Protein AF-A0AA36N7A0-F1 (afdb_monomer)

Secondary structure (DSSP, 8-state):
--B-TTSSBP-TT-EE----GGGEEESS-SS--STT---EESPTTTTHHHHH-HHHHHHHSTTSTT-EEEEEEEEPPPHHHHHTS------TT-HHHHHHHHHHHH--EEEEEEEEEEETTS-TTT-EEEEEEEEEE-TTS-EE--S---TT-SEEEEEEESS------EE--HHHHHHHHHHHHHH-TT--PPPPSPPPPPPPPPP--------------------PPP-TTSTT---------PPPPP----TT--TTT--HHHHHHHHHHHHT-TTSPP-PPP-HHHHHHHHHHS-SHHHHHHHHHHHHHTTPPPSS-HHHHHHHHHHHHHHHHHTT-HHHHHHHHHHHHHH---HHHHHHHHHHHHHHHHHHHHS--SEEEE--SS--EEEEHHHHHHHHHHHHHHHHHHHHHH-TT-HHHHHHHHHHHHHH--TTHHHHHHHHHHHHHHTTS-SSSSB--SB--TTS---SEE-GGG-HHHHHHHHTHHHHHHHHHHHHHHHHT--TT-TT-----PEETT-STT-HHHHTTEEES-EEEEEEEETTEE-HHHHTT-HHHHHHHHHH-HHHHHHHHTTS--EEEEEE-TTEEEPSB--SBTTEEEEEEEEE--S-GGGEEEEETTSPPB---BT-EEEE-TTB-EEEEEPPPPTTSPP---EEEEEEEEE-TT-SSTT-TTHHHHHHHHHTTS-----TTSGGG--

pLDDT: mean 82.97, std 18.43, range [24.8, 98.75]

Organism: NCBI:txid2562239

Solvent-accessible surface area (backbone atoms only — not comparable to full-atom values): 40487 Å² total; per-residue (Å²): 125,42,59,37,82,84,67,43,79,55,52,77,60,46,73,36,71,72,64,43,65,89,40,49,49,52,64,84,61,96,70,74,53,78,92,74,53,68,52,73,34,51,57,66,64,65,71,59,32,73,80,69,21,65,36,51,36,51,31,41,26,87,87,16,86,54,23,37,68,44,76,49,78,37,54,67,74,48,74,67,64,53,69,76,42,68,96,76,91,59,36,67,88,23,30,58,51,34,20,52,49,43,23,73,74,60,70,34,42,72,47,47,22,29,39,40,30,22,28,67,80,46,62,90,56,61,43,39,39,33,35,66,36,30,28,28,26,46,98,89,70,50,73,45,49,80,48,58,66,34,88,85,42,65,41,44,37,38,29,40,36,70,61,81,52,84,77,72,72,42,58,34,41,72,67,34,49,49,53,42,38,52,52,44,52,74,49,39,73,83,62,80,62,79,79,69,78,85,78,78,85,77,79,76,83,76,81,82,77,78,89,74,92,80,86,82,89,78,91,82,89,83,90,82,91,82,85,87,83,82,67,83,84,61,87,78,72,79,87,77,84,71,79,73,82,71,76,76,76,79,81,74,68,74,59,86,55,58,76,88,76,55,48,72,67,50,54,51,50,52,55,55,52,62,73,64,43,86,87,59,62,73,70,82,50,52,52,61,69,61,53,46,50,44,54,75,74,53,71,72,67,47,55,53,54,51,36,51,48,35,33,59,77,69,67,52,82,76,94,58,58,71,67,63,46,56,70,46,47,59,59,51,38,52,51,29,50,74,69,73,33,58,52,61,31,43,51,50,28,49,47,38,32,78,75,50,76,45,30,66,33,28,28,52,40,14,52,53,31,39,50,55,27,49,51,48,69,73,62,78,54,70,58,42,81,43,46,37,94,84,69,61,44,79,39,48,33,68,61,51,32,54,54,29,42,53,28,16,44,48,23,16,54,51,10,39,71,67,31,65,68,50,53,68,35,53,48,51,39,42,50,54,34,67,69,65,59,50,92,65,28,70,62,48,41,44,54,51,27,46,50,32,28,77,50,69,69,34,89,43,58,39,39,65,26,80,43,72,61,83,92,48,89,87,52,50,64,53,68,32,84,79,37,66,46,40,47,51,50,38,76,43,25,72,58,45,39,50,37,52,51,53,50,51,51,50,62,72,68,58,55,98,83,48,86,81,69,75,75,73,75,76,42,55,54,28,73,50,91,90,36,58,81,52,44,70,36,62,74,41,62,47,55,31,32,46,61,37,29,39,90,43,38,72,36,58,83,45,33,73,66,29,58,66,51,46,50,46,39,63,74,58,24,46,52,27,52,36,26,6,54,41,64,72,35,38,32,29,39,42,37,35,36,56,40,18,29,39,49,71,43,52,33,66,34,53,58,32,31,34,33,34,34,18,57,40,53,42,90,65,51,94,43,38,36,40,30,40,53,94,51,80,68,41,58,76,42,63,49,35,48,50,30,31,28,44,12,22,27,30,31,41,39,23,48,57,69,55,98,89,50,74,83,62,62,56,38,31,27,43,36,35,24,24,54,27,89,81,47,88,52,73,71,38,76,58,32,67,62,60,53,46,57,70,57,40,85,54,88,71,90,85,74,87,78,71,68,87,76,76,127

Nearest PDB structures (foldseek):
  5apa-assembly1_A  TM=8.891E-01  e=2.223E-15  Homo sapiens
  8re6-assembly1_A  TM=5.982E-01  e=1.313E-20  Homo sapiens
  7e6j-assembly1_A  TM=5.873E-01  e=2.055E-20  Homo sapiens
  8re7-assembly1_A  TM=6.038E-01  e=4.787E-20  Homo sapiens
  5jqy-assembly1_A  TM=5.881E-01  e=1.503E-19  Homo sapiens

Foldseek 3Di:
DAAAFVRHRDDFFDWHLFFDQVQKDKQPDPGGDLVPQAAWEAAPPPPVLVVPFPRNCLDDNCPHPQDFPDKDKAFADDPVNVVLADDDDAGAPRQVSRAVRRCVRVVWAKFWGWWKIARPVDPHRHMMMTGGGMFTADPVRDTHRPHDWAPRYRIIMTGRGPDGDDGGIDGHHPNSVVSSVSVCCSTCVPPDRPDDDDDDDDDDDDDDDDPDDDDDDDDDDDDDDDDDDDPPVPPDDDPPPPPPPPPDPDLDQCAPPDLVPDDLVSQLSLQVLLCPDPLADDDFRFASVVLNVCSNPHDPVSNVLSNLSSCLVVVPDDPDDPVVVVVCLVVVLVVCVVVVNLRSSLSSLSSCCSVPVALVSLLSNLVSLQVVLVCLVPVPDQWDWRDDSPDIDIDGSLVSSVSSLVSSLVSLVSSCVRPVQPLSSLLSNLVSLLLNVDPPSVVVLLVSLVSCCVNVNDVHSFQNASQEQVVADDDFFDDLVVDQLQVLLLVCLVLQLVLVVVLVVCVVPDDPPPPVPPQDDWAFQCPDPPRVVQNSFKPWFTKTKQFQFAPLDGPCSRCVSRVVVNVSCVPRVVQQNLCSNLRNDTWIKIKTFAGIKTGFDADNYQQKKKKWAWNDFFPDQPQWWKDFASDDTDGHDHSGIIIGRRSGTMMIGHHHDDPPDDGRDMTIIGMTIGGRPPQDQRSPSCSSVVSVVVVPVPPDPDDPPVPPSDD

Mean predicted aligned error: 17.6 Å

Radius of gyration: 35.13 Å; Cα contacts (8 Å, |Δi|>4): 1131; chains: 1; bounding box: 102×86×79 Å

InterPro domains:
  IPR007803 Aspartyl/asparaginy/proline hydroxylase [PF05118] (490-677)
  IP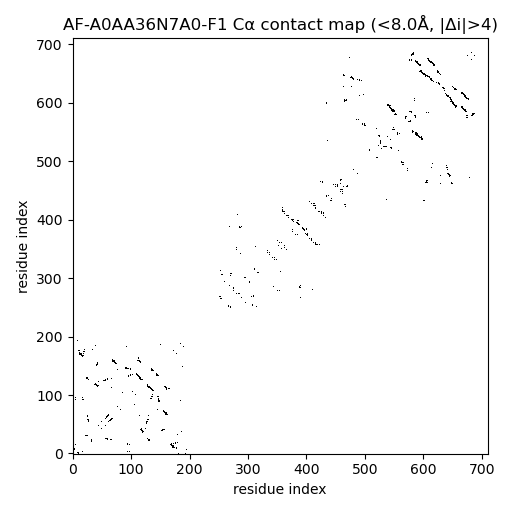R027443 Isopenicillin N synthase-like superfamily [G3DSA:2.60.120.330] (465-684)
  IPR039038 Aspartyl/asparaginyl beta-hydroxylase family [PTHR12366] (436-680)

Structure (mmCIF, N/CA/C/O backbone):
data_AF-A0AA36N7A0-F1
#
_entry.id   AF-A0AA36N7A0-F1
#
loop_
_atom_site.group_PDB
_atom_site.id
_atom_site.type_symbol
_atom_site.label_atom_id
_atom_site.label_alt_id
_atom_site.label_comp_id
_atom_site.label_asym_id
_atom_site.label_entity_id
_atom_site.label_seq_id
_atom_site.pdbx_PDB_ins_code
_atom_site.Cartn_x
_atom_site.Cartn_y
_atom_site.Cartn_z
_atom_site.occupancy
_atom_site.B_iso_or_equiv
_atom_site.auth_seq_id
_atom_site.auth_comp_id
_atom_site.auth_asym_id
_atom_site.auth_atom_id
_atom_site.pdbx_PDB_model_num
ATOM 1 N N . MET A 1 1 ? -16.824 17.286 -8.039 1.00 59.62 1 MET A N 1
ATOM 2 C CA . MET A 1 1 ? -16.924 15.854 -8.390 1.00 59.62 1 MET A CA 1
ATOM 3 C C . MET A 1 1 ? -18.398 15.540 -8.551 1.00 59.62 1 MET A C 1
ATOM 5 O O . MET A 1 1 ? -19.174 16.116 -7.804 1.00 59.62 1 MET A O 1
ATOM 9 N N . ALA A 1 2 ? -18.806 14.710 -9.511 1.00 71.06 2 ALA A N 1
ATOM 10 C CA . ALA A 1 2 ? -20.174 14.191 -9.485 1.00 71.06 2 ALA A CA 1
ATOM 11 C C . ALA A 1 2 ? -20.384 13.373 -8.196 1.00 71.06 2 ALA A C 1
ATOM 13 O O . ALA A 1 2 ? -19.414 12.872 -7.623 1.00 71.06 2 ALA A O 1
ATOM 14 N N . ILE A 1 3 ? -21.623 13.271 -7.728 1.00 80.19 3 ILE A N 1
ATOM 15 C CA . ILE A 1 3 ? -22.005 12.372 -6.634 1.00 80.19 3 ILE A CA 1
ATOM 16 C C . ILE A 1 3 ? -22.734 11.154 -7.202 1.00 80.19 3 ILE A C 1
ATOM 18 O O . ILE A 1 3 ? -23.224 11.222 -8.328 1.00 80.19 3 ILE A O 1
ATOM 22 N N . ASP A 1 4 ? -22.766 10.042 -6.481 1.00 84.38 4 ASP A N 1
ATOM 23 C CA . ASP A 1 4 ? -23.487 8.826 -6.845 1.00 84.38 4 ASP A CA 1
ATOM 24 C C . ASP A 1 4 ? -24.967 8.887 -6.426 1.00 84.38 4 ASP A C 1
ATOM 26 O O . ASP A 1 4 ? -25.409 9.832 -5.770 1.00 84.38 4 ASP A O 1
ATOM 30 N N . GLY A 1 5 ? -25.748 7.862 -6.776 1.00 79.06 5 GLY A N 1
ATOM 31 C CA . GLY A 1 5 ? -27.171 7.773 -6.422 1.00 79.06 5 GLY A CA 1
ATOM 32 C C . GLY A 1 5 ? -27.459 7.685 -4.910 1.00 79.06 5 GLY A C 1
ATOM 33 O O . GLY A 1 5 ? -28.618 7.767 -4.483 1.00 79.06 5 GLY A O 1
ATOM 34 N N . ASN A 1 6 ? -26.424 7.540 -4.080 1.00 81.25 6 ASN A N 1
ATOM 35 C CA . ASN A 1 6 ? -26.491 7.544 -2.620 1.00 81.25 6 ASN A CA 1
ATOM 36 C C . ASN A 1 6 ? -26.052 8.886 -2.012 1.00 81.25 6 ASN A C 1
ATOM 38 O O . ASN A 1 6 ? -26.118 9.052 -0.796 1.00 81.25 6 ASN A O 1
ATOM 42 N N . GLY A 1 7 ? -25.650 9.855 -2.838 1.00 77.19 7 GLY A N 1
ATOM 43 C CA . GLY A 1 7 ? -25.192 11.170 -2.399 1.00 77.19 7 GLY A CA 1
ATOM 44 C C . GLY A 1 7 ? -23.723 11.216 -1.963 1.00 77.19 7 GLY A C 1
ATOM 45 O O . GLY A 1 7 ? -23.309 12.209 -1.367 1.00 77.19 7 GLY A O 1
ATOM 46 N N . GLN A 1 8 ? -22.930 10.179 -2.248 1.00 81.00 8 GLN A N 1
ATOM 47 C CA . GLN A 1 8 ? -21.485 10.132 -1.985 1.00 81.00 8 GLN A CA 1
ATOM 48 C C . GLN A 1 8 ? -20.686 10.591 -3.207 1.00 81.00 8 GLN A C 1
ATOM 50 O O . GLN A 1 8 ? -21.224 10.661 -4.303 1.00 81.00 8 GLN A O 1
ATOM 55 N N . ALA A 1 9 ? -19.398 10.913 -3.062 1.00 78.88 9 ALA A N 1
ATOM 56 C CA . ALA A 1 9 ? -18.571 11.269 -4.217 1.00 78.88 9 ALA A CA 1
ATOM 57 C C . ALA A 1 9 ? -18.486 10.093 -5.211 1.00 78.88 9 ALA A C 1
ATOM 59 O O . ALA A 1 9 ? -18.100 8.992 -4.833 1.00 78.88 9 ALA A O 1
ATOM 60 N N . ALA A 1 10 ? -18.829 10.327 -6.481 1.00 78.00 10 ALA A N 1
ATOM 61 C CA . ALA A 1 10 ? -18.784 9.297 -7.512 1.00 78.00 10 ALA A CA 1
ATOM 62 C C . ALA A 1 10 ? -17.328 8.910 -7.825 1.00 78.00 10 ALA A C 1
ATOM 64 O O . ALA A 1 10 ? -16.477 9.780 -8.054 1.00 78.00 10 ALA A O 1
ATOM 65 N N . VAL A 1 11 ? -17.050 7.606 -7.856 1.00 76.75 11 VAL A N 1
ATOM 66 C CA . VAL A 1 11 ? -15.717 7.030 -8.077 1.00 76.75 11 VAL A CA 1
ATOM 67 C C . VAL A 1 11 ? -15.738 6.208 -9.362 1.00 76.75 11 VAL A C 1
ATOM 69 O O . VAL A 1 11 ? -16.650 5.423 -9.582 1.00 76.75 11 VAL A O 1
ATOM 72 N N . ILE A 1 12 ? -14.743 6.389 -10.234 1.00 80.88 12 ILE A N 1
ATOM 73 C CA . ILE A 1 12 ? -14.635 5.609 -11.478 1.00 80.88 12 ILE A CA 1
ATOM 74 C C . ILE A 1 12 ? -14.609 4.114 -11.130 1.00 80.88 12 ILE A C 1
ATOM 76 O O . ILE A 1 12 ? -13.825 3.699 -10.281 1.00 80.88 12 ILE A O 1
ATOM 80 N N . GLY A 1 13 ? -15.450 3.329 -11.799 1.00 72.88 13 GLY A N 1
ATOM 81 C CA . GLY A 1 13 ? -15.636 1.900 -11.562 1.00 72.88 13 GLY A CA 1
ATOM 82 C C . GLY A 1 13 ? -16.837 1.551 -10.682 1.00 72.88 13 GLY A C 1
ATOM 83 O O . GLY A 1 13 ? -17.195 0.381 -10.635 1.00 72.88 13 GLY A O 1
ATOM 84 N N . SER A 1 14 ? -17.489 2.514 -10.018 1.00 77.94 14 SER A N 1
ATOM 85 C CA . SER A 1 14 ? -18.699 2.207 -9.250 1.00 77.94 14 SER A CA 1
ATOM 86 C C . SER A 1 14 ? -19.877 1.894 -10.173 1.00 77.94 14 SER A C 1
ATOM 88 O O . SER A 1 14 ? -20.135 2.614 -11.138 1.00 77.94 14 SER A O 1
ATOM 90 N N . ASP A 1 15 ? -20.604 0.820 -9.877 1.00 83.69 15 ASP A N 1
ATOM 91 C CA . ASP A 1 15 ? -21.788 0.442 -10.645 1.00 83.69 15 ASP A CA 1
ATOM 92 C C . ASP A 1 15 ? -22.977 1.342 -10.310 1.00 83.69 15 ASP A C 1
ATOM 94 O O . ASP A 1 15 ? -23.303 1.587 -9.146 1.00 83.69 15 ASP A O 1
ATOM 98 N N . GLY A 1 16 ? -23.667 1.820 -11.342 1.00 87.50 16 GLY A N 1
ATOM 99 C CA . GLY A 1 16 ? -24.801 2.716 -11.164 1.00 87.50 16 GLY A CA 1
ATOM 100 C C . GLY A 1 16 ? -25.517 3.057 -12.462 1.00 87.50 16 GLY A C 1
ATOM 101 O O . GLY A 1 16 ? -25.126 2.647 -13.554 1.00 87.50 16 GLY A O 1
ATOM 102 N N . TRP A 1 17 ? -26.603 3.816 -12.335 1.00 90.62 17 TRP A N 1
ATOM 103 C CA . TRP A 1 17 ? -27.338 4.359 -13.474 1.00 90.62 17 TRP A CA 1
ATOM 104 C C . TRP A 1 17 ? -26.729 5.692 -13.901 1.00 90.62 17 TRP A C 1
ATOM 106 O O . TRP A 1 17 ? -27.265 6.763 -13.620 1.00 90.62 17 TRP A O 1
ATOM 116 N N . TRP A 1 18 ? -25.569 5.626 -14.541 1.00 91.31 18 TRP A N 1
ATOM 117 C CA . TRP A 1 18 ? -24.842 6.821 -14.951 1.00 91.31 18 TRP A CA 1
ATOM 118 C C . TRP A 1 18 ? -25.343 7.348 -16.291 1.00 91.31 18 TRP A C 1
ATOM 120 O O . TRP A 1 18 ? -25.476 6.581 -17.247 1.00 91.31 18 TRP A O 1
ATOM 130 N N . LEU A 1 19 ? -25.574 8.659 -16.375 1.00 91.06 19 LEU A N 1
ATOM 131 C CA . LEU A 1 19 ? -25.862 9.321 -17.646 1.00 91.06 19 LEU A CA 1
ATOM 132 C C . LEU A 1 19 ? -24.620 9.288 -18.537 1.00 91.06 19 LEU A C 1
ATOM 134 O O . LEU A 1 19 ? -23.595 9.874 -18.187 1.00 91.06 19 LEU A O 1
ATOM 138 N N . CYS A 1 20 ? -24.727 8.630 -19.686 1.00 89.12 20 CYS A N 1
ATOM 139 C CA . CYS A 1 20 ? -23.695 8.581 -20.717 1.00 89.12 20 CYS A CA 1
ATOM 140 C C . CYS A 1 20 ? -24.205 9.186 -22.036 1.00 89.12 20 CYS A C 1
ATOM 142 O O . CYS A 1 20 ? -25.352 9.615 -22.145 1.00 89.12 20 CYS A O 1
ATOM 144 N N . SER A 1 21 ? -23.348 9.260 -23.054 1.00 86.44 21 SER A N 1
ATOM 145 C CA . SER A 1 21 ? -23.673 9.906 -24.335 1.00 86.44 21 SER A CA 1
ATOM 146 C C . SER A 1 21 ? -24.892 9.301 -25.041 1.00 86.44 21 SER A C 1
ATOM 148 O O . SER A 1 21 ? -25.648 10.028 -25.679 1.00 86.44 21 SER A O 1
ATOM 150 N N . VAL A 1 22 ? -25.138 7.995 -24.883 1.00 87.81 22 VAL A N 1
ATOM 151 C CA . VAL A 1 22 ? -26.292 7.296 -25.485 1.00 87.81 22 VAL A CA 1
ATOM 152 C C . VAL A 1 22 ? -27.632 7.615 -24.807 1.00 87.81 22 VAL A C 1
ATOM 154 O O . VAL A 1 22 ? -28.692 7.190 -25.272 1.00 87.81 22 VAL A O 1
ATOM 157 N N . ASP A 1 23 ? -27.601 8.346 -23.692 1.00 92.06 23 ASP A N 1
ATOM 158 C CA . ASP A 1 23 ? -28.793 8.816 -22.990 1.00 92.06 23 ASP A CA 1
ATOM 159 C C . ASP A 1 23 ? -29.301 10.155 -23.532 1.00 92.06 23 ASP A C 1
ATOM 161 O O . ASP A 1 23 ? -30.275 10.689 -23.007 1.00 92.06 23 ASP A O 1
ATOM 165 N N . PHE A 1 24 ? -28.687 10.688 -24.590 1.00 91.50 24 PHE A N 1
ATOM 166 C CA . PHE A 1 24 ? -29.082 11.942 -25.217 1.00 91.50 24 PHE A CA 1
ATOM 167 C C . PHE A 1 24 ? -29.420 11.744 -26.692 1.00 91.50 24 PHE A C 1
ATOM 169 O O . PHE A 1 24 ? -28.673 11.132 -27.453 1.00 91.50 24 PHE A O 1
ATOM 176 N N . VAL A 1 25 ? -30.545 12.319 -27.108 1.00 89.56 25 VAL A N 1
ATOM 177 C CA . VAL A 1 25 ? -31.014 12.311 -28.494 1.00 89.56 25 VAL A CA 1
ATOM 178 C C . VAL A 1 25 ? -31.396 13.733 -28.881 1.00 89.56 25 VAL A C 1
ATOM 180 O O . VAL A 1 25 ? -32.292 14.314 -28.281 1.00 89.56 25 VAL A O 1
ATOM 183 N N . TRP A 1 26 ? -30.752 14.305 -29.893 1.00 89.06 26 TRP A N 1
ATOM 184 C CA . TRP A 1 26 ? -31.101 15.627 -30.431 1.00 89.06 26 TRP A CA 1
ATOM 185 C C . TRP A 1 26 ? -31.549 15.556 -31.894 1.00 89.06 26 TRP A C 1
ATOM 187 O O . TRP A 1 26 ? -31.378 14.535 -32.571 1.00 89.06 26 TRP A O 1
ATOM 197 N N . ASN A 1 27 ? -32.155 16.636 -32.384 1.00 80.38 27 ASN A N 1
ATOM 198 C CA . ASN A 1 27 ? -32.671 16.720 -33.753 1.00 80.38 27 ASN A CA 1
ATOM 199 C C . ASN A 1 27 ? -31.637 17.186 -34.798 1.00 80.38 27 ASN A C 1
ATOM 201 O O . ASN A 1 27 ? -31.987 17.238 -35.973 1.00 80.38 27 ASN A O 1
ATOM 205 N N . GLU A 1 28 ? -30.410 17.541 -34.396 1.00 72.12 28 GLU A N 1
ATOM 206 C CA . GLU A 1 28 ? -29.425 18.197 -35.276 1.00 72.12 28 GLU A CA 1
ATOM 207 C C . GLU A 1 28 ? -28.337 17.249 -35.827 1.00 72.12 28 GLU A C 1
ATOM 209 O O . GLU A 1 28 ? -28.027 17.343 -37.010 1.00 72.12 28 GLU A O 1
ATOM 214 N N . ASN A 1 29 ? -27.792 16.316 -35.026 1.00 65.62 29 ASN A N 1
ATOM 215 C CA . ASN A 1 29 ? -26.726 15.381 -35.447 1.00 65.62 29 ASN A CA 1
ATOM 216 C C . ASN A 1 29 ? -27.022 13.920 -35.045 1.00 65.62 29 ASN A C 1
ATOM 218 O O . ASN A 1 29 ? -27.895 13.659 -34.215 1.00 65.62 29 ASN A O 1
ATOM 222 N N . ASP A 1 30 ? -26.266 12.961 -35.590 1.00 65.88 30 ASP A N 1
ATOM 223 C CA . ASP A 1 30 ? -26.401 11.526 -35.262 1.00 65.88 30 ASP A CA 1
ATOM 224 C C . ASP A 1 30 ? -25.505 11.063 -34.100 1.00 65.88 30 ASP A C 1
ATOM 226 O O . ASP A 1 30 ? -25.815 10.070 -33.446 1.00 65.88 30 ASP A O 1
ATOM 230 N N . SER A 1 31 ? -24.434 11.799 -33.786 1.00 69.75 31 SER A N 1
ATOM 231 C CA . SER A 1 31 ? -23.559 11.547 -32.632 1.00 69.75 31 SER A CA 1
ATOM 232 C C . SER A 1 31 ? -23.675 12.671 -31.603 1.00 69.75 31 SER A C 1
ATOM 234 O O . SER A 1 31 ? -23.611 13.842 -31.975 1.00 69.75 31 SER A O 1
ATOM 236 N N . PHE A 1 32 ? -23.832 12.328 -30.323 1.00 78.81 32 PHE A N 1
ATOM 237 C CA . PHE A 1 32 ? -23.913 13.293 -29.223 1.00 78.81 32 PHE A CA 1
ATOM 238 C C . PHE A 1 32 ? -22.535 13.868 -28.869 1.00 78.81 32 PHE A C 1
ATOM 240 O O . PHE A 1 32 ? -21.595 13.112 -28.628 1.00 78.81 32 PHE A O 1
ATOM 247 N N . ASP A 1 33 ? -22.448 15.197 -28.789 1.00 80.31 33 ASP A N 1
ATOM 248 C CA . ASP A 1 33 ? -21.279 15.932 -28.302 1.00 80.31 33 ASP A CA 1
ATOM 249 C C . ASP A 1 33 ? -21.707 16.866 -27.163 1.00 80.31 33 ASP A C 1
ATOM 251 O O . ASP A 1 33 ? -22.546 17.754 -27.343 1.00 80.31 33 ASP A O 1
ATOM 255 N N . ILE A 1 34 ? -21.138 16.638 -25.978 1.00 74.00 34 ILE A N 1
ATOM 256 C CA . ILE A 1 34 ? -21.475 17.377 -24.762 1.00 74.00 34 ILE A CA 1
ATOM 257 C C . ILE A 1 34 ? -21.006 18.829 -24.810 1.00 74.00 34 ILE A C 1
ATOM 259 O O . ILE A 1 34 ? -21.721 19.713 -24.334 1.00 74.00 34 ILE A O 1
ATOM 263 N N . ASP A 1 35 ? -19.857 19.102 -25.430 1.00 76.19 35 ASP A N 1
ATOM 264 C CA . ASP A 1 35 ? -19.317 20.460 -25.518 1.00 76.19 35 ASP A CA 1
ATOM 265 C C . ASP A 1 35 ? -20.174 21.326 -26.457 1.00 76.19 35 ASP A C 1
ATOM 267 O O . ASP A 1 35 ? -20.224 22.552 -26.332 1.00 76.19 35 ASP A O 1
ATOM 271 N N . ALA A 1 36 ? -20.936 20.679 -27.343 1.00 78.88 36 ALA A N 1
ATOM 272 C CA . ALA A 1 36 ? -21.880 21.306 -28.252 1.00 78.88 36 ALA A CA 1
ATOM 273 C C . ALA A 1 36 ? -23.325 21.376 -27.719 1.00 78.88 36 ALA A C 1
ATOM 275 O O . ALA A 1 36 ? -24.179 21.892 -28.441 1.00 78.88 36 ALA A O 1
ATOM 276 N N . LEU A 1 37 ? -23.637 20.893 -26.505 1.00 80.62 37 LEU A N 1
ATOM 277 C CA . LEU A 1 37 ? -25.017 20.798 -25.988 1.00 80.62 37 LEU A CA 1
ATOM 278 C C . LEU A 1 37 ? -25.687 22.168 -25.765 1.00 80.62 37 LEU A C 1
ATOM 280 O O . LEU A 1 37 ? -26.900 22.293 -25.931 1.00 80.62 37 LEU A O 1
ATOM 284 N N . GLY A 1 38 ? -24.902 23.200 -25.439 1.00 83.44 38 GLY A N 1
ATOM 285 C CA . GLY A 1 38 ? -25.415 24.552 -25.196 1.00 83.44 38 GLY A CA 1
ATOM 286 C C . GLY A 1 38 ? -26.321 24.649 -23.961 1.00 83.44 38 GLY A C 1
ATOM 287 O O . GLY A 1 38 ? -26.461 23.702 -23.187 1.00 83.44 38 GLY A O 1
ATOM 288 N N . ALA A 1 39 ? -26.908 25.826 -23.728 1.00 87.19 39 ALA A N 1
ATOM 289 C CA . ALA A 1 39 ? -27.801 26.052 -22.590 1.00 87.19 39 ALA A CA 1
ATOM 290 C C . ALA A 1 39 ? -29.174 25.415 -22.838 1.00 87.19 39 ALA A C 1
ATOM 292 O O . ALA A 1 39 ? -29.783 25.640 -23.878 1.00 87.19 39 ALA A O 1
ATOM 293 N N . LEU A 1 40 ? -29.683 24.661 -21.865 1.00 91.38 40 LEU A N 1
ATOM 294 C CA . LEU A 1 40 ? -30.956 23.952 -21.976 1.00 91.38 40 LEU A CA 1
ATOM 295 C C . LEU A 1 40 ? -32.052 24.631 -21.158 1.00 91.38 40 LEU A C 1
ATOM 297 O O . LEU A 1 40 ? -31.819 25.088 -20.035 1.00 91.38 40 LEU A O 1
ATOM 301 N N . GLY A 1 41 ? -33.266 24.642 -21.695 1.00 91.88 41 GLY A N 1
ATOM 302 C CA . GLY A 1 41 ? -34.446 25.139 -21.002 1.00 91.88 41 GLY A CA 1
ATOM 303 C C . GLY A 1 41 ? -35.715 24.424 -21.428 1.00 91.88 41 GLY A C 1
ATOM 304 O O . GLY A 1 41 ? -35.729 23.617 -22.358 1.00 91.88 41 GLY A O 1
ATOM 305 N N . PHE A 1 42 ? -36.804 24.726 -20.730 1.00 95.00 42 PHE A N 1
ATOM 306 C CA . PHE A 1 42 ? -38.123 24.285 -21.160 1.00 95.00 42 PHE A CA 1
ATOM 307 C C . PHE A 1 42 ? -38.459 24.882 -22.542 1.00 95.00 42 PHE A C 1
ATOM 309 O O . PHE A 1 42 ? -38.115 26.046 -22.769 1.00 95.00 42 PHE A O 1
ATOM 316 N N . PRO A 1 43 ? -39.133 24.137 -23.444 1.00 96.25 43 PRO A N 1
ATOM 317 C CA . PRO A 1 43 ? -39.532 24.644 -24.754 1.00 96.25 43 PRO A CA 1
ATOM 318 C C . PRO A 1 43 ? -40.208 26.020 -24.697 1.00 96.25 43 PRO A C 1
ATOM 320 O O . PRO A 1 43 ? -41.279 26.194 -24.110 1.00 96.25 43 PRO A O 1
ATOM 323 N N . ARG A 1 44 ? -39.572 27.002 -25.330 1.00 94.69 44 ARG A N 1
ATOM 324 C CA . ARG A 1 44 ? -40.087 28.347 -25.568 1.00 94.69 44 ARG A CA 1
ATOM 325 C C . ARG A 1 44 ? -41.304 28.249 -26.490 1.00 94.69 44 ARG A C 1
ATOM 327 O O . ARG A 1 44 ? -41.429 27.331 -27.302 1.00 94.69 44 ARG A O 1
ATOM 334 N N . ASP A 1 45 ? -42.244 29.173 -26.318 1.00 93.94 45 ASP A N 1
ATOM 335 C CA . ASP A 1 45 ? -43.546 29.188 -27.002 1.00 93.94 45 ASP A CA 1
ATOM 336 C C . ASP A 1 45 ? -44.428 27.946 -26.761 1.00 93.94 45 ASP A C 1
ATOM 338 O O . ASP A 1 45 ? -45.284 27.594 -27.580 1.00 93.94 45 ASP A O 1
ATOM 342 N N . TRP A 1 46 ? -44.268 27.260 -25.629 1.00 93.81 46 TRP A N 1
ATOM 343 C CA . TRP A 1 46 ? -45.192 26.201 -25.220 1.00 93.81 46 TRP A CA 1
ATOM 344 C C . TRP A 1 46 ? -46.590 26.758 -24.868 1.00 93.81 46 TRP A C 1
ATOM 346 O O . TRP A 1 46 ? -46.676 27.804 -24.227 1.00 93.81 46 TRP A O 1
ATOM 356 N N . PRO A 1 47 ? -47.703 26.082 -25.228 1.00 93.12 47 PRO A N 1
ATOM 357 C CA . PRO A 1 47 ? -47.786 24.794 -25.925 1.00 93.12 47 PRO A CA 1
ATOM 358 C C . PRO A 1 47 ? -47.748 24.899 -27.456 1.00 93.12 47 PRO A C 1
ATOM 360 O O . PRO A 1 47 ? -47.716 23.871 -28.128 1.00 93.12 47 PRO A O 1
ATOM 363 N N . LYS A 1 48 ? -47.745 26.107 -28.035 1.00 93.94 48 LYS A N 1
ATOM 364 C CA . LYS A 1 48 ? -47.812 26.317 -29.493 1.00 93.94 48 LYS A CA 1
ATOM 365 C C . LYS A 1 48 ? -46.701 25.564 -30.231 1.00 93.94 48 LYS A C 1
ATOM 367 O O . LYS A 1 48 ? -47.000 24.856 -31.196 1.00 93.94 48 LYS A O 1
ATOM 372 N N . THR A 1 49 ? -45.473 25.620 -29.709 1.00 93.25 49 THR A N 1
ATOM 373 C CA . THR A 1 49 ? -44.281 24.938 -30.245 1.00 93.25 49 THR A CA 1
ATOM 374 C C . THR A 1 49 ? -44.483 23.433 -30.467 1.00 93.25 49 THR A C 1
ATOM 376 O O . THR A 1 49 ? -44.008 22.893 -31.463 1.00 93.25 49 THR A O 1
ATOM 379 N N . TYR A 1 50 ? -45.299 22.760 -29.641 1.00 92.12 50 TYR A N 1
ATOM 380 C CA . TYR A 1 50 ? -45.637 21.339 -29.804 1.00 92.12 50 TYR A CA 1
ATOM 381 C C . TYR A 1 50 ? -46.295 21.040 -31.159 1.00 92.12 50 TYR A C 1
ATOM 383 O O . TYR A 1 50 ? -46.052 20.012 -31.792 1.00 92.12 50 TYR A O 1
ATOM 391 N N . SER A 1 51 ? -47.129 21.968 -31.628 1.00 90.44 51 SER A N 1
ATOM 392 C CA . SER A 1 51 ? -47.856 21.844 -32.889 1.00 90.44 51 SER A CA 1
ATOM 393 C C . SER A 1 51 ? -47.139 22.493 -34.073 1.00 90.44 51 SER A C 1
ATOM 395 O O . SER A 1 51 ? -47.389 22.089 -35.210 1.00 90.44 51 SER A O 1
ATOM 397 N N . THR A 1 52 ? -46.242 23.454 -33.842 1.00 92.38 52 THR A N 1
ATOM 398 C CA . THR A 1 52 ? -45.631 24.263 -34.909 1.00 92.38 52 THR A CA 1
ATOM 399 C C . THR A 1 52 ? -44.177 23.911 -35.206 1.00 92.38 52 THR A C 1
ATOM 401 O O . THR A 1 52 ? -43.757 24.071 -36.348 1.00 92.38 52 THR A O 1
ATOM 404 N N . SER A 1 53 ? -43.409 23.406 -34.237 1.00 95.75 53 SER A N 1
ATOM 405 C CA . SER A 1 53 ? -41.996 23.081 -34.446 1.00 95.75 53 SER A CA 1
ATOM 406 C C . SER A 1 53 ? -41.831 21.743 -35.172 1.00 95.75 53 SER A C 1
ATOM 408 O O . SER A 1 53 ? -42.195 20.679 -34.663 1.00 95.75 53 SER A O 1
ATOM 410 N N . ALA A 1 54 ? -41.247 21.786 -36.372 1.00 93.44 54 ALA A N 1
ATOM 411 C CA . ALA A 1 54 ? -40.842 20.582 -37.096 1.00 93.44 54 ALA A CA 1
ATOM 412 C C . ALA A 1 54 ? -39.718 19.834 -36.357 1.00 93.44 54 ALA A C 1
ATOM 414 O O . ALA A 1 54 ? -39.748 18.605 -36.286 1.00 93.44 54 ALA A O 1
ATOM 415 N N . ALA A 1 55 ? -38.786 20.572 -35.747 1.00 94.25 55 ALA A N 1
ATOM 416 C CA . ALA A 1 55 ? -37.686 20.029 -34.958 1.00 94.25 55 ALA A CA 1
ATOM 417 C C . ALA A 1 55 ? -38.192 19.208 -33.763 1.00 94.25 55 ALA A C 1
ATOM 419 O O . ALA A 1 55 ? -37.840 18.035 -33.626 1.00 94.25 55 ALA A O 1
ATOM 420 N N . LEU A 1 56 ? -39.110 19.758 -32.964 1.00 94.75 56 LEU A N 1
ATOM 421 C CA . LEU A 1 56 ? -39.697 19.037 -31.834 1.00 94.75 56 LEU A CA 1
ATOM 422 C C . LEU A 1 56 ? -40.491 17.808 -32.296 1.00 94.75 56 LEU A C 1
ATOM 424 O O . LEU A 1 56 ? -40.360 16.730 -31.718 1.00 94.75 56 LEU A O 1
ATOM 428 N N . LYS A 1 57 ? -41.268 17.923 -33.381 1.00 93.25 57 LYS A N 1
ATOM 429 C CA . LYS A 1 57 ? -41.997 16.780 -33.961 1.00 93.25 57 LYS A CA 1
ATOM 430 C C . LYS A 1 57 ? -41.069 15.679 -34.473 1.00 93.25 57 LYS A C 1
ATOM 432 O O . LYS A 1 57 ? -41.422 14.508 -34.353 1.00 93.25 57 LYS A O 1
ATOM 437 N N . SER A 1 58 ? -39.907 16.031 -35.023 1.00 92.75 58 SER A N 1
ATOM 438 C CA . SER A 1 58 ? -38.896 15.058 -35.458 1.00 92.75 58 SER A CA 1
ATOM 439 C C . SER A 1 58 ? -38.270 14.296 -34.285 1.00 92.75 58 SER A C 1
ATOM 441 O O . SER A 1 58 ? -37.824 13.162 -34.449 1.00 92.75 58 SER A O 1
ATOM 443 N N . LEU A 1 59 ? -38.289 14.890 -33.089 1.00 92.50 59 LEU A N 1
ATOM 444 C CA . LEU A 1 59 ? -37.780 14.266 -31.879 1.00 92.50 59 LEU A CA 1
ATOM 445 C C . LEU A 1 59 ? -38.853 13.407 -31.200 1.00 92.50 59 LEU A C 1
ATOM 447 O O . LEU A 1 59 ? -38.634 12.216 -31.027 1.00 92.50 59 LEU A O 1
ATOM 451 N N . ILE A 1 60 ? -40.027 13.966 -30.883 1.00 94.12 60 ILE A N 1
ATOM 452 C CA . ILE A 1 60 ? -41.024 13.305 -30.012 1.00 94.12 60 ILE A CA 1
ATOM 453 C C . ILE A 1 60 ? -42.354 12.958 -30.688 1.00 94.12 60 ILE A C 1
ATOM 455 O O . ILE A 1 60 ? -43.261 12.427 -30.051 1.00 94.12 60 ILE A O 1
ATOM 459 N N . GLY A 1 61 ? -42.510 13.249 -31.981 1.00 91.00 61 GLY A N 1
ATOM 460 C CA . GLY A 1 61 ? -43.691 12.833 -32.737 1.00 91.00 61 GLY A CA 1
ATOM 461 C C . GLY A 1 61 ? -43.794 11.308 -32.861 1.00 91.00 61 GLY A C 1
ATOM 462 O O . GLY A 1 61 ? -42.862 10.577 -32.549 1.00 91.00 61 GLY A O 1
ATOM 463 N N . LYS A 1 62 ? -44.912 10.799 -33.398 1.00 85.56 62 LYS A N 1
ATOM 464 C CA . LYS A 1 62 ? -45.169 9.344 -33.529 1.00 85.56 62 LYS A CA 1
ATOM 465 C C . LYS A 1 62 ? -44.081 8.548 -34.273 1.00 85.56 62 LYS A C 1
ATOM 467 O O . LYS A 1 62 ? -44.012 7.338 -34.111 1.00 85.56 62 LYS A O 1
ATOM 472 N N . ARG A 1 63 ? -43.290 9.208 -35.125 1.00 84.50 63 ARG A N 1
ATOM 473 C CA . ARG A 1 63 ? -42.151 8.631 -35.869 1.00 84.50 63 ARG A CA 1
ATOM 474 C C . ARG A 1 63 ? -40.817 9.296 -35.503 1.00 84.50 63 ARG A C 1
ATOM 476 O O . ARG A 1 63 ? -39.872 9.231 -36.280 1.00 84.50 63 ARG A O 1
ATOM 483 N N . GLY A 1 64 ? -40.783 10.029 -34.394 1.00 85.62 64 GLY A N 1
ATOM 484 C CA . GLY A 1 64 ? -39.598 10.746 -33.948 1.00 85.62 64 GLY A CA 1
ATOM 485 C C . GLY A 1 64 ? -38.574 9.823 -33.295 1.00 85.62 64 GLY A C 1
ATOM 486 O O . GLY A 1 64 ? -38.891 8.694 -32.924 1.00 85.62 64 GLY A O 1
ATOM 487 N N . ARG A 1 65 ? -37.342 10.316 -33.138 1.00 87.19 65 ARG A N 1
ATOM 488 C CA . ARG A 1 65 ? -36.224 9.553 -32.545 1.00 87.19 65 ARG A CA 1
ATOM 489 C C . ARG A 1 65 ? -36.481 9.122 -31.088 1.00 87.19 65 ARG A C 1
ATOM 491 O O . ARG A 1 65 ? -35.943 8.118 -30.645 1.00 87.19 65 ARG A O 1
ATOM 498 N N . ALA A 1 66 ? -37.328 9.856 -30.371 1.00 88.81 66 ALA A N 1
ATOM 499 C CA . ALA A 1 66 ? -37.850 9.555 -29.040 1.00 88.81 66 ALA A CA 1
ATOM 500 C C . ALA A 1 66 ? -39.391 9.532 -29.085 1.00 88.81 66 ALA A C 1
ATOM 502 O O . ALA A 1 66 ? -40.065 10.328 -28.427 1.00 88.81 66 ALA A O 1
ATOM 503 N N . ALA A 1 67 ? -39.954 8.661 -29.931 1.00 90.50 67 ALA A N 1
ATOM 504 C CA . ALA A 1 67 ? -41.384 8.627 -30.232 1.00 90.50 67 ALA A CA 1
ATOM 505 C C . ALA A 1 67 ? -42.264 8.536 -28.974 1.00 90.50 67 ALA A C 1
ATOM 507 O O . ALA A 1 67 ? -42.175 7.580 -28.199 1.00 90.50 67 ALA A O 1
ATOM 508 N N . ALA A 1 68 ? -43.151 9.518 -28.803 1.00 90.56 68 ALA A N 1
ATOM 509 C CA . ALA A 1 68 ? -44.001 9.647 -27.628 1.00 90.56 68 ALA A CA 1
ATOM 510 C C . ALA A 1 68 ? -45.337 8.903 -27.765 1.00 90.56 68 ALA A C 1
ATOM 512 O O . ALA A 1 68 ? -46.059 9.065 -28.754 1.00 90.56 68 ALA A O 1
ATOM 513 N N . LYS A 1 69 ? -45.723 8.180 -26.711 1.00 91.69 69 LYS A N 1
ATOM 514 C CA . LYS A 1 69 ? -47.097 7.716 -26.469 1.00 91.69 69 LYS A CA 1
ATOM 515 C C . LYS A 1 69 ? -47.900 8.756 -25.690 1.00 91.69 69 LYS A C 1
ATOM 517 O O . LYS A 1 69 ? -49.060 9.008 -26.013 1.00 91.69 69 LYS A O 1
ATOM 522 N N . ARG A 1 70 ? -47.283 9.362 -24.674 1.00 93.00 70 ARG A N 1
ATOM 523 C CA . ARG A 1 70 ? -47.881 10.409 -23.840 1.00 93.00 70 ARG A CA 1
ATOM 524 C C . ARG A 1 70 ? -46.848 11.495 -23.580 1.00 93.00 70 ARG A C 1
ATOM 526 O O . ARG A 1 70 ? -45.682 11.209 -23.330 1.00 93.00 70 ARG A O 1
ATOM 533 N N . VAL A 1 71 ? -47.300 12.741 -23.639 1.00 93.75 71 VAL A N 1
ATOM 534 C CA . VAL A 1 71 ? -46.488 13.926 -23.364 1.00 93.75 71 VAL A CA 1
ATOM 535 C C . VAL A 1 71 ? -47.201 14.730 -22.290 1.00 93.75 71 VAL A C 1
ATOM 537 O O . VAL A 1 71 ? -48.407 14.960 -22.400 1.00 93.75 71 VAL A O 1
ATOM 540 N N . ALA A 1 72 ? -46.480 15.145 -21.256 1.00 94.81 72 ALA A N 1
ATOM 541 C CA . ALA A 1 72 ? -47.028 15.997 -20.213 1.00 94.81 72 ALA A CA 1
ATOM 542 C C . ALA A 1 72 ? -45.973 16.970 -19.691 1.00 94.81 72 ALA A C 1
ATOM 544 O O . ALA A 1 72 ? -44.780 16.673 -19.666 1.00 94.81 72 ALA A O 1
ATOM 545 N N . VAL A 1 73 ? -46.432 18.137 -19.252 1.00 95.31 73 VAL A N 1
ATOM 546 C CA . VAL A 1 73 ? -45.589 19.097 -18.542 1.00 95.31 73 VAL A CA 1
ATOM 547 C C . VAL A 1 73 ? -45.659 18.774 -17.060 1.00 95.31 73 VAL A C 1
ATOM 549 O O . VAL A 1 73 ? -46.747 18.758 -16.487 1.00 95.31 73 VAL A O 1
ATOM 552 N N . ALA A 1 74 ? -44.508 18.530 -16.443 1.00 93.38 74 ALA A N 1
ATOM 553 C CA . ALA A 1 74 ? -44.405 18.355 -15.003 1.00 93.38 74 ALA A CA 1
ATOM 554 C C . ALA A 1 74 ? -43.795 19.609 -14.374 1.00 93.38 74 ALA A C 1
ATOM 556 O O . ALA A 1 74 ? -42.634 19.944 -14.633 1.00 93.38 74 ALA A O 1
ATOM 557 N N . GLY A 1 75 ? -44.573 20.291 -13.535 1.00 91.25 75 GLY A N 1
ATOM 558 C CA . GLY A 1 75 ? -44.076 21.353 -12.660 1.00 91.25 75 GLY A CA 1
ATOM 559 C C . GLY A 1 75 ? -43.283 20.800 -11.473 1.00 91.25 75 GLY A C 1
ATOM 560 O O . GLY A 1 75 ? -43.020 19.597 -11.395 1.00 91.25 75 GLY A O 1
ATOM 561 N N . LEU A 1 76 ? -42.909 21.683 -10.548 1.00 90.38 76 LEU A N 1
ATOM 562 C CA . LEU A 1 76 ? -42.404 21.273 -9.237 1.00 90.38 76 LEU A CA 1
ATOM 563 C C . LEU A 1 76 ? -43.523 20.587 -8.423 1.00 90.38 76 LEU A C 1
ATOM 565 O O . LEU A 1 76 ? -44.673 21.027 -8.511 1.00 90.38 76 LEU A O 1
ATOM 569 N N . PRO A 1 77 ? -43.207 19.556 -7.616 1.00 90.69 77 PRO A N 1
ATOM 570 C CA . PRO A 1 77 ? -44.168 18.940 -6.703 1.00 90.69 77 PRO A CA 1
ATOM 571 C C . PRO A 1 77 ? -44.830 19.971 -5.786 1.00 90.69 77 PRO A C 1
ATOM 573 O O . PRO A 1 77 ? -44.150 20.813 -5.193 1.00 90.69 77 PRO A O 1
ATOM 576 N N . THR A 1 78 ? -46.154 19.909 -5.645 1.00 90.06 78 THR A N 1
ATOM 577 C CA . THR A 1 78 ? -46.863 20.814 -4.731 1.00 90.06 78 THR A CA 1
ATOM 578 C C . THR A 1 78 ? -46.599 20.424 -3.271 1.00 90.06 78 THR A C 1
ATOM 580 O O . THR A 1 78 ? -46.335 19.255 -2.979 1.00 90.06 78 THR A O 1
ATOM 583 N N . PRO A 1 79 ? -46.720 21.358 -2.306 1.00 88.50 79 PRO A N 1
ATOM 584 C CA . PRO A 1 79 ? -46.598 21.024 -0.886 1.00 88.50 79 PRO A CA 1
ATOM 585 C C . PRO A 1 79 ? -47.562 19.922 -0.429 1.00 88.50 79 PRO A C 1
ATOM 587 O O . PRO A 1 79 ? -47.218 19.139 0.447 1.00 88.50 79 PRO A O 1
ATOM 590 N N . GLN A 1 80 ? -48.748 19.841 -1.042 1.00 87.69 80 GLN A N 1
ATOM 591 C CA . GLN A 1 80 ? -49.740 18.796 -0.775 1.00 87.69 80 GLN A CA 1
ATOM 592 C C . GLN A 1 80 ? -49.237 17.427 -1.244 1.00 87.69 80 GLN A C 1
ATOM 594 O O . GLN A 1 80 ? -49.215 16.490 -0.456 1.00 87.69 80 GLN A O 1
ATOM 599 N N . GLN A 1 81 ? -48.729 17.341 -2.478 1.00 88.62 81 GLN A N 1
ATOM 600 C CA . GLN A 1 81 ? -48.134 16.111 -3.008 1.00 88.62 81 GLN A CA 1
ATOM 601 C C . GLN A 1 81 ? -46.918 15.658 -2.189 1.00 88.62 81 GLN A C 1
ATOM 603 O O . GLN A 1 81 ? -46.738 14.469 -1.969 1.00 88.62 81 GLN A O 1
ATOM 608 N N . LEU A 1 82 ? -46.086 16.592 -1.714 1.00 88.50 82 LEU A N 1
ATOM 609 C CA . LEU A 1 82 ? -44.931 16.267 -0.871 1.00 88.50 82 LEU A CA 1
ATOM 610 C C . LEU A 1 82 ? -45.327 15.829 0.545 1.00 88.50 82 LEU A C 1
ATOM 612 O O . LEU A 1 82 ? -44.622 15.015 1.133 1.00 88.50 82 LEU A O 1
ATOM 616 N N . ALA A 1 83 ? -46.430 16.348 1.091 1.00 87.31 83 ALA A N 1
ATOM 617 C CA . ALA A 1 83 ? -46.918 15.980 2.421 1.00 87.31 83 ALA A CA 1
ATOM 618 C C . ALA A 1 83 ? -47.465 14.543 2.483 1.00 87.31 83 ALA A C 1
ATOM 620 O O . ALA A 1 83 ? -47.453 13.933 3.549 1.00 87.31 83 ALA A O 1
ATOM 621 N N . GLU A 1 84 ? -47.922 14.003 1.352 1.00 84.94 84 GLU A N 1
ATOM 622 C CA . GLU A 1 84 ? -48.392 12.617 1.222 1.00 84.94 84 GLU A CA 1
ATOM 623 C C . GLU A 1 84 ? -47.243 11.600 1.115 1.00 84.94 84 GLU A C 1
ATOM 625 O O . GLU A 1 84 ? -47.470 10.393 1.215 1.00 84.94 84 GLU A O 1
ATOM 630 N N . LEU A 1 85 ? -46.006 12.069 0.924 1.00 87.56 85 LEU A N 1
ATOM 631 C CA . LEU A 1 85 ? -44.833 11.224 0.739 1.00 87.56 85 LEU A CA 1
ATOM 632 C C . LEU A 1 85 ? -43.990 11.149 2.021 1.00 87.56 85 LEU A C 1
ATOM 634 O O . LEU A 1 85 ? -43.884 12.125 2.768 1.00 87.56 85 LEU A O 1
ATOM 638 N N . PRO A 1 86 ? -43.321 10.010 2.280 1.00 86.88 86 PRO A N 1
ATOM 639 C CA . PRO A 1 86 ? -42.305 9.947 3.320 1.00 86.88 86 PRO A CA 1
ATOM 640 C C . PRO A 1 86 ? -41.175 10.941 3.025 1.00 86.88 86 PRO A C 1
ATOM 642 O O . PRO A 1 86 ? -40.985 11.399 1.897 1.00 86.88 86 PRO A O 1
ATOM 645 N N . LYS A 1 87 ? -40.371 11.264 4.042 1.00 86.44 87 LYS A N 1
ATOM 646 C CA . LYS A 1 87 ? -39.203 12.127 3.846 1.00 86.44 87 LYS A CA 1
ATOM 647 C C . LYS A 1 87 ? -38.192 11.426 2.936 1.00 86.44 87 LYS A C 1
ATOM 649 O O . LYS A 1 87 ? -37.532 10.473 3.345 1.00 86.44 87 LYS A O 1
ATOM 654 N N . LEU A 1 88 ? -38.067 11.924 1.711 1.00 86.44 88 LEU A N 1
ATOM 655 C CA . LEU A 1 88 ? -37.221 11.360 0.669 1.00 86.44 88 LEU A CA 1
ATOM 656 C C . LEU A 1 88 ? -36.026 12.275 0.383 1.00 86.44 88 LEU A C 1
ATOM 658 O O . LEU A 1 88 ? -36.190 13.468 0.135 1.00 86.44 88 LEU A O 1
ATOM 662 N N . THR A 1 89 ? -34.821 11.704 0.374 1.00 88.06 89 THR A N 1
ATOM 663 C CA . THR A 1 89 ? -33.602 12.409 -0.050 1.00 88.06 89 THR A CA 1
ATOM 664 C C . THR A 1 89 ? -33.309 12.075 -1.507 1.00 88.06 89 THR A C 1
ATOM 666 O O . THR A 1 89 ? -33.001 10.925 -1.840 1.00 88.06 89 THR A O 1
ATOM 669 N N . MET A 1 90 ? -33.404 13.088 -2.367 1.00 90.44 90 MET A N 1
ATOM 670 C CA . MET A 1 90 ? -33.207 12.958 -3.809 1.00 90.44 90 MET A CA 1
ATOM 671 C C . MET A 1 90 ? -31.887 13.589 -4.239 1.00 90.44 90 MET A C 1
ATOM 673 O O . MET A 1 90 ? -31.453 14.599 -3.684 1.00 90.44 90 MET A O 1
ATOM 677 N N . VAL A 1 91 ? -31.249 12.982 -5.235 1.00 89.62 91 VAL A N 1
ATOM 678 C CA . VAL A 1 91 ? -29.908 13.356 -5.685 1.00 89.62 91 VAL A CA 1
ATOM 679 C C . VAL A 1 91 ? -29.993 13.997 -7.077 1.00 89.62 91 VAL A C 1
ATOM 681 O O . VAL A 1 91 ? -30.608 13.408 -7.971 1.00 89.62 91 VAL A O 1
ATOM 684 N N . PRO A 1 92 ? -29.411 15.191 -7.317 1.00 89.00 92 PRO A N 1
ATOM 685 C CA . PRO A 1 92 ? -29.389 15.780 -8.657 1.00 89.00 92 PRO A CA 1
ATOM 686 C C . PRO A 1 92 ? -28.713 14.860 -9.674 1.00 89.00 92 PRO A C 1
ATOM 688 O O . PRO A 1 92 ? -27.798 14.123 -9.323 1.00 89.00 92 PRO A O 1
ATOM 691 N N . MET A 1 93 ? -29.122 14.939 -10.942 1.00 89.69 93 MET A N 1
ATOM 692 C CA . MET A 1 93 ? -28.586 14.129 -12.055 1.00 89.69 93 MET A CA 1
ATOM 693 C C . MET A 1 93 ? -28.843 12.610 -11.969 1.00 89.69 93 MET A C 1
ATOM 695 O O . MET A 1 93 ? -28.397 11.879 -12.847 1.00 89.69 93 MET A O 1
ATOM 699 N N . HIS A 1 94 ? -29.590 12.132 -10.967 1.00 92.81 94 HIS A N 1
ATOM 700 C CA . HIS A 1 94 ? -29.864 10.705 -10.736 1.00 92.81 94 HIS A CA 1
ATOM 701 C C . HIS A 1 94 ? -31.353 10.360 -10.852 1.00 92.81 94 HIS A C 1
ATOM 703 O O . HIS A 1 94 ? -31.916 9.714 -9.971 1.00 92.81 94 HIS A O 1
ATOM 709 N N . SER A 1 95 ? -32.014 10.786 -11.933 1.00 95.25 95 SER A N 1
ATOM 710 C CA . SER A 1 95 ? -33.466 10.585 -12.107 1.00 95.25 95 SER A CA 1
ATOM 711 C C . SER A 1 95 ? -33.884 9.113 -12.044 1.00 95.25 95 SER A C 1
ATOM 713 O O . SER A 1 95 ? -34.871 8.779 -11.393 1.00 95.25 95 SER A O 1
ATOM 715 N N . PHE A 1 96 ? -33.067 8.218 -12.607 1.00 95.06 96 PHE A N 1
ATOM 716 C CA . PHE A 1 96 ? -33.250 6.767 -12.524 1.00 95.06 96 PHE A CA 1
ATOM 717 C C . PHE A 1 96 ? -33.323 6.283 -11.069 1.00 95.06 96 PHE A C 1
ATOM 719 O O . PHE A 1 96 ? -34.292 5.642 -10.663 1.00 95.06 96 PHE A O 1
ATOM 726 N N . GLN A 1 97 ? -32.322 6.651 -10.261 1.00 93.50 97 GLN A N 1
ATOM 727 C CA . GLN A 1 97 ? -32.231 6.234 -8.862 1.00 93.50 97 GLN A CA 1
ATOM 728 C C . GLN A 1 97 ? -33.296 6.889 -7.992 1.00 93.50 97 GLN A C 1
ATOM 730 O O . GLN A 1 97 ? -33.852 6.232 -7.113 1.00 93.50 97 GLN A O 1
ATOM 735 N N . ASN A 1 98 ? -33.590 8.163 -8.238 1.00 95.62 98 ASN A N 1
ATOM 736 C CA . ASN A 1 98 ? -34.620 8.906 -7.527 1.00 95.62 98 ASN A CA 1
ATOM 737 C C . ASN A 1 98 ? -35.997 8.268 -7.732 1.00 95.62 98 ASN A C 1
ATOM 739 O O . ASN A 1 98 ? -36.709 8.034 -6.755 1.00 95.62 98 ASN A O 1
ATOM 743 N N . ALA A 1 99 ? -36.342 7.929 -8.978 1.00 95.75 99 ALA A N 1
ATOM 744 C CA . ALA A 1 99 ? -37.630 7.331 -9.305 1.00 95.75 99 ALA A CA 1
ATOM 745 C C . ALA A 1 99 ? -37.796 5.934 -8.690 1.00 95.75 99 ALA A C 1
ATOM 747 O O . ALA A 1 99 ? -38.837 5.645 -8.100 1.00 95.75 99 ALA A O 1
ATOM 748 N N . GLU A 1 100 ? -36.762 5.090 -8.762 1.00 94.81 100 GLU A N 1
ATOM 749 C CA . GLU A 1 100 ? -36.758 3.754 -8.144 1.00 94.81 100 GLU A CA 1
ATOM 750 C C . GLU A 1 100 ? -36.814 3.839 -6.612 1.00 94.81 100 GLU A C 1
ATOM 752 O O . GLU A 1 100 ? -37.564 3.105 -5.970 1.00 94.81 100 GLU A O 1
ATOM 757 N N . ARG A 1 101 ? -36.094 4.792 -6.007 1.00 93.75 101 ARG A N 1
ATOM 758 C CA . ARG A 1 101 ? -36.141 5.040 -4.558 1.00 93.75 101 ARG A CA 1
ATOM 759 C C . ARG A 1 101 ? -37.529 5.493 -4.109 1.00 93.75 101 ARG A C 1
ATOM 761 O O . ARG A 1 101 ? -38.023 5.006 -3.096 1.00 93.75 101 ARG A O 1
ATOM 768 N N . ALA A 1 102 ? -38.163 6.404 -4.842 1.00 94.31 102 ALA A N 1
ATOM 769 C CA . ALA A 1 102 ? -39.518 6.853 -4.538 1.00 94.31 102 ALA A CA 1
ATOM 770 C C . ALA A 1 102 ? -40.548 5.726 -4.717 1.00 94.31 102 ALA A C 1
ATOM 772 O O . ALA A 1 102 ? -41.452 5.589 -3.898 1.00 94.31 102 ALA A O 1
ATOM 773 N N . ALA A 1 103 ? -40.381 4.869 -5.725 1.00 95.62 103 ALA A N 1
ATOM 774 C CA . ALA A 1 103 ? -41.222 3.690 -5.897 1.00 95.62 103 ALA A CA 1
ATOM 775 C C . ALA A 1 103 ? -41.076 2.702 -4.734 1.00 95.62 103 ALA A C 1
ATOM 777 O O . ALA A 1 103 ? -42.071 2.252 -4.173 1.00 95.62 103 ALA A O 1
ATOM 778 N N . GLN A 1 104 ? -39.840 2.423 -4.316 1.00 94.00 104 GLN A N 1
ATOM 779 C CA . GLN A 1 104 ? -39.556 1.504 -3.218 1.00 94.00 104 GLN A CA 1
ATOM 780 C C . GLN A 1 104 ? -40.067 2.019 -1.866 1.00 94.00 104 GLN A C 1
ATOM 782 O O . GLN A 1 104 ? -40.611 1.246 -1.083 1.00 94.00 104 GLN A O 1
ATOM 787 N N . LEU A 1 105 ? -39.864 3.305 -1.570 1.00 90.94 105 LEU A N 1
ATOM 788 C CA . LEU A 1 105 ? -40.134 3.872 -0.245 1.00 90.94 105 LEU A CA 1
ATOM 789 C C . LEU A 1 105 ? -41.540 4.462 -0.100 1.00 90.94 105 LEU A C 1
ATOM 791 O O . LEU A 1 105 ? -42.047 4.523 1.016 1.00 90.94 105 LEU A O 1
ATOM 795 N N . ALA A 1 106 ? -42.160 4.904 -1.196 1.00 91.38 106 ALA A N 1
ATOM 796 C CA . ALA A 1 106 ? -43.474 5.549 -1.192 1.00 91.38 106 ALA A CA 1
ATOM 797 C C . ALA A 1 106 ? -44.526 4.813 -2.042 1.00 91.38 106 ALA A C 1
ATOM 799 O O . ALA A 1 106 ? -45.649 5.291 -2.167 1.00 91.38 106 ALA A O 1
ATOM 800 N N . GLY A 1 107 ? -44.185 3.663 -2.636 1.00 92.00 107 GLY A N 1
ATOM 801 C CA . GLY A 1 107 ? -45.124 2.848 -3.415 1.00 92.00 107 GLY A CA 1
ATOM 802 C C . GLY A 1 107 ? -45.577 3.481 -4.735 1.00 92.00 107 GLY A C 1
ATOM 803 O O . GLY A 1 107 ? -46.607 3.087 -5.277 1.00 92.00 107 GLY A O 1
ATOM 804 N N . LEU A 1 108 ? -44.846 4.473 -5.251 1.00 95.19 108 LEU A N 1
ATOM 805 C CA . LEU A 1 108 ? -45.189 5.149 -6.504 1.00 95.19 108 LEU A CA 1
ATOM 806 C C . LEU A 1 108 ? -44.858 4.290 -7.734 1.00 95.19 108 LEU A C 1
ATOM 808 O O . LEU A 1 108 ? -43.899 3.521 -7.735 1.00 95.19 108 LEU A O 1
ATOM 812 N N . GLY A 1 109 ? -45.597 4.472 -8.832 1.00 95.50 109 GLY A N 1
ATOM 813 C CA . GLY A 1 109 ? -45.226 3.873 -10.121 1.00 95.50 109 GLY A CA 1
ATOM 814 C C . GLY A 1 109 ? -43.963 4.520 -10.701 1.00 95.50 109 GLY A C 1
ATOM 815 O O . GLY A 1 109 ? -43.702 5.686 -10.413 1.00 95.50 109 GLY A O 1
ATOM 816 N N . VAL A 1 110 ? -43.200 3.806 -11.539 1.00 96.56 110 VAL A N 1
ATOM 817 C CA . VAL A 1 110 ? -42.038 4.348 -12.280 1.00 96.56 110 VAL A CA 1
ATOM 818 C C . VAL A 1 110 ? -42.361 4.424 -13.766 1.00 96.56 110 VAL A C 1
ATOM 820 O O . VAL A 1 110 ? -42.708 3.415 -14.382 1.00 96.56 110 VAL A O 1
ATOM 823 N N . VAL A 1 111 ? -42.189 5.602 -14.360 1.00 95.69 111 VAL A N 1
ATOM 824 C CA . VAL A 1 111 ? -42.262 5.807 -15.810 1.00 95.69 111 VAL A CA 1
ATOM 825 C C . VAL A 1 111 ? -40.852 6.027 -16.335 1.00 95.69 111 VAL A C 1
ATOM 827 O O . VAL A 1 111 ? -40.116 6.874 -15.831 1.00 95.69 111 VAL A O 1
ATOM 830 N N . ARG A 1 112 ? -40.471 5.245 -17.349 1.00 95.44 112 ARG A N 1
ATOM 831 C CA . ARG A 1 112 ? -39.129 5.257 -17.936 1.00 95.44 112 ARG A CA 1
ATOM 832 C C . ARG A 1 112 ? -39.185 5.866 -19.328 1.00 95.44 112 ARG A C 1
ATOM 834 O O . ARG A 1 112 ? -39.635 5.216 -20.271 1.00 95.44 112 ARG A O 1
ATOM 841 N N . GLY A 1 113 ? -38.754 7.115 -19.457 1.00 95.06 113 GLY A N 1
ATOM 842 C CA . GLY A 1 113 ? -38.919 7.857 -20.699 1.00 95.06 113 GLY A CA 1
ATOM 843 C C . GLY A 1 113 ? -37.854 8.910 -20.931 1.00 95.06 113 GLY A C 1
ATOM 844 O O . GLY A 1 113 ? -36.666 8.648 -20.741 1.00 95.06 113 GLY A O 1
ATOM 845 N N . TRP A 1 114 ? -38.296 10.076 -21.395 1.00 95.81 114 TRP A N 1
ATOM 846 C CA . TRP A 1 114 ? -37.424 11.173 -21.796 1.00 95.81 114 TRP A CA 1
ATOM 847 C C . TRP A 1 114 ? -37.869 12.498 -21.178 1.00 95.81 114 TRP A C 1
ATOM 849 O O . TRP A 1 114 ? -39.062 12.805 -21.148 1.00 95.81 114 TRP A O 1
ATOM 859 N N . ALA A 1 115 ? -36.903 13.298 -20.734 1.00 96.19 115 ALA A N 1
ATOM 860 C CA . ALA A 1 115 ? -37.079 14.714 -20.441 1.00 96.19 115 ALA A CA 1
ATOM 861 C C . ALA A 1 115 ? -36.587 15.528 -21.642 1.00 96.19 115 ALA A C 1
ATOM 863 O O . ALA A 1 115 ? -35.477 15.317 -22.128 1.00 96.19 115 ALA A O 1
ATOM 864 N N . VAL A 1 116 ? -37.423 16.431 -22.147 1.00 96.50 116 VAL A N 1
ATOM 865 C CA . VAL A 1 116 ? -37.167 17.162 -23.393 1.00 96.50 116 VAL A CA 1
ATOM 866 C C . VAL A 1 116 ? -36.904 18.628 -23.100 1.00 96.50 116 VAL A C 1
ATOM 868 O O . VAL A 1 116 ? -37.693 19.297 -22.427 1.00 96.50 116 VAL A O 1
ATOM 871 N N . PHE A 1 117 ? -35.814 19.126 -23.667 1.00 95.31 117 PHE A N 1
ATOM 872 C CA . PHE A 1 117 ? -35.331 20.484 -23.497 1.00 95.31 117 PHE A CA 1
ATOM 873 C C . PHE A 1 117 ? -35.111 21.142 -24.852 1.00 95.31 117 PHE A C 1
ATOM 875 O O . PHE A 1 117 ? -34.719 20.493 -25.821 1.00 95.31 117 PHE A O 1
ATOM 882 N N . GLU A 1 118 ? -35.343 22.445 -24.916 1.00 95.50 118 GLU A N 1
ATOM 883 C CA . GLU A 1 118 ? -34.914 23.269 -26.037 1.00 95.50 118 GLU A CA 1
ATOM 884 C C . GLU A 1 118 ? -33.519 23.831 -25.768 1.00 95.50 118 GLU A C 1
ATOM 886 O O . GLU A 1 118 ? -33.183 24.198 -24.637 1.00 95.50 118 GLU A O 1
ATOM 891 N N . ARG A 1 119 ? -32.722 23.928 -26.829 1.00 93.25 119 ARG A N 1
ATOM 892 C CA . ARG A 1 119 ? -31.427 24.599 -26.822 1.00 93.25 119 ARG A CA 1
ATOM 893 C C . ARG A 1 119 ? -31.609 26.108 -26.933 1.00 93.25 119 ARG A C 1
ATOM 895 O O . ARG A 1 119 ? -31.986 26.639 -27.976 1.00 93.25 119 ARG A O 1
ATOM 902 N N . LEU A 1 120 ? -31.340 26.810 -25.841 1.00 91.81 120 LEU A N 1
ATOM 903 C CA . LEU A 1 120 ? -31.561 28.249 -25.712 1.00 91.81 120 LEU A CA 1
ATOM 904 C C . LEU A 1 120 ? -30.548 29.085 -26.502 1.00 91.81 120 LEU A C 1
ATOM 906 O O . LEU A 1 120 ? -30.838 30.234 -26.826 1.00 91.81 120 LEU A O 1
ATOM 910 N N . ASP A 1 121 ? -29.398 28.500 -26.836 1.00 90.62 121 ASP A N 1
ATOM 911 C CA . ASP A 1 121 ? -28.366 29.062 -27.712 1.00 90.62 121 ASP A CA 1
ATOM 912 C C . ASP A 1 121 ? -28.750 29.045 -29.202 1.00 90.62 121 ASP A C 1
ATOM 914 O O . ASP A 1 121 ? -28.063 29.648 -30.026 1.00 90.62 121 ASP A O 1
ATOM 918 N N . ARG A 1 122 ? -29.853 28.377 -29.558 1.00 92.25 122 ARG A N 1
ATOM 919 C CA . ARG A 1 122 ? -30.393 28.313 -30.920 1.00 92.25 122 ARG A CA 1
ATOM 920 C C . ARG A 1 122 ? -31.652 29.162 -31.060 1.00 92.25 122 ARG A C 1
ATOM 922 O O . ARG A 1 122 ? -32.235 29.612 -30.066 1.00 92.25 122 ARG A O 1
ATOM 929 N N . ALA A 1 123 ? -32.072 29.386 -32.304 1.00 93.00 123 ALA A N 1
ATOM 930 C CA . ALA A 1 123 ? -33.318 30.086 -32.576 1.00 93.00 123 ALA A CA 1
ATOM 931 C C . ALA A 1 123 ? -34.519 29.304 -32.020 1.00 93.00 123 ALA A C 1
ATOM 933 O O . ALA A 1 123 ? -34.493 28.078 -31.874 1.00 93.00 123 ALA A O 1
ATOM 934 N N . VAL A 1 124 ? -35.563 30.050 -31.662 1.00 95.44 124 VAL A N 1
ATOM 935 C CA . VAL A 1 124 ? -36.746 29.508 -30.991 1.00 95.44 124 VAL A CA 1
ATOM 936 C C . VAL A 1 124 ? -37.399 28.428 -31.853 1.00 95.44 124 VAL A C 1
ATOM 938 O O . VAL A 1 124 ? -37.764 28.670 -33.001 1.00 95.44 124 VAL A O 1
ATOM 941 N N . GLY A 1 125 ? -37.573 27.237 -31.286 1.00 92.69 125 GLY A N 1
ATOM 942 C CA . GLY A 1 125 ? -38.260 26.121 -31.926 1.00 92.69 125 GLY A CA 1
ATOM 943 C C . GLY A 1 125 ? -37.440 25.347 -32.962 1.00 92.69 125 GLY A C 1
ATOM 944 O O . GLY A 1 125 ? -38.027 24.501 -33.642 1.00 92.69 125 GLY A O 1
ATOM 945 N N . GLU A 1 126 ? -36.130 25.588 -33.083 1.00 92.56 126 GLU A N 1
ATOM 946 C CA . GLU A 1 126 ? -35.275 24.932 -34.088 1.00 92.56 126 GLU A CA 1
ATOM 947 C C . GLU A 1 126 ? -34.446 23.755 -33.551 1.00 92.56 126 GLU A C 1
ATOM 949 O O . GLU A 1 126 ? -34.155 22.827 -34.308 1.00 92.56 126 GLU A O 1
ATOM 954 N N . ALA A 1 127 ? -34.099 23.740 -32.261 1.00 93.19 127 ALA A N 1
ATOM 955 C CA . ALA A 1 127 ? -33.199 22.730 -31.702 1.00 93.19 127 ALA A CA 1
ATOM 956 C C . ALA A 1 127 ? -33.637 22.229 -30.318 1.00 93.19 127 ALA A C 1
ATOM 958 O O . ALA A 1 127 ? -33.847 23.003 -29.384 1.00 93.19 127 ALA A O 1
ATOM 959 N N . PHE A 1 128 ? -33.739 20.908 -30.187 1.00 94.81 128 PHE A N 1
ATOM 960 C CA . PHE A 1 128 ? -34.216 20.188 -29.014 1.00 94.81 128 PHE A CA 1
ATOM 961 C C . PHE A 1 128 ? -33.332 18.981 -28.707 1.00 94.81 128 PHE A C 1
ATOM 963 O O . PHE A 1 128 ? -32.799 18.324 -29.603 1.00 94.81 128 PHE A O 1
ATOM 970 N N . VAL A 1 129 ? -33.252 18.649 -27.423 1.00 94.44 129 VAL A N 1
ATOM 971 C CA . VAL A 1 129 ? -32.601 17.447 -26.908 1.00 94.44 129 VAL A CA 1
ATOM 972 C C . VAL A 1 129 ? -33.556 16.700 -25.981 1.00 94.44 129 VAL A C 1
ATOM 974 O O . VAL A 1 129 ? -34.251 17.298 -25.162 1.00 94.44 129 VAL A O 1
ATOM 977 N N . ALA A 1 130 ? -33.598 15.384 -26.123 1.00 94.44 130 ALA A N 1
ATOM 978 C CA . ALA A 1 130 ? -34.255 14.452 -25.230 1.00 94.44 130 ALA A CA 1
ATOM 979 C C . ALA A 1 130 ? -33.173 13.734 -24.417 1.00 94.44 130 ALA A C 1
ATOM 981 O O . ALA A 1 130 ? -32.287 13.097 -24.983 1.00 94.44 130 ALA A O 1
ATOM 982 N N . GLU A 1 131 ? -33.249 13.846 -23.098 1.00 94.25 131 GLU A N 1
ATOM 983 C CA . GLU A 1 131 ? -32.410 13.130 -22.137 1.00 94.25 131 GLU A CA 1
ATOM 984 C C . GLU A 1 131 ? -33.197 11.959 -21.556 1.00 94.25 131 GLU A C 1
ATOM 986 O O . GLU A 1 131 ? -34.361 12.125 -21.179 1.00 94.25 131 GLU A O 1
ATOM 991 N N . ARG A 1 132 ? -32.588 10.775 -21.474 1.00 94.81 132 ARG A N 1
ATOM 992 C CA . ARG A 1 132 ? -33.215 9.609 -20.849 1.00 94.81 132 ARG A CA 1
ATOM 993 C C . ARG A 1 132 ? -33.475 9.930 -19.383 1.00 94.81 132 ARG A C 1
ATOM 995 O O . ARG A 1 132 ? -32.569 10.312 -18.650 1.00 94.81 132 ARG A O 1
ATOM 1002 N N . TYR A 1 133 ? -34.721 9.781 -18.956 1.00 95.88 133 TYR A N 1
ATOM 1003 C CA . TYR A 1 133 ? -35.168 10.314 -17.677 1.00 95.88 133 TYR A CA 1
ATOM 1004 C C . TYR A 1 133 ? -36.300 9.479 -17.098 1.00 95.88 133 TYR A C 1
ATOM 1006 O O . TYR A 1 133 ? -37.234 9.113 -17.817 1.00 95.88 133 TYR A O 1
ATOM 1014 N N . TRP A 1 134 ? -36.228 9.160 -15.806 1.00 96.56 134 TRP A N 1
ATOM 1015 C CA . TRP A 1 134 ? -37.293 8.434 -15.110 1.00 96.56 134 TRP A CA 1
ATOM 1016 C C . TRP A 1 134 ? -37.962 9.328 -14.073 1.00 96.56 134 TRP A C 1
ATOM 1018 O O . TRP A 1 134 ? -37.316 10.164 -13.444 1.00 96.56 134 TRP A O 1
ATOM 1028 N N . TRP A 1 135 ? -39.265 9.145 -13.905 1.00 96.88 135 TRP A N 1
ATOM 1029 C CA . TRP A 1 135 ? -40.084 9.865 -12.931 1.00 96.88 135 TRP A CA 1
ATOM 1030 C C . TRP A 1 135 ? -41.177 8.947 -12.390 1.00 96.88 135 TRP A C 1
ATOM 1032 O O . TRP A 1 135 ? -41.252 7.769 -12.757 1.00 96.88 135 TRP A O 1
ATOM 1042 N N . ASN A 1 136 ? -42.031 9.471 -11.515 1.00 96.81 136 ASN A N 1
ATOM 1043 C CA . ASN A 1 136 ? -43.032 8.680 -10.822 1.00 96.81 136 ASN A CA 1
ATOM 1044 C C . ASN A 1 136 ? -44.469 8.988 -11.255 1.00 96.81 136 ASN A C 1
ATOM 1046 O O . ASN A 1 136 ? -44.783 10.050 -11.792 1.00 96.81 136 ASN A O 1
ATOM 1050 N N . THR A 1 137 ? -45.366 8.034 -11.013 1.00 95.81 137 THR A N 1
ATOM 1051 C CA . THR A 1 137 ? -46.816 8.219 -11.162 1.00 95.81 137 THR A CA 1
ATOM 1052 C C . THR A 1 137 ? -47.493 8.014 -9.815 1.00 95.81 137 THR A C 1
ATOM 1054 O O . THR A 1 137 ? -47.249 7.008 -9.145 1.00 95.81 137 THR A O 1
ATOM 1057 N N . MET A 1 138 ? -48.324 8.979 -9.432 1.00 90.88 138 MET A N 1
ATOM 1058 C CA . MET A 1 138 ? -49.186 8.920 -8.254 1.00 90.88 138 MET A CA 1
ATOM 1059 C C . MET A 1 138 ? -50.322 7.902 -8.469 1.00 90.88 138 MET A C 1
ATOM 1061 O O . MET A 1 138 ? -50.626 7.560 -9.616 1.00 90.88 138 MET A O 1
ATOM 1065 N N . PRO A 1 139 ? -50.983 7.413 -7.403 1.00 89.50 139 PRO A N 1
ATOM 1066 C CA . PRO A 1 139 ? -52.065 6.428 -7.527 1.00 89.50 139 PRO A CA 1
ATOM 1067 C C . PRO A 1 139 ? -53.232 6.854 -8.434 1.00 89.50 139 PRO A C 1
ATOM 1069 O O . PRO A 1 139 ? -53.893 6.007 -9.028 1.00 89.50 139 PRO A O 1
ATOM 1072 N N . ASP A 1 140 ? -53.471 8.159 -8.575 1.00 88.94 140 ASP A N 1
ATOM 1073 C CA . ASP A 1 140 ? -54.495 8.749 -9.446 1.00 88.94 140 ASP A CA 1
ATOM 1074 C C . ASP A 1 140 ? -54.085 8.824 -10.936 1.00 88.94 140 ASP A C 1
ATOM 1076 O O . ASP A 1 140 ? -54.865 9.269 -11.777 1.00 88.94 140 ASP A O 1
ATOM 1080 N N . GLY A 1 141 ? -52.867 8.395 -11.286 1.00 87.81 141 GLY A N 1
ATOM 1081 C CA . GLY A 1 141 ? -52.330 8.444 -12.649 1.00 87.81 141 GLY A CA 1
ATOM 1082 C C . GLY A 1 141 ? -51.637 9.762 -13.022 1.00 87.81 141 GLY A C 1
ATOM 1083 O O . GLY A 1 141 ? -51.186 9.918 -14.170 1.00 87.81 141 GLY A O 1
ATOM 1084 N N . THR A 1 142 ? -51.525 10.702 -12.080 1.00 90.75 142 THR A N 1
ATOM 1085 C CA . THR A 1 142 ? -50.815 11.974 -12.254 1.00 90.75 142 THR A CA 1
ATOM 1086 C C . THR A 1 142 ? -49.302 11.755 -12.213 1.00 90.75 142 THR A C 1
ATOM 1088 O O . THR A 1 142 ? -48.784 11.017 -11.375 1.00 90.75 142 THR A O 1
ATOM 1091 N N . TRP A 1 143 ? -48.563 12.390 -13.127 1.00 95.00 143 TRP A N 1
ATOM 1092 C CA . TRP A 1 143 ? -47.100 12.327 -13.127 1.00 95.00 143 TRP A CA 1
ATOM 1093 C C . TRP A 1 143 ? -46.507 13.308 -12.125 1.00 95.00 143 TRP A C 1
ATOM 1095 O O . TRP A 1 143 ? -46.888 14.477 -12.084 1.00 95.00 143 TRP A O 1
ATOM 1105 N N . ILE A 1 144 ? -45.530 12.827 -11.368 1.00 94.44 144 ILE A N 1
ATOM 1106 C CA . ILE A 1 144 ? -44.748 13.606 -10.419 1.00 94.44 144 ILE A CA 1
ATOM 1107 C C . ILE A 1 144 ? -43.271 13.304 -10.648 1.00 94.44 144 ILE A C 1
ATOM 1109 O O . ILE A 1 144 ? -42.867 12.151 -10.790 1.00 94.44 144 ILE A O 1
ATOM 1113 N N . ASP A 1 145 ? -42.450 14.343 -10.696 1.00 95.06 145 ASP A N 1
ATOM 1114 C CA . ASP A 1 145 ? -41.003 14.188 -10.743 1.00 95.06 145 ASP A CA 1
ATOM 1115 C C . ASP A 1 145 ? -40.397 14.843 -9.509 1.00 95.06 145 ASP A C 1
ATOM 1117 O O . ASP A 1 145 ? -40.569 16.035 -9.255 1.00 95.06 145 ASP A O 1
ATOM 1121 N N . LEU A 1 146 ? -39.734 14.000 -8.726 1.00 94.44 146 LEU A N 1
ATOM 1122 C CA . LEU A 1 146 ? -39.139 14.329 -7.438 1.00 94.44 146 LEU A CA 1
ATOM 1123 C C . LEU A 1 146 ? -37.637 14.608 -7.562 1.00 94.44 146 LEU A C 1
ATOM 1125 O O . LEU A 1 146 ? -36.991 14.963 -6.576 1.00 94.44 146 LEU A O 1
ATOM 1129 N N . SER A 1 147 ? -37.061 14.430 -8.751 1.00 93.88 147 SER A N 1
ATOM 1130 C CA . SER A 1 147 ? -35.647 14.691 -8.975 1.00 93.88 147 SER A CA 1
ATOM 1131 C C . SER A 1 147 ? -35.354 16.188 -8.849 1.00 93.88 147 SER A C 1
ATOM 1133 O O . SER A 1 147 ? -36.084 17.004 -9.415 1.00 93.88 147 SER A O 1
ATOM 1135 N N . PRO A 1 148 ? -34.274 16.587 -8.151 1.00 91.56 148 PRO A N 1
ATOM 1136 C CA . PRO A 1 148 ? -33.881 17.983 -8.072 1.00 91.56 148 PRO A CA 1
ATOM 1137 C C . PRO A 1 148 ? -33.648 18.552 -9.472 1.00 91.56 148 PRO A C 1
ATOM 1139 O O . PRO A 1 148 ? -33.040 17.892 -10.319 1.00 91.56 148 PRO A O 1
ATOM 1142 N N . ARG A 1 149 ? -34.108 19.785 -9.698 1.00 89.38 149 ARG A N 1
ATOM 1143 C CA . ARG A 1 149 ? -33.968 20.507 -10.968 1.00 89.38 149 ARG A CA 1
ATOM 1144 C C . ARG A 1 149 ? -33.297 21.866 -10.762 1.00 89.38 149 ARG A C 1
ATOM 1146 O O . ARG A 1 149 ? -33.402 22.422 -9.666 1.00 89.38 149 ARG A O 1
ATOM 1153 N N . PRO A 1 150 ? -32.631 22.413 -11.793 1.00 88.31 150 PRO A N 1
ATOM 1154 C CA . PRO A 1 150 ? -32.167 23.797 -11.795 1.00 88.31 150 PRO A CA 1
ATOM 1155 C C . PRO A 1 150 ? -33.300 24.768 -11.471 1.00 88.31 150 PRO A C 1
ATOM 1157 O O . PRO A 1 150 ? -34.432 24.563 -11.907 1.00 88.31 150 PRO A O 1
ATOM 1160 N N . SER A 1 151 ? -32.994 25.877 -10.796 1.00 85.31 151 SER A N 1
ATOM 1161 C CA . SER A 1 151 ? -33.969 26.956 -10.565 1.00 85.31 151 SER A CA 1
ATOM 1162 C C . SER A 1 151 ? -34.501 27.556 -11.873 1.00 85.31 151 SER A C 1
ATOM 1164 O O . SER A 1 151 ? -35.638 28.018 -11.931 1.00 85.31 151 SER A O 1
ATOM 1166 N N . SER A 1 152 ? -33.708 27.488 -12.946 1.00 85.31 152 SER A N 1
ATOM 1167 C CA . SER A 1 152 ? -34.100 27.874 -14.302 1.00 85.31 152 SER A CA 1
ATOM 1168 C C . SER A 1 152 ? -35.104 26.917 -14.957 1.00 85.31 152 SER A C 1
ATOM 1170 O O . SER A 1 152 ? -35.643 27.247 -16.013 1.00 85.31 152 SER A O 1
ATOM 1172 N N . TRP A 1 153 ? -35.375 25.746 -14.366 1.00 90.38 153 TRP A N 1
ATOM 1173 C CA . TRP A 1 153 ? -36.288 24.718 -14.881 1.00 90.38 153 TRP A CA 1
ATOM 1174 C C . TRP A 1 153 ? -37.507 24.532 -13.958 1.00 90.38 153 TRP A C 1
ATOM 1176 O O . TRP A 1 153 ? -37.676 23.472 -13.346 1.00 90.38 153 TRP A O 1
ATOM 1186 N N . PRO A 1 154 ? -38.411 25.527 -13.869 1.00 87.31 154 PRO A N 1
ATOM 1187 C CA . PRO A 1 154 ? -39.619 25.424 -13.043 1.00 87.31 154 PRO A CA 1
ATOM 1188 C C . PRO A 1 154 ? -40.591 24.340 -13.539 1.00 87.31 154 PRO A C 1
ATOM 1190 O O . PRO A 1 154 ? -41.479 23.899 -12.811 1.00 87.31 154 PRO A O 1
ATOM 1193 N N . GLN A 1 155 ? -40.418 23.901 -14.784 1.00 93.00 155 GLN A N 1
ATOM 1194 C CA . GLN A 1 155 ? -41.181 22.846 -15.427 1.00 93.00 155 GLN A CA 1
ATOM 1195 C C . GLN A 1 155 ? -40.288 22.084 -16.408 1.00 93.00 155 GLN A C 1
ATOM 1197 O O . GLN A 1 155 ? -39.330 22.638 -16.949 1.00 93.00 155 GLN A O 1
ATOM 1202 N N . VAL A 1 156 ? -40.617 20.818 -16.643 1.00 94.88 156 VAL A N 1
ATOM 1203 C CA . VAL A 1 156 ? -39.947 19.955 -17.620 1.00 94.88 156 VAL A CA 1
ATOM 1204 C C . VAL A 1 156 ? -40.993 19.285 -18.501 1.00 94.88 156 VAL A C 1
ATOM 1206 O O . VAL A 1 156 ? -42.102 18.985 -18.048 1.00 94.88 156 VAL A O 1
ATOM 1209 N N . LEU A 1 157 ? -40.655 19.070 -19.770 1.00 97.12 157 LEU A N 1
ATOM 1210 C CA . LEU A 1 157 ? -41.497 18.317 -20.686 1.00 97.12 157 LEU A CA 1
ATOM 1211 C C . LEU A 1 157 ? -41.133 16.835 -20.590 1.00 97.12 157 LEU A C 1
ATOM 1213 O O . LEU A 1 157 ? -40.041 16.444 -20.996 1.00 97.12 157 LEU A O 1
ATOM 1217 N N . LEU A 1 158 ? -42.037 16.022 -20.051 1.00 97.19 158 LEU A N 1
ATOM 1218 C CA . LEU A 1 158 ? -41.857 14.581 -19.909 1.00 97.19 158 LEU A CA 1
ATOM 1219 C C . LEU A 1 158 ? -42.550 13.843 -21.047 1.00 97.19 158 LEU A C 1
ATOM 1221 O O . LEU A 1 158 ? -43.672 14.177 -21.446 1.00 97.19 158 LEU A O 1
ATOM 1225 N N . VAL A 1 159 ? -41.876 12.818 -21.549 1.00 95.75 159 VAL A N 1
ATOM 1226 C CA . VAL A 1 159 ? -42.312 12.024 -22.691 1.00 95.75 159 VAL A CA 1
ATOM 1227 C C . VAL A 1 159 ? -42.229 10.546 -22.347 1.00 95.75 159 VAL A C 1
ATOM 1229 O O . VAL A 1 159 ? -41.141 9.977 -22.264 1.00 95.75 159 VAL A O 1
ATOM 1232 N N . GLU A 1 160 ? -43.393 9.922 -22.160 1.00 95.00 160 GLU A N 1
ATOM 1233 C CA . GLU A 1 160 ? -43.516 8.467 -22.067 1.00 95.00 160 GLU A CA 1
ATOM 1234 C C . GLU A 1 160 ? -43.389 7.900 -23.487 1.00 95.00 160 GLU A C 1
ATOM 1236 O O . GLU A 1 160 ? -44.219 8.222 -24.351 1.00 95.00 160 GLU A O 1
ATOM 1241 N N . PRO A 1 161 ? -42.352 7.097 -23.758 1.00 91.94 161 PRO A N 1
ATOM 1242 C CA . PRO A 1 161 ? -42.095 6.582 -25.090 1.00 91.94 161 PRO A CA 1
ATOM 1243 C C . PRO A 1 161 ? -43.075 5.460 -25.459 1.00 91.94 161 PRO A C 1
ATOM 1245 O O . PRO A 1 161 ? -43.683 4.828 -24.596 1.00 91.94 161 PRO A O 1
ATOM 1248 N N . VAL A 1 162 ? -43.241 5.210 -26.761 1.00 86.06 162 VAL A N 1
ATOM 1249 C CA . VAL A 1 162 ? -44.041 4.076 -27.269 1.00 86.06 162 VAL A CA 1
ATOM 1250 C C . VAL A 1 162 ? -43.419 2.737 -26.863 1.00 86.06 162 VAL A C 1
ATOM 1252 O O . VAL A 1 162 ? -44.137 1.818 -26.473 1.00 86.06 162 VAL A O 1
ATOM 1255 N N . GLU A 1 163 ? -42.091 2.654 -26.912 1.00 80.25 163 GLU A N 1
ATOM 1256 C CA . GLU A 1 163 ? -41.305 1.525 -26.421 1.00 80.25 163 GLU A CA 1
ATOM 1257 C C . GLU A 1 163 ? -40.577 1.926 -25.143 1.00 80.25 163 GLU A C 1
ATOM 1259 O O . GLU A 1 163 ? -40.030 3.023 -25.049 1.00 80.25 163 GLU A O 1
ATOM 1264 N N . ASN A 1 164 ? -40.577 1.040 -24.148 1.00 74.88 164 ASN A N 1
ATOM 1265 C CA . ASN A 1 164 ? -39.958 1.316 -22.858 1.00 74.88 164 ASN A CA 1
ATOM 1266 C C . ASN A 1 164 ? -38.467 1.669 -23.027 1.00 74.88 164 ASN A C 1
ATOM 1268 O O . ASN A 1 164 ? -37.782 1.090 -23.866 1.00 74.88 164 ASN A O 1
ATOM 1272 N N . SER A 1 165 ? -37.959 2.588 -22.206 1.00 76.69 165 SER A N 1
ATOM 1273 C CA . SER A 1 165 ? -36.591 3.112 -22.304 1.00 76.69 165 SER A CA 1
ATOM 1274 C C . SER A 1 165 ? -35.732 2.622 -21.123 1.00 76.69 165 SER A C 1
ATOM 1276 O O . SER A 1 165 ? -35.499 3.377 -20.171 1.00 76.69 165 SER A O 1
ATOM 1278 N N . PRO A 1 166 ? -35.296 1.342 -21.108 1.00 81.00 1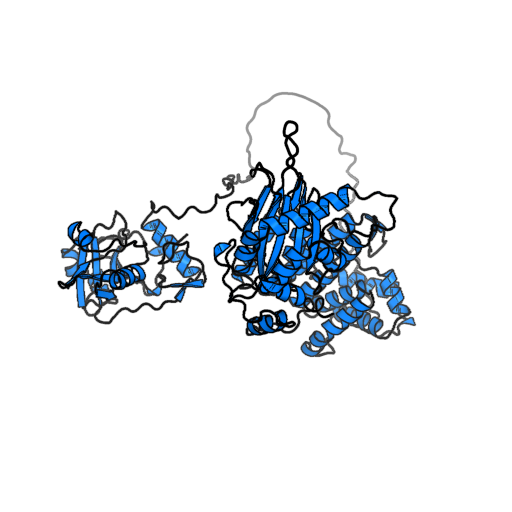66 PRO A N 1
ATOM 1279 C CA . PRO A 1 166 ? -34.522 0.790 -19.999 1.00 81.00 166 PRO A CA 1
ATOM 1280 C C . PRO A 1 166 ? -33.117 1.403 -19.930 1.00 81.00 166 PRO A C 1
ATOM 1282 O O . PRO A 1 166 ? -32.579 1.876 -20.930 1.00 81.00 166 PRO A O 1
ATOM 1285 N N . LYS A 1 167 ? -32.520 1.372 -18.736 1.00 89.19 167 LYS A N 1
ATOM 1286 C CA . LYS A 1 167 ? -31.144 1.796 -18.463 1.00 89.19 167 LYS A CA 1
ATOM 1287 C C . LYS A 1 167 ? -30.478 0.725 -17.591 1.00 89.19 167 LYS A C 1
ATOM 1289 O O . LYS A 1 167 ? -30.906 0.551 -16.445 1.00 89.19 167 LYS A O 1
ATOM 1294 N N . PRO A 1 168 ? -29.495 -0.030 -18.110 1.00 85.62 168 PRO A N 1
ATOM 1295 C CA . PRO A 1 168 ? -28.730 -0.953 -17.281 1.00 85.62 168 PRO A CA 1
ATOM 1296 C C . PRO A 1 168 ? -27.841 -0.183 -16.296 1.00 85.62 168 PRO A C 1
ATOM 1298 O O . PRO A 1 168 ? -27.510 0.985 -16.514 1.00 85.62 168 PRO A O 1
ATOM 1301 N N . LYS A 1 169 ? -27.478 -0.844 -15.192 1.00 87.12 169 LYS A N 1
ATOM 1302 C CA . LYS A 1 169 ? -26.386 -0.370 -14.337 1.00 87.12 169 LYS A CA 1
ATOM 1303 C C . LYS A 1 169 ? -25.071 -0.718 -15.015 1.00 87.12 169 LYS A C 1
ATOM 1305 O O . LYS A 1 169 ? -24.922 -1.829 -15.514 1.00 87.12 169 LYS A O 1
ATOM 1310 N N . GLU A 1 170 ? -24.150 0.225 -15.016 1.00 87.00 170 GLU A N 1
ATOM 1311 C CA . GLU A 1 170 ? -22.838 0.076 -15.636 1.00 87.00 170 GLU A CA 1
ATOM 1312 C C . GLU A 1 170 ? -21.780 0.676 -14.711 1.00 87.00 170 GLU A C 1
ATOM 1314 O O . GLU A 1 170 ? -22.085 1.558 -13.900 1.00 87.00 170 GLU A O 1
ATOM 1319 N N . ALA A 1 171 ? -20.538 0.222 -14.845 1.00 85.31 171 ALA A N 1
ATOM 1320 C CA . ALA A 1 171 ? -19.420 0.789 -14.111 1.00 85.31 171 ALA A CA 1
ATOM 1321 C C . ALA A 1 171 ? -19.141 2.220 -14.593 1.00 85.31 171 ALA A C 1
ATOM 1323 O O . ALA A 1 171 ? -19.073 2.492 -15.796 1.00 85.31 171 ALA A O 1
ATOM 1324 N N . LEU A 1 172 ? -18.950 3.154 -13.660 1.00 86.31 172 LEU A N 1
ATOM 1325 C CA . LEU A 1 172 ? -18.687 4.551 -13.985 1.00 86.31 172 LEU A CA 1
ATOM 1326 C C . LEU A 1 172 ? -17.368 4.688 -14.749 1.00 86.31 172 LEU A C 1
ATOM 1328 O O . LEU A 1 172 ? -16.295 4.490 -14.183 1.00 86.31 172 LEU A O 1
ATOM 1332 N N . THR A 1 173 ? -17.416 5.085 -16.016 1.00 88.69 173 THR A N 1
ATOM 1333 C CA . THR A 1 173 ? -16.204 5.336 -16.805 1.00 88.69 173 THR A CA 1
ATOM 1334 C C . THR A 1 173 ? -15.705 6.770 -16.621 1.00 88.69 173 THR A C 1
ATOM 1336 O O . THR A 1 173 ? -16.403 7.652 -16.110 1.00 88.69 173 THR A O 1
ATOM 1339 N N . ARG A 1 174 ? -14.469 7.033 -17.058 1.00 79.25 174 ARG A N 1
ATOM 1340 C CA . ARG A 1 174 ? -13.877 8.377 -17.006 1.00 79.25 174 ARG A CA 1
ATOM 1341 C C . ARG A 1 174 ? -14.625 9.367 -17.914 1.00 79.25 174 ARG A C 1
ATOM 1343 O O . ARG A 1 174 ? -14.791 10.521 -17.532 1.00 79.25 174 ARG A O 1
ATOM 1350 N N . GLU A 1 175 ? -15.098 8.902 -19.069 1.00 81.62 175 GLU A N 1
ATOM 1351 C CA . GLU A 1 175 ? -15.895 9.681 -20.028 1.00 81.62 175 GLU A CA 1
ATOM 1352 C C . GLU A 1 175 ? -17.265 10.039 -19.443 1.00 81.62 175 GLU A C 1
ATOM 1354 O O . GLU A 1 175 ? -17.653 11.207 -19.420 1.00 81.62 175 GLU A O 1
ATOM 1359 N N . THR A 1 176 ? -17.948 9.057 -18.855 1.00 86.56 176 THR A N 1
ATOM 1360 C CA . THR A 1 176 ? -19.238 9.242 -18.183 1.00 86.56 176 THR A CA 1
ATOM 1361 C C . THR A 1 176 ? -19.125 10.191 -16.984 1.00 86.56 176 THR A C 1
ATOM 1363 O O . THR A 1 176 ? -19.931 11.107 -16.832 1.00 86.56 176 THR A O 1
ATOM 1366 N N . LEU A 1 177 ? -18.079 10.059 -16.158 1.00 85.56 177 LEU A N 1
ATOM 1367 C CA . LEU A 1 177 ? -17.836 10.976 -15.038 1.00 85.56 177 LEU A CA 1
ATOM 1368 C C . LEU A 1 177 ? -17.553 12.413 -15.511 1.00 85.56 177 LEU A C 1
ATOM 1370 O O . LEU A 1 177 ? -17.969 13.374 -14.851 1.00 85.56 177 LEU A O 1
ATOM 1374 N N . HIS A 1 178 ? -16.841 12.575 -16.629 1.00 83.31 178 HIS A N 1
ATOM 1375 C CA . HIS A 1 178 ? -16.570 13.884 -17.218 1.00 83.31 178 HIS A CA 1
ATOM 1376 C C . HIS A 1 178 ? -17.867 14.564 -17.670 1.00 83.31 178 HIS A C 1
ATOM 1378 O O . HIS A 1 178 ? -18.158 15.674 -17.215 1.00 83.31 178 HIS A O 1
ATOM 1384 N N . LEU A 1 179 ? -18.684 13.847 -18.447 1.00 85.69 179 LEU A N 1
ATOM 1385 C CA . LEU A 1 179 ? -20.012 14.269 -18.893 1.00 85.69 179 LEU A CA 1
ATOM 1386 C C . LEU A 1 179 ? -20.902 14.692 -17.715 1.00 85.69 179 LEU A C 1
ATOM 1388 O O . LEU A 1 179 ? -21.418 15.809 -17.678 1.00 85.69 179 LEU A O 1
ATOM 1392 N N . MET A 1 180 ? -21.031 13.838 -16.698 1.00 87.25 180 MET A N 1
ATOM 1393 C CA . MET A 1 180 ? -21.840 14.138 -15.513 1.00 87.25 180 MET A CA 1
ATOM 1394 C C . MET A 1 180 ? -21.335 15.365 -14.749 1.00 87.25 180 MET A C 1
ATOM 1396 O O . MET A 1 180 ? -22.131 16.158 -14.247 1.00 87.25 180 MET A O 1
ATOM 1400 N N . SER A 1 181 ? -20.015 15.549 -14.669 1.00 83.69 181 SER A N 1
ATOM 1401 C CA . SER A 1 181 ? -19.417 16.706 -14.000 1.00 83.69 181 SER A CA 1
ATOM 1402 C C . SER A 1 181 ? -19.684 18.013 -14.750 1.00 83.69 181 SER A C 1
ATOM 1404 O O . SER A 1 181 ? -19.904 19.040 -14.106 1.00 83.69 181 SER A O 1
ATOM 1406 N N . GLN A 1 182 ? -19.677 17.994 -16.086 1.00 82.25 182 GLN A N 1
ATOM 1407 C CA . GLN A 1 182 ? -20.036 19.153 -16.908 1.00 82.25 182 GLN A CA 1
ATOM 1408 C C . GLN A 1 182 ? -21.520 19.503 -16.747 1.00 82.25 182 GLN A C 1
ATOM 1410 O O . GLN A 1 182 ? -21.844 20.645 -16.417 1.00 82.25 182 GLN A O 1
ATOM 1415 N N . LEU A 1 183 ? -22.410 18.514 -16.872 1.00 86.75 183 LEU A N 1
ATOM 1416 C CA . LEU A 1 183 ? -23.854 18.708 -16.714 1.00 86.75 183 LEU A CA 1
ATOM 1417 C C . LEU A 1 183 ? -24.219 19.237 -15.322 1.00 86.75 183 LEU A C 1
A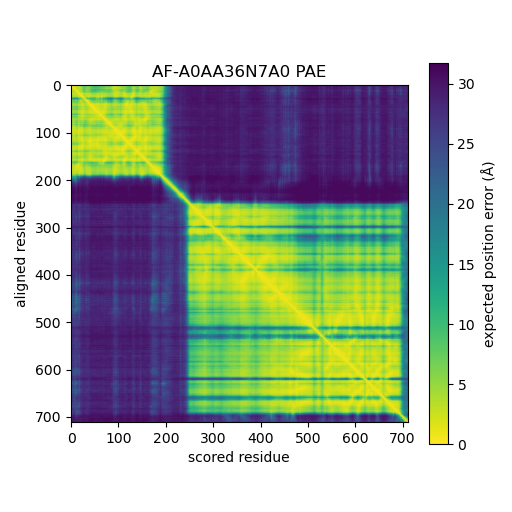TOM 1419 O O . LEU A 1 183 ? -25.031 20.154 -15.210 1.00 86.75 183 LEU A O 1
ATOM 1423 N N . LEU A 1 184 ? -23.596 18.709 -14.263 1.00 85.56 184 LEU A N 1
ATOM 1424 C CA . LEU A 1 184 ? -23.840 19.160 -12.891 1.00 85.56 184 LEU A CA 1
ATOM 1425 C C . LEU A 1 184 ? -23.462 20.636 -12.704 1.00 85.56 184 LEU A C 1
ATOM 1427 O O . LEU A 1 184 ? -24.255 21.392 -12.152 1.00 85.56 184 LEU A O 1
ATOM 1431 N N . ARG A 1 185 ? -22.292 21.063 -13.207 1.00 82.12 185 ARG A N 1
ATOM 1432 C CA . ARG A 1 185 ? -21.858 22.473 -13.149 1.00 82.12 185 ARG A CA 1
ATOM 1433 C C . ARG A 1 185 ? -22.790 23.397 -13.921 1.00 82.12 185 ARG A C 1
ATOM 1435 O O . ARG A 1 185 ? -23.051 24.507 -13.474 1.00 82.12 185 ARG A O 1
ATOM 1442 N N . GLN A 1 186 ? -23.268 22.944 -15.076 1.00 79.62 186 GLN A N 1
ATOM 1443 C CA . GLN A 1 186 ? -24.154 23.730 -15.923 1.00 79.62 186 GLN A CA 1
ATOM 1444 C C . GLN A 1 186 ? -25.539 23.921 -15.288 1.00 79.62 186 GLN A C 1
ATOM 1446 O O . GLN A 1 186 ? -26.124 24.997 -15.377 1.00 79.62 186 GLN A O 1
ATOM 1451 N N . ARG A 1 187 ? -26.075 22.865 -14.668 1.00 85.94 187 ARG A N 1
ATOM 1452 C CA . ARG A 1 187 ? -27.455 22.800 -14.167 1.00 85.94 187 ARG A CA 1
ATOM 1453 C C . ARG A 1 187 ? -27.590 23.302 -12.734 1.00 85.94 187 ARG A C 1
ATOM 1455 O O . ARG A 1 187 ? -28.590 23.920 -12.390 1.00 85.94 187 ARG A O 1
ATOM 1462 N N . PHE A 1 188 ? -26.587 23.059 -11.902 1.00 84.44 188 PHE A N 1
ATOM 1463 C CA . PHE A 1 188 ? -26.627 23.413 -10.491 1.00 84.44 188 PHE A CA 1
ATOM 1464 C C . PHE A 1 188 ? -25.322 24.101 -10.073 1.00 84.44 188 PHE A C 1
ATOM 1466 O O . PHE A 1 188 ? -24.511 23.509 -9.357 1.00 84.44 188 PHE A O 1
ATOM 1473 N N . PRO A 1 189 ? -25.097 25.353 -10.511 1.00 73.81 189 PRO A N 1
ATOM 1474 C CA . PRO A 1 189 ? -23.870 26.087 -10.198 1.00 73.81 189 PRO A CA 1
ATOM 1475 C C . PRO A 1 189 ? -23.673 26.290 -8.687 1.00 73.81 189 PRO A C 1
ATOM 1477 O O . PRO A 1 189 ? -22.540 26.260 -8.213 1.00 73.81 189 PRO A O 1
ATOM 1480 N N . ASP A 1 190 ? -24.773 26.406 -7.936 1.00 70.75 190 ASP A N 1
ATOM 1481 C CA . ASP A 1 190 ? -24.779 26.583 -6.477 1.00 70.75 190 ASP A CA 1
ATOM 1482 C C . ASP A 1 190 ? -24.824 25.256 -5.700 1.00 70.75 190 ASP A C 1
ATOM 1484 O O . ASP A 1 190 ? -24.929 25.251 -4.471 1.00 70.75 190 ASP A O 1
ATOM 1488 N N . TYR A 1 191 ? -24.779 24.108 -6.386 1.00 67.19 191 TYR A N 1
ATOM 1489 C CA . TYR A 1 191 ? -24.784 22.816 -5.711 1.00 67.19 191 TYR A CA 1
ATOM 1490 C C . TYR A 1 191 ? -23.485 22.624 -4.935 1.00 67.19 191 TYR A C 1
ATOM 1492 O O . TYR A 1 191 ? -22.420 22.375 -5.507 1.00 67.19 191 TYR A O 1
ATOM 1500 N N . ALA A 1 192 ? -23.582 22.737 -3.610 1.00 54.72 192 ALA A N 1
ATOM 1501 C CA . ALA A 1 192 ? -22.465 22.520 -2.713 1.00 54.72 192 ALA A CA 1
ATOM 1502 C C . ALA A 1 192 ? -22.035 21.051 -2.781 1.00 54.72 192 ALA A C 1
ATOM 1504 O O . ALA A 1 192 ? -22.700 20.154 -2.263 1.00 54.72 192 ALA A O 1
ATOM 1505 N N . LEU A 1 193 ? -20.899 20.811 -3.431 1.00 52.41 193 LEU A N 1
ATOM 1506 C CA . LEU A 1 193 ? -20.208 19.532 -3.359 1.00 52.41 193 LEU A CA 1
ATOM 1507 C C . LEU A 1 193 ? -19.940 19.191 -1.882 1.00 52.41 193 LEU A C 1
ATOM 1509 O O . LEU A 1 193 ? -19.583 20.099 -1.120 1.00 52.41 193 LEU A O 1
ATOM 1513 N N . PRO A 1 194 ? -20.036 17.912 -1.465 1.00 46.09 194 PRO A N 1
ATOM 1514 C CA . PRO A 1 194 ? -19.412 17.481 -0.220 1.00 46.09 194 PRO A CA 1
ATOM 1515 C C . PRO A 1 194 ? -17.977 18.008 -0.222 1.00 46.09 194 PRO A C 1
ATOM 1517 O O . PRO A 1 194 ? -17.283 17.870 -1.235 1.00 46.09 194 PRO A O 1
ATOM 1520 N N . LYS A 1 195 ? -17.573 18.705 0.848 1.00 33.56 195 LYS A N 1
ATOM 1521 C CA . LYS A 1 195 ? -16.273 19.380 0.893 1.00 33.56 195 LYS A CA 1
ATOM 1522 C C . LYS A 1 195 ? -15.184 18.376 0.527 1.00 33.56 195 LYS A C 1
ATOM 1524 O O . LYS A 1 195 ? -14.979 17.399 1.241 1.00 33.56 195 LYS A O 1
ATOM 1529 N N . SER A 1 196 ? -14.476 18.637 -0.570 1.00 36.56 196 SER A N 1
ATOM 1530 C CA . SER A 1 196 ? -13.160 18.044 -0.770 1.00 36.56 196 SER A CA 1
ATOM 1531 C C . SER A 1 196 ? -12.298 18.385 0.455 1.00 36.56 196 SER A C 1
ATOM 1533 O O . SER A 1 196 ? -12.431 19.503 0.972 1.00 36.56 196 SER A O 1
ATOM 1535 N N . PRO A 1 197 ? -11.398 17.496 0.909 1.00 32.56 197 PRO A N 1
ATOM 1536 C CA . PRO A 1 197 ? -10.364 17.908 1.849 1.00 32.56 197 PRO A CA 1
ATOM 1537 C C . PRO A 1 197 ? -9.612 19.121 1.266 1.00 32.56 197 PRO A C 1
ATOM 1539 O O . PRO A 1 197 ? -9.530 19.250 0.036 1.00 32.56 197 PRO A O 1
ATOM 1542 N N . PRO A 1 198 ? -9.138 20.053 2.110 1.00 26.70 198 PRO A N 1
ATOM 1543 C CA . PRO A 1 198 ? -8.640 21.347 1.659 1.00 26.70 198 PRO A CA 1
ATOM 1544 C C . PRO A 1 198 ? -7.536 21.184 0.608 1.00 26.70 198 PRO A C 1
ATOM 1546 O O . PRO A 1 198 ? -6.585 20.426 0.787 1.00 26.70 198 PRO A O 1
ATOM 1549 N N . ALA A 1 199 ? -7.682 21.903 -0.506 1.00 29.91 199 ALA A N 1
ATOM 1550 C CA . ALA A 1 199 ? -6.675 21.964 -1.553 1.00 29.91 199 ALA A CA 1
ATOM 1551 C C . ALA A 1 199 ? -5.472 22.799 -1.086 1.00 29.91 199 ALA A C 1
ATOM 1553 O O . ALA A 1 199 ? -5.637 23.911 -0.580 1.00 29.91 199 ALA A O 1
ATOM 1554 N N . VAL A 1 200 ? -4.265 22.273 -1.300 1.00 38.09 200 VAL A N 1
ATOM 1555 C CA . VAL A 1 200 ? -3.004 23.029 -1.244 1.00 38.09 200 VAL A CA 1
ATOM 1556 C C . VAL A 1 200 ? -3.093 24.205 -2.240 1.00 38.09 200 VAL A C 1
ATOM 1558 O O . VAL A 1 200 ? -3.671 24.022 -3.318 1.00 38.09 200 VAL A O 1
ATOM 1561 N N . PRO A 1 201 ? -2.580 25.411 -1.926 1.00 27.88 201 PRO A N 1
ATOM 1562 C CA . PRO A 1 201 ? -2.749 26.581 -2.786 1.00 27.88 201 PRO A CA 1
ATOM 1563 C C . PRO A 1 201 ? -2.178 26.342 -4.189 1.00 27.88 201 PRO A C 1
ATOM 1565 O O . PRO A 1 201 ? -0.997 26.037 -4.336 1.00 27.88 201 PRO A O 1
ATOM 1568 N N . GLN A 1 202 ? -3.001 26.524 -5.225 1.00 31.33 202 GLN A N 1
ATOM 1569 C CA . GLN A 1 202 ? -2.512 26.655 -6.595 1.00 31.33 202 GLN A CA 1
ATOM 1570 C C . GLN A 1 202 ? -1.971 28.075 -6.795 1.00 31.33 202 GLN A C 1
ATOM 1572 O O . GLN A 1 202 ? -2.700 29.057 -6.630 1.00 31.33 202 GLN A O 1
ATOM 1577 N N . GLU A 1 203 ? -0.691 28.189 -7.151 1.00 32.16 203 GLU A N 1
ATOM 1578 C CA . GLU A 1 203 ? -0.111 29.436 -7.646 1.00 32.16 203 GLU A CA 1
ATOM 1579 C C . GLU A 1 203 ? -0.875 29.914 -8.891 1.00 32.16 203 GLU A C 1
ATOM 1581 O O . GLU A 1 203 ? -1.148 29.144 -9.814 1.00 32.16 203 GLU A O 1
ATOM 1586 N N . LYS A 1 204 ? -1.211 31.210 -8.933 1.00 27.97 204 LYS A N 1
ATOM 1587 C CA . LYS A 1 204 ? -1.713 31.852 -10.154 1.00 27.97 204 LYS A CA 1
ATOM 1588 C C . LYS A 1 204 ? -0.663 31.718 -11.270 1.00 27.97 204 LYS A C 1
ATOM 1590 O O . LYS A 1 204 ? 0.527 31.874 -10.984 1.00 27.97 204 LYS A O 1
ATOM 1595 N N . PRO A 1 205 ? -1.068 31.530 -12.540 1.00 28.50 205 PRO A N 1
ATOM 1596 C CA . PRO A 1 205 ? -0.130 31.527 -13.652 1.00 28.50 205 PRO A CA 1
ATOM 1597 C C . PRO A 1 205 ? 0.560 32.891 -13.719 1.00 28.50 205 PRO A C 1
ATOM 1599 O O . PRO A 1 205 ? -0.103 33.922 -13.843 1.00 28.50 205 PRO A O 1
ATOM 1602 N N . LYS A 1 206 ? 1.892 32.906 -13.637 1.00 30.92 206 LYS A N 1
ATOM 1603 C CA . LYS A 1 206 ? 2.670 34.072 -14.057 1.00 30.92 206 LYS A CA 1
ATOM 1604 C C . LYS A 1 206 ? 2.436 34.264 -15.553 1.00 30.92 206 LYS A C 1
ATOM 1606 O O . LYS A 1 206 ? 2.685 33.347 -16.334 1.00 30.92 206 LYS A O 1
ATOM 1611 N N . GLU A 1 207 ? 1.969 35.449 -15.936 1.00 25.84 207 GLU A N 1
ATOM 1612 C CA . GLU A 1 207 ? 1.967 35.891 -17.326 1.00 25.84 207 GLU A CA 1
ATOM 1613 C C . GLU A 1 207 ? 3.368 35.712 -17.920 1.00 25.84 207 GLU A C 1
ATOM 1615 O O . GLU A 1 207 ? 4.364 36.266 -17.449 1.00 25.84 207 GLU A O 1
ATOM 1620 N N . THR A 1 208 ? 3.440 34.913 -18.977 1.00 29.47 208 THR A N 1
ATOM 1621 C CA . THR A 1 208 ? 4.583 34.840 -19.877 1.00 29.47 208 THR A CA 1
ATOM 1622 C C . THR A 1 208 ? 4.812 36.203 -20.521 1.00 29.47 208 THR A C 1
ATOM 1624 O O . THR A 1 208 ? 4.149 36.557 -21.497 1.00 29.47 208 THR A O 1
ATOM 1627 N N . VAL A 1 209 ? 5.794 36.953 -20.023 1.00 25.41 209 VAL A N 1
ATOM 1628 C CA . VAL A 1 209 ? 6.381 38.064 -20.775 1.00 25.41 209 VAL A CA 1
ATOM 1629 C C . VAL A 1 209 ? 7.281 37.469 -21.856 1.00 25.41 209 VAL A C 1
ATOM 1631 O O . VAL A 1 209 ? 8.342 36.905 -21.583 1.00 25.41 209 VAL A O 1
ATOM 1634 N N . LYS A 1 210 ? 6.827 37.594 -23.106 1.00 28.64 210 LYS A N 1
ATOM 1635 C CA . LYS A 1 210 ? 7.619 37.374 -24.319 1.00 28.64 210 LYS A CA 1
ATOM 1636 C C . LYS A 1 210 ? 8.910 38.196 -24.245 1.00 28.64 210 LYS A C 1
ATOM 1638 O O . LYS A 1 210 ? 8.860 39.422 -24.210 1.00 28.64 210 LYS A O 1
ATOM 1643 N N . LYS A 1 211 ? 10.071 37.541 -24.326 1.00 28.50 211 LYS A N 1
ATOM 1644 C CA . LYS A 1 211 ? 11.300 38.209 -24.773 1.00 28.50 211 LYS A CA 1
ATOM 1645 C C . LYS A 1 211 ? 11.191 38.444 -26.282 1.00 28.50 211 LYS A C 1
ATOM 1647 O O . LYS A 1 211 ? 11.467 37.548 -27.071 1.00 28.50 211 LYS A O 1
ATOM 1652 N N . GLN A 1 212 ? 10.784 39.648 -26.667 1.00 26.36 212 GLN A N 1
ATOM 1653 C CA . GLN A 1 212 ? 11.143 40.239 -27.954 1.00 26.36 212 GLN A CA 1
ATOM 1654 C C . GLN A 1 212 ? 12.153 41.351 -27.674 1.00 26.36 212 GLN A C 1
ATOM 1656 O O . GLN A 1 212 ? 11.831 42.359 -27.053 1.00 26.36 212 GLN A O 1
ATOM 1661 N N . SER A 1 213 ? 13.398 41.130 -28.089 1.00 27.64 213 SER A N 1
ATOM 1662 C CA . SER A 1 213 ? 14.425 42.162 -28.135 1.00 27.64 213 SER A CA 1
ATOM 1663 C C . SER A 1 213 ? 14.193 43.034 -29.364 1.00 27.64 213 SER A C 1
ATOM 1665 O O . SER A 1 213 ? 14.371 42.585 -30.495 1.00 27.64 213 SER A O 1
ATOM 1667 N N . GLY A 1 214 ? 13.824 44.284 -29.132 1.00 26.80 214 GLY A N 1
ATOM 1668 C CA . GLY A 1 214 ? 13.838 45.333 -30.136 1.00 26.80 214 GLY A CA 1
ATOM 1669 C C . GLY A 1 214 ? 13.655 46.667 -29.436 1.00 26.80 214 GLY A C 1
ATOM 1670 O O . GLY A 1 214 ? 12.604 46.907 -28.852 1.00 26.80 214 GLY A O 1
ATOM 1671 N N . TYR A 1 215 ? 14.671 47.523 -29.473 1.00 24.80 215 TYR A N 1
ATOM 1672 C CA . TYR A 1 215 ? 14.475 48.943 -29.221 1.00 24.80 215 TYR A CA 1
ATOM 1673 C C . TYR A 1 215 ? 15.283 49.753 -30.226 1.00 24.80 215 TYR A C 1
ATOM 1675 O O . TYR A 1 215 ? 16.476 49.524 -30.423 1.00 24.80 215 TYR A O 1
ATOM 1683 N N . VAL A 1 216 ? 14.570 50.662 -30.887 1.00 28.69 216 VAL A N 1
ATOM 1684 C CA . VAL A 1 216 ? 15.064 51.636 -31.859 1.00 28.69 216 VAL A CA 1
ATOM 1685 C C . VAL A 1 216 ? 15.408 52.939 -31.134 1.00 28.69 216 VAL A C 1
ATOM 1687 O O . VAL A 1 216 ? 14.846 53.263 -30.091 1.00 28.69 216 VAL A O 1
ATOM 1690 N N . ALA A 1 217 ? 16.368 53.636 -31.735 1.00 29.56 217 ALA A N 1
ATOM 1691 C CA . ALA A 1 217 ? 17.029 54.874 -31.356 1.00 29.56 217 ALA A CA 1
ATOM 1692 C C . ALA A 1 217 ? 16.160 56.021 -30.801 1.00 29.56 217 ALA A C 1
ATOM 1694 O O . ALA A 1 217 ? 15.037 56.260 -31.237 1.00 29.56 217 ALA A O 1
ATOM 1695 N N . GLY A 1 218 ? 16.802 56.830 -29.953 1.00 25.81 218 GLY A N 1
ATOM 1696 C CA . GLY A 1 218 ? 16.415 58.200 -29.624 1.00 25.81 218 GLY A CA 1
ATOM 1697 C C . GLY A 1 218 ? 17.524 58.904 -28.838 1.00 25.81 218 GLY A C 1
ATOM 1698 O O . GLY A 1 218 ? 17.852 58.484 -27.734 1.00 25.81 218 GLY A O 1
ATOM 1699 N N . ASN A 1 219 ? 18.119 59.934 -29.448 1.00 28.45 219 ASN A N 1
ATOM 1700 C CA . ASN A 1 219 ? 19.140 60.841 -28.905 1.00 28.45 219 ASN A CA 1
ATOM 1701 C C . ASN A 1 219 ? 18.786 61.382 -27.505 1.00 28.45 219 ASN A C 1
ATOM 1703 O O . ASN A 1 219 ? 17.672 61.851 -27.313 1.00 28.45 219 ASN A O 1
ATOM 1707 N N . ASP A 1 220 ? 19.744 61.460 -26.574 1.00 28.61 220 ASP A N 1
ATOM 1708 C CA . ASP A 1 220 ? 20.518 62.694 -26.372 1.00 28.61 220 ASP A CA 1
ATOM 1709 C C . ASP A 1 220 ? 21.614 62.576 -25.291 1.00 28.61 220 ASP A C 1
ATOM 1711 O O . ASP A 1 220 ? 21.587 61.762 -24.373 1.00 28.61 220 ASP A O 1
ATOM 1715 N N . ARG A 1 221 ? 22.618 63.429 -25.487 1.00 27.97 221 ARG A N 1
ATOM 1716 C CA . ARG A 1 221 ? 23.933 63.591 -24.841 1.00 27.97 221 ARG A CA 1
ATOM 1717 C C . ARG A 1 221 ? 23.957 63.614 -23.297 1.00 27.97 221 ARG A C 1
ATOM 1719 O O . ARG A 1 221 ? 23.218 64.385 -22.694 1.00 27.97 221 ARG A O 1
ATOM 1726 N N . LYS A 1 222 ? 25.010 63.029 -22.691 1.00 27.64 222 LYS A N 1
ATOM 1727 C CA . LYS A 1 222 ? 26.179 63.771 -22.132 1.00 27.64 222 LYS A CA 1
ATOM 1728 C C . LYS A 1 222 ? 27.225 62.878 -21.424 1.00 27.64 222 LYS A C 1
ATOM 1730 O O . LYS A 1 222 ? 26.934 62.198 -20.453 1.00 27.64 222 LYS A O 1
ATOM 1735 N N . SER A 1 223 ? 28.458 62.999 -21.931 1.00 31.58 223 SER A N 1
ATOM 1736 C CA . SER A 1 223 ? 29.781 63.026 -21.270 1.00 31.58 223 SER A CA 1
ATOM 1737 C C . SER A 1 223 ? 30.124 62.089 -20.098 1.00 31.58 223 SER A C 1
ATOM 1739 O O . SER A 1 223 ? 29.679 62.295 -18.973 1.00 31.58 223 SER A O 1
ATOM 1741 N N . GLY A 1 224 ? 31.130 61.238 -20.328 1.00 28.81 224 GLY A N 1
ATOM 1742 C CA . GLY A 1 224 ? 31.990 60.672 -19.284 1.00 28.81 224 GLY A CA 1
ATOM 1743 C C . GLY A 1 224 ? 33.022 59.698 -19.855 1.00 28.81 224 GLY A C 1
ATOM 1744 O O . GLY A 1 224 ? 32.722 58.528 -20.046 1.00 28.81 224 GLY A O 1
ATOM 1745 N N . GLN A 1 225 ? 34.226 60.187 -20.168 1.00 37.16 225 GLN A N 1
ATOM 1746 C CA . GLN A 1 225 ? 35.377 59.388 -20.619 1.00 37.16 225 GLN A CA 1
ATOM 1747 C C . GLN A 1 225 ? 35.772 58.303 -19.601 1.00 37.16 225 GLN A C 1
ATOM 1749 O O . GLN A 1 225 ? 35.858 58.613 -18.413 1.00 37.16 225 GLN A O 1
ATOM 1754 N N . LYS A 1 226 ? 36.191 57.115 -20.077 1.00 30.64 226 LYS A N 1
ATOM 1755 C CA . LYS A 1 226 ? 37.513 56.535 -19.743 1.00 30.64 226 LYS A CA 1
ATOM 1756 C C . LYS A 1 226 ? 37.872 55.265 -20.541 1.00 30.64 226 LYS A C 1
ATOM 1758 O O . LYS A 1 226 ? 37.116 54.306 -20.564 1.00 30.64 226 LYS A O 1
ATOM 1763 N N . ALA A 1 227 ? 39.095 55.325 -21.080 1.00 34.78 227 ALA A N 1
ATOM 1764 C CA . ALA A 1 227 ? 40.063 54.276 -21.432 1.00 34.78 227 ALA A CA 1
ATOM 1765 C C . ALA A 1 227 ? 39.694 53.205 -22.484 1.00 34.78 227 ALA A C 1
ATOM 1767 O O . ALA A 1 227 ? 38.970 52.254 -22.217 1.00 34.78 227 ALA A O 1
ATOM 1768 N N . SER A 1 228 ? 40.311 53.329 -23.665 1.00 34.62 228 SER A N 1
ATOM 1769 C CA . SER A 1 228 ? 40.357 52.320 -24.728 1.00 34.62 228 SER A CA 1
ATOM 1770 C C . SER A 1 228 ? 41.291 51.160 -24.363 1.00 34.62 228 SER A C 1
ATOM 1772 O O . SER A 1 228 ? 42.464 51.394 -24.063 1.00 34.62 228 SER A O 1
ATOM 1774 N N . LEU A 1 229 ? 40.798 49.922 -24.447 1.00 41.03 229 LEU A N 1
ATOM 1775 C CA . LEU A 1 229 ? 41.646 48.730 -24.526 1.00 41.03 229 LEU A CA 1
ATOM 1776 C C . LEU A 1 229 ? 42.080 48.502 -25.982 1.00 41.03 229 LEU A C 1
ATOM 1778 O O . LEU A 1 229 ? 41.267 48.599 -26.898 1.00 41.03 229 LEU A O 1
ATOM 1782 N N . ASP A 1 230 ? 43.366 48.218 -26.165 1.00 45.47 230 ASP A N 1
ATOM 1783 C CA . ASP A 1 230 ? 44.028 47.967 -27.445 1.00 45.47 230 ASP A CA 1
ATOM 1784 C C . ASP A 1 230 ? 43.845 46.502 -27.886 1.00 45.47 230 ASP A C 1
ATOM 1786 O O . ASP A 1 230 ? 44.225 45.573 -27.168 1.00 45.47 230 ASP A O 1
ATOM 1790 N N . TYR A 1 231 ? 43.254 46.314 -29.069 1.00 46.94 231 TYR A N 1
ATOM 1791 C CA . TYR A 1 231 ? 42.913 45.016 -29.662 1.00 46.94 231 TYR A CA 1
ATOM 1792 C C . TYR A 1 231 ? 43.991 44.455 -30.602 1.00 46.94 231 TYR A C 1
ATOM 1794 O O . TYR A 1 231 ? 43.832 43.344 -31.102 1.00 46.94 231 TYR A O 1
ATOM 1802 N N . SER A 1 232 ? 45.130 45.134 -30.772 1.00 51.56 232 SER A N 1
ATOM 1803 C CA . SER A 1 232 ? 46.246 44.669 -31.619 1.00 51.56 232 SER A CA 1
ATOM 1804 C C . SER A 1 232 ? 46.914 43.361 -31.150 1.00 51.56 232 SER A C 1
ATOM 1806 O O . SER A 1 232 ? 47.794 42.823 -31.820 1.00 51.56 232 SER A O 1
ATOM 1808 N N . LYS A 1 233 ? 46.498 42.810 -30.001 1.00 48.53 233 LYS A N 1
ATOM 1809 C CA . LYS A 1 233 ? 46.991 41.533 -29.455 1.00 48.53 233 LYS A CA 1
ATOM 1810 C C . LYS A 1 233 ? 46.261 40.290 -29.978 1.00 48.53 233 LYS A C 1
ATOM 1812 O O . LYS A 1 233 ? 46.676 39.188 -29.633 1.00 48.53 233 LYS A O 1
ATOM 1817 N N . PHE A 1 234 ? 45.215 40.450 -30.790 1.00 47.22 234 PHE A N 1
ATOM 1818 C CA . PHE A 1 234 ? 44.409 39.333 -31.301 1.00 47.22 234 PHE A CA 1
ATOM 1819 C C . PHE A 1 234 ? 44.582 39.057 -32.805 1.00 47.22 234 PHE A C 1
ATOM 1821 O O . PHE A 1 234 ? 44.031 38.081 -33.299 1.00 47.22 234 PHE A O 1
ATOM 1828 N N . ASP A 1 235 ? 45.423 39.816 -33.515 1.00 46.97 235 ASP A N 1
ATOM 1829 C CA . ASP A 1 235 ? 45.619 39.694 -34.974 1.00 46.97 235 ASP A CA 1
ATOM 1830 C C . ASP A 1 235 ? 46.401 38.434 -35.429 1.00 46.97 235 ASP A C 1
ATOM 1832 O O . ASP A 1 235 ? 46.801 38.337 -36.588 1.00 46.97 235 ASP A O 1
ATOM 1836 N N . LYS A 1 236 ? 46.674 37.467 -34.538 1.00 43.28 236 LYS A N 1
ATOM 1837 C CA . LYS A 1 236 ? 47.479 36.262 -34.846 1.00 43.28 236 LYS A CA 1
ATOM 1838 C C . LYS A 1 236 ? 46.947 34.952 -34.256 1.00 43.28 236 LYS A C 1
ATOM 1840 O O . LYS A 1 236 ? 47.736 34.058 -33.960 1.00 43.28 236 LYS A O 1
ATOM 1845 N N . ILE A 1 237 ? 45.639 34.823 -34.063 1.00 44.19 237 ILE A N 1
ATOM 1846 C CA . ILE A 1 237 ? 45.046 33.517 -33.754 1.00 44.19 237 ILE A CA 1
ATOM 1847 C C . ILE A 1 237 ? 44.498 32.961 -35.068 1.00 44.19 237 ILE A C 1
ATOM 1849 O O . ILE A 1 237 ? 43.507 33.464 -35.584 1.00 44.19 237 ILE A O 1
ATOM 1853 N N . GLU A 1 238 ? 45.207 31.992 -35.649 1.00 40.78 238 GLU A N 1
ATOM 1854 C CA . GLU A 1 238 ? 44.705 31.200 -36.774 1.00 40.78 238 GLU A CA 1
ATOM 1855 C C . GLU A 1 238 ? 43.498 30.374 -36.307 1.00 40.78 238 GLU A C 1
ATOM 1857 O O . GLU A 1 238 ? 43.591 29.640 -35.319 1.00 40.78 238 GLU A O 1
ATOM 1862 N N . ASP A 1 239 ? 42.381 30.489 -37.029 1.00 39.91 239 ASP A N 1
ATOM 1863 C CA . ASP A 1 239 ? 41.236 29.585 -36.919 1.00 39.91 239 ASP A CA 1
ATOM 1864 C C . ASP A 1 239 ? 41.682 28.168 -37.308 1.00 39.91 239 ASP A C 1
ATOM 1866 O O . ASP A 1 239 ? 41.847 27.837 -38.482 1.00 39.91 239 ASP A O 1
ATOM 1870 N N . SER A 1 240 ? 41.889 27.325 -36.300 1.00 40.94 240 SER A N 1
ATOM 1871 C CA . SER A 1 240 ? 42.111 25.886 -36.443 1.00 40.94 240 SER A CA 1
ATOM 1872 C C . SER A 1 240 ? 40.796 25.138 -36.192 1.00 40.94 240 SER A C 1
ATOM 1874 O O . SER A 1 240 ? 40.717 24.295 -35.300 1.00 40.94 240 SER A O 1
ATOM 1876 N N . ASP A 1 241 ? 39.776 25.426 -37.000 1.00 45.69 241 ASP A N 1
ATOM 1877 C CA . ASP A 1 241 ? 38.498 24.693 -37.033 1.00 45.69 241 ASP A CA 1
ATOM 1878 C C . ASP A 1 241 ? 38.528 23.509 -38.025 1.00 45.69 241 ASP A C 1
ATOM 1880 O O . ASP A 1 241 ? 37.539 23.177 -38.671 1.00 45.69 241 ASP A O 1
ATOM 1884 N N . ASP A 1 242 ? 39.666 22.814 -38.099 1.00 43.09 242 ASP A N 1
ATOM 1885 C CA . ASP A 1 242 ? 39.742 21.446 -38.618 1.00 43.09 242 ASP A CA 1
ATOM 1886 C C . ASP A 1 242 ? 39.966 20.490 -37.437 1.00 43.09 242 ASP A C 1
ATOM 1888 O O . ASP A 1 242 ? 41.064 19.964 -37.211 1.00 43.09 242 ASP A O 1
ATOM 1892 N N . GLU A 1 243 ? 38.906 20.221 -36.665 1.00 46.50 243 GLU A N 1
ATOM 1893 C CA . GLU A 1 243 ? 38.853 18.982 -35.891 1.00 46.50 243 GLU A CA 1
ATOM 1894 C C . GLU A 1 243 ? 38.925 17.820 -36.887 1.00 46.50 243 GLU A C 1
ATOM 1896 O O . GLU A 1 243 ? 37.934 17.401 -37.490 1.00 46.50 243 GLU A O 1
ATOM 1901 N N . LYS A 1 244 ? 40.131 17.277 -37.076 1.00 37.44 244 LYS A N 1
ATOM 1902 C CA . LYS A 1 244 ? 40.315 15.966 -37.692 1.00 37.44 244 LYS A CA 1
ATOM 1903 C C . LYS A 1 244 ? 39.374 15.000 -36.980 1.00 37.44 244 LYS A C 1
ATOM 1905 O O . LYS A 1 244 ? 39.584 14.684 -35.810 1.00 37.44 244 LYS A O 1
ATOM 1910 N N . ILE A 1 245 ? 38.368 14.503 -37.697 1.00 43.16 245 ILE A N 1
ATOM 1911 C CA . ILE A 1 245 ? 37.569 13.354 -37.277 1.00 43.16 245 ILE A CA 1
ATOM 1912 C C . ILE A 1 245 ? 38.542 12.179 -37.160 1.00 43.16 245 ILE A C 1
ATOM 1914 O O . ILE A 1 245 ? 38.831 11.486 -38.133 1.00 43.16 245 ILE A O 1
ATOM 1918 N N . VAL A 1 246 ? 39.097 11.978 -35.967 1.00 38.62 246 VAL A N 1
ATOM 1919 C CA . VAL A 1 246 ? 39.794 10.744 -35.623 1.00 38.62 246 VAL A CA 1
ATOM 1920 C C . VAL A 1 246 ? 38.707 9.668 -35.585 1.00 38.62 246 VAL A C 1
ATOM 1922 O O . VAL A 1 246 ? 37.777 9.784 -34.779 1.00 38.62 246 VAL A O 1
ATOM 1925 N N . PRO A 1 247 ? 38.756 8.636 -36.446 1.00 40.78 247 PRO A N 1
ATOM 1926 C CA . PRO A 1 247 ? 37.822 7.529 -36.337 1.00 40.78 247 PRO A CA 1
ATOM 1927 C C . PRO A 1 247 ? 37.988 6.924 -34.943 1.00 40.78 247 PRO A C 1
ATOM 1929 O O . PRO A 1 247 ? 39.098 6.540 -34.567 1.00 40.78 247 PRO A O 1
ATOM 1932 N N . LYS A 1 248 ? 36.906 6.848 -34.157 1.00 46.28 248 LYS A N 1
ATOM 1933 C CA . LYS A 1 248 ? 36.929 6.064 -32.916 1.00 46.28 248 LYS A CA 1
ATOM 1934 C C . LYS A 1 248 ? 37.406 4.652 -33.283 1.00 46.28 248 LYS A C 1
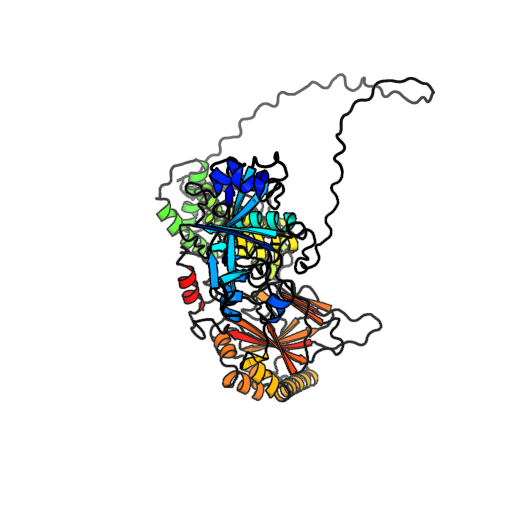ATOM 1936 O O . LYS A 1 248 ? 36.812 4.068 -34.194 1.00 46.28 248 LYS A O 1
ATOM 1941 N N . PRO A 1 249 ? 38.457 4.112 -32.640 1.00 55.03 249 PRO A N 1
ATOM 1942 C CA . PRO A 1 249 ? 38.923 2.768 -32.945 1.00 55.03 249 PRO A CA 1
ATOM 1943 C C . PRO A 1 249 ? 37.755 1.792 -32.790 1.00 55.03 249 PRO A C 1
ATOM 1945 O O . PRO A 1 249 ? 37.011 1.858 -31.808 1.00 55.03 249 PRO A O 1
ATOM 1948 N N . ALA A 1 250 ? 37.557 0.934 -33.794 1.00 65.88 250 ALA A N 1
ATOM 1949 C CA . ALA A 1 250 ? 36.529 -0.094 -33.743 1.00 65.88 250 ALA A CA 1
ATOM 1950 C C . ALA A 1 250 ? 36.780 -0.978 -32.513 1.00 65.88 250 ALA A C 1
ATOM 1952 O O . ALA A 1 250 ? 37.903 -1.427 -32.286 1.00 65.88 250 ALA A O 1
ATOM 1953 N N . LEU A 1 251 ? 35.746 -1.185 -31.697 1.00 78.69 251 LEU A N 1
ATOM 1954 C CA . LEU A 1 251 ? 35.831 -2.031 -30.513 1.00 78.69 251 LEU A CA 1
ATOM 1955 C C . LEU A 1 251 ? 36.143 -3.472 -30.941 1.00 78.69 251 LEU A C 1
ATOM 1957 O O . LEU A 1 251 ? 35.317 -4.116 -31.587 1.00 78.69 251 LEU A O 1
ATOM 1961 N N . THR A 1 252 ? 37.312 -3.983 -30.563 1.00 83.75 252 THR A N 1
ATOM 1962 C CA . THR A 1 252 ? 37.652 -5.398 -30.743 1.00 83.75 252 THR A CA 1
ATOM 1963 C C . THR A 1 252 ? 36.879 -6.235 -29.725 1.00 83.75 252 THR A C 1
ATOM 1965 O O . THR A 1 252 ? 37.040 -6.044 -28.520 1.00 83.75 252 THR A O 1
ATOM 1968 N N . LEU A 1 253 ? 36.031 -7.149 -30.203 1.00 88.31 253 LEU A N 1
ATOM 1969 C CA . LEU A 1 253 ? 35.238 -8.047 -29.361 1.00 88.31 253 LEU A CA 1
ATOM 1970 C C . LEU A 1 253 ? 35.966 -9.395 -29.204 1.00 88.31 253 LEU A C 1
ATOM 1972 O O . LEU A 1 253 ? 36.135 -10.087 -30.209 1.00 88.31 253 LEU A O 1
ATOM 1976 N N . PRO A 1 254 ? 36.353 -9.818 -27.985 1.00 89.25 254 PRO A N 1
ATOM 1977 C CA . PRO A 1 254 ? 37.053 -11.084 -27.735 1.00 89.25 254 PRO A CA 1
ATOM 1978 C C . PRO A 1 254 ? 36.111 -12.309 -27.762 1.00 89.25 254 PRO A C 1
ATOM 1980 O O . PRO A 1 254 ? 36.285 -13.257 -27.000 1.00 89.25 254 PRO A O 1
ATOM 1983 N N . MET A 1 255 ? 35.080 -12.279 -28.610 1.00 85.62 255 MET A N 1
ATOM 1984 C CA . MET A 1 255 ? 34.013 -13.281 -28.639 1.00 85.62 255 MET A CA 1
ATOM 1985 C C . MET A 1 255 ? 34.557 -14.658 -29.033 1.00 85.62 255 MET A C 1
ATOM 1987 O O . MET A 1 255 ? 35.183 -14.801 -30.085 1.00 85.62 255 MET A O 1
ATOM 1991 N N . GLY A 1 256 ? 34.288 -15.678 -28.216 1.00 78.81 256 GLY A N 1
ATOM 1992 C CA . GLY A 1 256 ? 34.712 -17.057 -28.479 1.00 78.81 256 GLY A CA 1
ATOM 1993 C C . GLY A 1 256 ? 36.218 -17.316 -28.353 1.00 78.81 256 GLY A C 1
ATOM 1994 O O . GLY A 1 256 ? 36.664 -18.420 -28.667 1.00 78.81 256 GLY A O 1
ATOM 1995 N N . LEU A 1 257 ? 37.011 -16.340 -27.892 1.00 85.69 257 LEU A N 1
ATOM 1996 C CA . LEU A 1 257 ? 38.411 -16.579 -27.549 1.00 85.69 257 LEU A CA 1
ATOM 1997 C C . LEU A 1 257 ? 38.509 -17.446 -26.283 1.00 85.69 257 LEU A C 1
ATOM 1999 O O . LEU A 1 257 ? 37.680 -17.310 -25.378 1.00 85.69 257 LEU A O 1
ATOM 2003 N N . PRO A 1 258 ? 39.532 -18.317 -26.173 1.00 85.69 258 PRO A N 1
ATOM 2004 C CA . PRO A 1 258 ? 39.800 -19.008 -24.922 1.00 85.69 258 PRO A CA 1
ATOM 2005 C C . PRO A 1 258 ? 40.122 -17.980 -23.834 1.00 85.69 258 PRO A C 1
ATOM 2007 O O . PRO A 1 258 ? 40.738 -16.938 -24.087 1.00 85.69 258 PRO A O 1
ATOM 2010 N N . ARG A 1 259 ? 39.697 -18.268 -22.606 1.00 85.50 259 ARG A N 1
ATOM 2011 C CA . ARG A 1 259 ? 39.775 -17.344 -21.468 1.00 85.50 259 ARG A CA 1
ATOM 2012 C C . ARG A 1 259 ? 41.178 -16.796 -21.237 1.00 85.50 259 ARG A C 1
ATOM 2014 O O . ARG A 1 259 ? 41.330 -15.636 -20.851 1.00 85.50 259 ARG A O 1
ATOM 2021 N N . GLU A 1 260 ? 42.198 -17.614 -21.456 1.00 87.12 260 GLU A N 1
ATOM 2022 C CA . GLU A 1 260 ? 43.611 -17.285 -21.281 1.00 87.12 260 GLU A CA 1
ATOM 2023 C C . GLU A 1 260 ? 44.069 -16.221 -22.284 1.00 87.12 260 GLU A C 1
ATOM 2025 O O . GLU A 1 260 ? 44.910 -15.393 -21.940 1.00 87.12 260 GLU A O 1
ATOM 2030 N N . ALA A 1 261 ? 43.472 -16.200 -23.480 1.00 89.31 261 ALA A N 1
ATOM 2031 C CA . ALA A 1 261 ? 43.801 -15.266 -24.554 1.00 89.31 261 ALA A CA 1
ATOM 2032 C C . ALA A 1 261 ? 43.113 -13.901 -24.415 1.00 89.31 261 ALA A C 1
ATOM 2034 O O . ALA A 1 261 ? 43.600 -12.926 -24.977 1.00 89.31 261 ALA A O 1
ATOM 2035 N N . VAL A 1 262 ? 42.014 -13.803 -23.656 1.00 91.44 262 VAL A N 1
ATOM 2036 C CA . VAL A 1 262 ? 41.338 -12.519 -23.411 1.00 91.44 262 VAL A CA 1
ATOM 2037 C C . VAL A 1 262 ? 42.169 -11.669 -22.451 1.00 91.44 262 VAL A C 1
ATOM 2039 O O . VAL A 1 262 ? 42.403 -12.061 -21.298 1.00 91.44 262 VAL A O 1
ATOM 2042 N N . SER A 1 263 ? 42.602 -10.493 -22.905 1.00 92.88 263 SER A N 1
ATOM 2043 C CA . SER A 1 263 ? 43.330 -9.526 -22.080 1.00 92.88 263 SER A CA 1
ATOM 2044 C C . SER A 1 263 ? 42.396 -8.749 -21.143 1.00 92.88 263 SER A C 1
ATOM 2046 O O . SER A 1 263 ? 41.199 -8.602 -21.403 1.00 92.88 263 SER A O 1
ATOM 2048 N N . ARG A 1 264 ? 42.945 -8.203 -20.045 1.00 91.81 264 ARG A N 1
ATOM 2049 C CA . ARG A 1 264 ? 42.172 -7.353 -19.116 1.00 91.81 264 ARG A CA 1
ATOM 2050 C C . ARG A 1 264 ? 41.585 -6.134 -19.827 1.00 91.81 264 ARG A C 1
ATOM 2052 O O . ARG A 1 264 ? 40.445 -5.761 -19.576 1.00 91.81 264 ARG A O 1
ATOM 2059 N N . GLN A 1 265 ? 42.355 -5.543 -20.738 1.00 91.50 265 GLN A N 1
ATOM 2060 C CA . GLN A 1 265 ? 41.931 -4.363 -21.480 1.00 91.50 265 GLN A CA 1
ATOM 2061 C C . GLN A 1 265 ? 40.739 -4.659 -22.400 1.00 91.50 265 GLN A C 1
ATOM 2063 O O . GLN A 1 265 ? 39.804 -3.863 -22.441 1.00 91.50 265 GLN A O 1
ATOM 2068 N N . GLU A 1 266 ? 40.748 -5.786 -23.119 1.00 92.38 266 GLU A N 1
ATOM 2069 C CA . GLU A 1 266 ? 39.623 -6.199 -23.974 1.00 92.38 266 GLU A CA 1
ATOM 2070 C C . GLU A 1 266 ? 38.361 -6.462 -23.149 1.00 92.38 266 GLU A C 1
ATOM 2072 O O . GLU A 1 266 ? 37.289 -5.976 -23.506 1.00 92.38 266 GLU A O 1
ATOM 2077 N N . TYR A 1 267 ? 38.497 -7.156 -22.016 1.00 92.69 267 TYR A N 1
ATOM 2078 C CA . TYR A 1 267 ? 37.392 -7.415 -21.092 1.00 92.69 267 TYR A CA 1
ATOM 2079 C C . TYR A 1 267 ? 36.760 -6.120 -20.574 1.00 92.69 267 TYR A C 1
ATOM 2081 O O . TYR A 1 267 ? 35.551 -5.922 -20.700 1.00 92.69 267 TYR A O 1
ATOM 2089 N N . ASP A 1 268 ? 37.574 -5.196 -20.057 1.00 92.56 268 ASP A N 1
ATOM 2090 C CA . ASP A 1 268 ? 37.069 -3.918 -19.562 1.00 92.56 268 ASP A CA 1
ATOM 2091 C C . ASP A 1 268 ? 36.413 -3.100 -20.684 1.00 92.56 268 ASP A C 1
ATOM 2093 O O . ASP A 1 268 ? 35.390 -2.453 -20.464 1.00 92.56 268 ASP A O 1
ATOM 2097 N N . ASN A 1 269 ? 36.974 -3.124 -21.899 1.00 92.69 269 ASN A N 1
ATOM 2098 C CA . ASN A 1 269 ? 36.421 -2.401 -23.043 1.00 92.69 269 ASN A CA 1
ATOM 2099 C C . ASN A 1 269 ? 35.014 -2.891 -23.416 1.00 92.69 269 ASN A C 1
ATOM 2101 O O . ASN A 1 269 ? 34.163 -2.059 -23.729 1.00 92.69 269 ASN A O 1
ATOM 2105 N N . VAL A 1 270 ? 34.749 -4.201 -23.340 1.00 93.81 270 VAL A N 1
ATOM 2106 C CA . VAL A 1 270 ? 33.409 -4.771 -23.566 1.00 93.81 270 VAL A CA 1
ATOM 2107 C C . VAL A 1 270 ? 32.410 -4.207 -22.556 1.00 93.81 270 VAL A C 1
ATOM 2109 O O . VAL A 1 270 ? 31.388 -3.645 -22.949 1.00 93.81 270 VAL A O 1
ATOM 2112 N N . TRP A 1 271 ? 32.715 -4.276 -21.259 1.00 93.75 271 TRP A N 1
ATOM 2113 C CA . TRP A 1 271 ? 31.800 -3.784 -20.224 1.00 93.75 271 TRP A CA 1
ATOM 2114 C C . TRP A 1 271 ? 31.614 -2.269 -20.266 1.00 93.75 271 TRP A C 1
ATOM 2116 O O . TRP A 1 271 ? 30.487 -1.789 -20.135 1.00 93.75 271 TRP A O 1
ATOM 2126 N N . ARG A 1 272 ? 32.686 -1.504 -20.520 1.00 92.25 272 ARG A N 1
ATOM 2127 C CA . ARG A 1 272 ? 32.600 -0.050 -20.738 1.00 92.25 272 ARG A CA 1
ATOM 2128 C C . ARG A 1 272 ? 31.683 0.280 -21.912 1.00 92.25 272 ARG A C 1
ATOM 2130 O O . ARG A 1 272 ? 30.845 1.165 -21.779 1.00 92.25 272 ARG A O 1
ATOM 2137 N N . ALA A 1 273 ? 31.826 -0.422 -23.037 1.00 92.25 273 ALA A N 1
ATOM 2138 C CA . ALA A 1 273 ? 30.997 -0.196 -24.215 1.00 92.25 273 ALA A CA 1
ATOM 2139 C C . ALA A 1 273 ? 29.522 -0.528 -23.949 1.00 92.25 273 ALA A C 1
ATOM 2141 O O . ALA A 1 273 ? 28.651 0.256 -24.318 1.00 92.25 273 ALA A O 1
ATOM 2142 N N . LEU A 1 274 ? 29.244 -1.634 -23.251 1.00 92.31 274 LEU A N 1
ATOM 2143 C CA . LEU A 1 274 ? 27.884 -2.033 -22.879 1.00 92.31 274 LEU A CA 1
ATOM 2144 C C . LEU A 1 274 ? 27.202 -0.975 -21.996 1.00 92.31 274 LEU A C 1
ATOM 2146 O O . LEU A 1 274 ? 26.055 -0.606 -22.227 1.00 92.31 274 LEU A O 1
ATOM 2150 N N . MET A 1 275 ? 27.937 -0.432 -21.024 1.00 90.75 275 MET A N 1
ATOM 2151 C CA . MET A 1 275 ? 27.461 0.600 -20.095 1.00 90.75 275 MET A CA 1
ATOM 2152 C C . MET A 1 275 ? 27.238 1.975 -20.745 1.00 90.75 275 MET A C 1
ATOM 2154 O O . MET A 1 275 ? 26.575 2.827 -20.157 1.00 90.75 275 MET A O 1
ATOM 2158 N N . GLN A 1 276 ? 27.794 2.209 -21.937 1.00 89.50 276 GLN A N 1
ATOM 2159 C CA . GLN A 1 276 ? 27.628 3.450 -22.701 1.00 89.50 276 GLN A CA 1
ATOM 2160 C C . GLN A 1 276 ? 26.432 3.411 -23.665 1.00 89.50 276 GLN A C 1
ATOM 2162 O O . GLN A 1 276 ? 26.194 4.392 -24.379 1.00 89.50 276 GLN A O 1
ATOM 2167 N N . ASP A 1 277 ? 25.675 2.309 -23.710 1.00 90.25 277 ASP A N 1
ATOM 2168 C CA . ASP A 1 277 ? 24.498 2.215 -24.568 1.00 90.25 277 ASP A CA 1
ATOM 2169 C C . ASP A 1 277 ? 23.427 3.240 -24.156 1.00 90.25 277 ASP A C 1
ATOM 2171 O O . ASP A 1 277 ? 23.042 3.362 -22.992 1.00 90.25 277 ASP A O 1
ATOM 2175 N N . LYS A 1 278 ? 22.920 3.986 -25.142 1.00 87.19 278 LYS A N 1
ATOM 2176 C CA . LYS A 1 278 ? 21.965 5.086 -24.938 1.00 87.19 278 LYS A CA 1
ATOM 2177 C C . LYS A 1 278 ? 20.586 4.622 -24.459 1.00 87.19 278 LYS A C 1
ATOM 2179 O O . LYS A 1 278 ? 19.776 5.460 -24.063 1.00 87.19 278 LYS A O 1
ATOM 2184 N N . GLN A 1 279 ? 20.281 3.329 -24.544 1.00 85.50 279 GLN A N 1
ATOM 2185 C CA . GLN A 1 279 ? 19.021 2.765 -24.062 1.00 85.50 279 GLN A CA 1
ATOM 2186 C C . GLN A 1 279 ? 18.981 2.635 -22.538 1.00 85.50 279 GLN A C 1
ATOM 2188 O O . GLN A 1 279 ? 17.889 2.580 -21.965 1.00 85.50 279 GLN A O 1
ATOM 2193 N N . LEU A 1 280 ? 20.143 2.601 -21.882 1.00 90.31 280 LEU A N 1
ATOM 2194 C CA . LEU A 1 280 ? 20.235 2.427 -20.441 1.00 90.31 280 LEU A CA 1
ATOM 2195 C C . LEU A 1 280 ? 19.969 3.753 -19.710 1.00 90.31 280 LEU A C 1
ATOM 2197 O O . LEU A 1 280 ? 20.528 4.793 -20.069 1.00 90.31 280 LEU A O 1
ATOM 2201 N N . PRO A 1 281 ? 19.151 3.739 -18.644 1.00 91.94 281 PRO A N 1
ATOM 2202 C CA . PRO A 1 281 ? 19.191 4.781 -17.628 1.00 91.94 281 PRO A CA 1
ATOM 2203 C C . PRO A 1 281 ? 20.592 4.922 -17.011 1.00 91.94 281 PRO A C 1
ATOM 2205 O O . PRO A 1 281 ? 21.477 4.083 -17.204 1.00 91.94 281 PRO A O 1
ATOM 2208 N N . TYR A 1 282 ? 20.790 5.968 -16.202 1.00 89.19 282 TYR A N 1
ATOM 2209 C CA . TYR A 1 282 ? 22.024 6.103 -15.427 1.00 89.19 282 TYR A CA 1
ATOM 2210 C C . TYR A 1 282 ? 22.292 4.829 -14.614 1.00 89.19 282 TYR A C 1
ATOM 2212 O O . TYR A 1 282 ? 21.449 4.389 -13.831 1.00 89.19 282 TYR A O 1
ATOM 2220 N N . THR A 1 283 ? 23.482 4.261 -14.796 1.00 90.75 283 THR A N 1
ATOM 2221 C CA . THR A 1 283 ? 23.865 2.985 -14.194 1.00 90.75 283 THR A CA 1
ATOM 2222 C C . THR A 1 283 ? 25.239 3.128 -13.536 1.00 90.75 283 THR A C 1
ATOM 2224 O O . THR A 1 283 ? 26.207 3.430 -14.237 1.00 90.75 283 THR A O 1
ATOM 2227 N N . PRO A 1 284 ? 25.357 2.936 -12.207 1.00 93.44 284 PRO A N 1
ATOM 2228 C CA . PRO A 1 284 ? 26.643 2.919 -11.517 1.00 93.44 284 PRO A CA 1
ATOM 2229 C C . PRO A 1 284 ? 27.578 1.875 -12.129 1.00 93.44 284 PRO A C 1
ATOM 2231 O O . PRO A 1 284 ? 27.121 0.804 -12.527 1.00 93.44 284 PRO A O 1
ATOM 2234 N N . ALA A 1 285 ? 28.876 2.163 -12.202 1.00 93.44 285 ALA A N 1
ATOM 2235 C CA . ALA A 1 285 ? 29.838 1.194 -12.718 1.00 93.44 285 ALA A CA 1
ATOM 2236 C C . ALA A 1 285 ? 29.866 -0.076 -11.839 1.00 93.44 285 ALA A C 1
ATOM 2238 O O . ALA A 1 285 ? 29.672 0.042 -10.625 1.00 93.44 285 ALA A O 1
ATOM 2239 N N . PRO A 1 286 ? 30.088 -1.263 -12.428 1.00 94.25 286 PRO A N 1
ATOM 2240 C CA . PRO A 1 286 ? 30.339 -2.483 -11.665 1.00 94.25 286 PRO A CA 1
ATOM 2241 C C . PRO A 1 286 ? 31.788 -2.541 -11.150 1.00 94.25 286 PRO A C 1
ATOM 2243 O O . PRO A 1 286 ? 32.664 -1.839 -11.671 1.00 94.25 286 PRO A O 1
ATOM 2246 N N . ASP A 1 287 ? 32.069 -3.396 -10.164 1.00 92.75 287 ASP A N 1
ATOM 2247 C CA . ASP A 1 287 ? 33.439 -3.712 -9.740 1.00 92.75 287 ASP A CA 1
ATOM 2248 C C . ASP A 1 287 ? 34.139 -4.642 -10.746 1.00 92.75 287 ASP A C 1
ATOM 2250 O O . ASP A 1 287 ? 34.168 -5.866 -10.605 1.00 92.75 287 ASP A O 1
ATOM 2254 N N . LEU A 1 288 ? 34.724 -4.044 -11.791 1.00 92.31 288 LEU A N 1
ATOM 2255 C CA . LEU A 1 288 ? 35.428 -4.786 -12.844 1.00 92.31 288 LEU A CA 1
ATOM 2256 C C . LEU A 1 288 ? 36.631 -5.586 -12.324 1.00 92.31 288 LEU A C 1
ATOM 2258 O O . LEU A 1 288 ? 36.990 -6.584 -12.943 1.00 92.31 288 LEU A O 1
ATOM 2262 N N . ASP A 1 289 ? 37.245 -5.196 -11.202 1.00 91.06 289 ASP A N 1
ATOM 2263 C CA . ASP A 1 289 ? 38.342 -5.972 -10.611 1.00 91.06 289 ASP A CA 1
ATOM 2264 C C . ASP A 1 289 ? 37.838 -7.285 -10.027 1.00 91.06 289 ASP A C 1
ATOM 2266 O O . ASP A 1 289 ? 38.426 -8.343 -10.269 1.00 91.06 289 ASP A O 1
ATOM 2270 N N . GLN A 1 290 ? 36.726 -7.218 -9.295 1.00 90.31 290 GLN A N 1
ATOM 2271 C CA . GLN A 1 290 ? 36.083 -8.396 -8.735 1.00 90.31 290 GLN A CA 1
ATOM 2272 C C . GLN A 1 290 ? 35.555 -9.307 -9.852 1.00 90.31 290 GLN A C 1
ATOM 2274 O O . GLN A 1 290 ? 35.890 -10.493 -9.886 1.00 90.31 290 GLN A O 1
ATOM 2279 N N . MET A 1 291 ? 34.813 -8.744 -10.811 1.00 92.62 291 MET A N 1
ATOM 2280 C CA . MET A 1 291 ? 34.290 -9.490 -11.958 1.00 92.62 291 MET A CA 1
ATOM 2281 C C . MET A 1 291 ? 35.406 -10.145 -12.782 1.00 92.62 291 MET A C 1
ATOM 2283 O O . MET A 1 291 ? 35.269 -11.290 -13.210 1.00 92.62 291 MET A O 1
ATOM 2287 N N . TRP A 1 292 ? 36.536 -9.458 -12.983 1.00 92.44 292 TRP A N 1
ATOM 2288 C CA . TRP A 1 292 ? 37.701 -10.023 -13.666 1.00 92.44 292 TRP A CA 1
ATOM 2289 C C . TRP A 1 292 ? 38.311 -11.202 -12.907 1.00 92.44 292 TRP A C 1
ATOM 2291 O O . TRP A 1 292 ? 38.699 -12.195 -13.526 1.00 92.44 292 TRP A O 1
ATOM 2301 N N . GLY A 1 293 ? 38.388 -11.108 -11.577 1.00 90.69 293 GLY A N 1
ATOM 2302 C CA . GLY A 1 293 ? 38.830 -12.206 -10.720 1.00 90.69 293 GLY A CA 1
ATOM 2303 C C . GLY A 1 293 ? 37.976 -13.457 -10.927 1.00 90.69 293 GLY A C 1
ATOM 2304 O O . GLY A 1 293 ? 38.517 -14.530 -11.202 1.00 90.69 293 GLY A O 1
ATOM 2305 N N . TYR A 1 294 ? 36.649 -13.307 -10.899 1.00 89.75 294 TYR A N 1
ATOM 2306 C CA . TYR A 1 294 ? 35.733 -14.407 -11.205 1.00 89.75 294 TYR A CA 1
ATOM 2307 C C . TYR A 1 294 ? 35.880 -14.894 -12.647 1.00 89.75 294 TYR A C 1
ATOM 2309 O O . TYR A 1 294 ? 35.941 -16.097 -12.877 1.00 89.75 294 TYR A O 1
ATOM 2317 N N . TYR A 1 295 ? 36.025 -13.996 -13.623 1.00 89.88 295 TYR A N 1
ATOM 2318 C CA . TYR A 1 295 ? 36.222 -14.387 -15.017 1.00 89.88 295 TYR A CA 1
ATOM 2319 C C . TYR A 1 295 ? 37.487 -15.222 -15.220 1.00 89.88 295 TYR A C 1
ATOM 2321 O O . TYR A 1 295 ? 37.448 -16.198 -15.961 1.00 89.88 295 TYR A O 1
ATOM 2329 N N . LYS A 1 296 ? 38.607 -14.880 -14.574 1.00 88.25 296 LYS A N 1
ATOM 2330 C CA . LYS A 1 296 ? 39.869 -15.613 -14.748 1.00 88.25 296 LYS A CA 1
ATOM 2331 C C . LYS A 1 296 ? 39.923 -16.928 -13.982 1.00 88.25 296 LYS A C 1
ATOM 2333 O O . LYS A 1 296 ? 40.471 -17.888 -14.518 1.00 88.25 296 LYS A O 1
ATOM 2338 N N . TYR A 1 297 ? 39.361 -16.984 -12.778 1.00 84.50 297 TYR A N 1
ATOM 2339 C CA . TYR A 1 297 ? 39.536 -18.125 -11.870 1.00 84.50 297 TYR A CA 1
ATOM 2340 C C . TYR A 1 297 ? 38.246 -18.917 -11.585 1.00 84.50 297 TYR A C 1
ATOM 2342 O O . TYR A 1 297 ? 38.297 -19.908 -10.863 1.00 84.50 297 TYR A O 1
ATOM 2350 N N . GLY A 1 298 ? 37.102 -18.492 -12.129 1.00 77.12 298 GLY A N 1
ATOM 2351 C CA . GLY A 1 298 ? 35.783 -19.110 -11.943 1.00 77.12 298 GLY A CA 1
ATOM 2352 C C . GLY A 1 298 ? 35.440 -20.231 -12.936 1.00 77.12 298 GLY A C 1
ATOM 2353 O O . GLY A 1 298 ? 36.316 -20.810 -13.582 1.00 77.12 298 GLY A O 1
ATOM 2354 N N . GLY A 1 299 ? 34.144 -20.546 -13.055 1.00 70.25 299 GLY A N 1
ATOM 2355 C CA . GLY A 1 299 ? 33.582 -21.676 -13.817 1.00 70.25 299 GLY A CA 1
ATOM 2356 C C . GLY A 1 299 ? 33.241 -21.366 -15.283 1.00 70.25 299 GLY A C 1
ATOM 2357 O O . GLY A 1 299 ? 33.848 -20.497 -15.885 1.00 70.25 299 GLY A O 1
ATOM 2358 N N . MET A 1 300 ? 32.314 -22.101 -15.916 1.00 63.25 300 MET A N 1
ATOM 2359 C CA . MET A 1 300 ? 31.915 -21.858 -17.324 1.00 63.25 300 MET A CA 1
ATOM 2360 C C . MET A 1 300 ? 31.001 -20.631 -17.509 1.00 63.25 300 MET A C 1
ATOM 2362 O O . MET A 1 300 ? 30.977 -20.037 -18.589 1.00 63.25 300 MET A O 1
ATOM 2366 N N . ASP A 1 301 ? 30.268 -20.234 -16.469 1.00 74.50 301 ASP A N 1
ATOM 2367 C CA . ASP A 1 301 ? 29.223 -19.205 -16.550 1.00 74.50 301 ASP A CA 1
ATOM 2368 C C . ASP A 1 301 ? 29.793 -17.813 -16.876 1.00 74.50 301 ASP A C 1
ATOM 2370 O O . ASP A 1 301 ? 29.164 -17.009 -17.562 1.00 74.50 301 ASP A O 1
ATOM 2374 N N . GLU A 1 302 ? 31.027 -17.537 -16.454 1.00 79.12 302 GLU A N 1
ATOM 2375 C CA . GLU A 1 302 ? 31.698 -16.254 -16.656 1.00 79.12 302 GLU A CA 1
ATOM 2376 C C . GLU A 1 302 ? 32.095 -16.016 -18.111 1.00 79.12 302 GLU A C 1
ATOM 2378 O O . GLU A 1 302 ? 32.069 -14.879 -18.585 1.00 79.12 302 GLU A O 1
ATOM 2383 N N . GLN A 1 303 ? 32.452 -17.082 -18.830 1.00 83.75 303 GLN A N 1
ATOM 2384 C CA . GLN A 1 303 ? 32.745 -16.980 -20.256 1.00 83.75 303 GLN A CA 1
ATOM 2385 C C . GLN A 1 303 ? 31.463 -16.755 -21.054 1.00 83.75 303 GLN A C 1
ATOM 2387 O O . GLN A 1 303 ? 31.426 -15.870 -21.907 1.00 83.75 303 GLN A O 1
ATOM 2392 N N . ALA A 1 304 ? 30.391 -17.469 -20.702 1.00 84.31 304 ALA A N 1
ATOM 2393 C CA . ALA A 1 304 ? 29.081 -17.262 -21.306 1.00 84.31 304 ALA A CA 1
ATOM 2394 C C . ALA A 1 304 ? 28.589 -15.818 -21.116 1.00 84.31 304 ALA A C 1
ATOM 2396 O O . ALA A 1 304 ? 28.081 -15.213 -22.058 1.00 84.31 304 ALA A O 1
ATOM 2397 N N . LEU A 1 305 ? 28.789 -15.233 -19.931 1.00 88.81 305 LEU A N 1
ATOM 2398 C CA . LEU A 1 305 ? 28.399 -13.854 -19.646 1.00 88.81 305 LEU A CA 1
ATOM 2399 C C . LEU A 1 305 ? 29.134 -12.836 -20.547 1.00 88.81 305 LEU A C 1
ATOM 2401 O O . LEU A 1 305 ? 28.496 -11.939 -21.104 1.00 88.81 305 LEU A O 1
ATOM 2405 N N . LEU A 1 306 ? 30.453 -12.992 -20.737 1.00 91.19 306 LEU A N 1
ATOM 2406 C CA . LEU A 1 306 ? 31.244 -12.142 -21.640 1.00 91.19 306 LEU A CA 1
ATOM 2407 C C . LEU A 1 306 ? 30.838 -12.324 -23.110 1.00 91.19 306 LEU A C 1
ATOM 2409 O O . LEU A 1 306 ? 30.690 -11.337 -23.836 1.00 91.19 306 LEU A O 1
ATOM 2413 N N . ASP A 1 307 ? 30.644 -13.567 -23.551 1.00 89.00 307 ASP A N 1
ATOM 2414 C CA . ASP A 1 307 ? 30.235 -13.871 -24.923 1.00 89.00 307 ASP A CA 1
ATOM 2415 C C . ASP A 1 307 ? 28.867 -13.253 -25.239 1.00 89.00 307 ASP A C 1
ATOM 2417 O O . ASP A 1 307 ? 28.699 -12.644 -26.294 1.00 89.00 307 ASP A O 1
ATOM 2421 N N . GLN A 1 308 ? 27.909 -13.315 -24.309 1.00 89.25 308 GLN A N 1
ATOM 2422 C CA . GLN A 1 308 ? 26.597 -12.679 -24.470 1.00 89.25 308 GLN A CA 1
ATOM 2423 C C . GLN A 1 308 ? 26.695 -11.145 -24.551 1.00 89.25 308 GLN A C 1
ATOM 2425 O O . GLN A 1 308 ? 26.002 -10.524 -25.361 1.00 89.25 308 GLN A O 1
ATOM 2430 N N . ALA A 1 309 ? 27.588 -10.515 -23.779 1.00 92.00 309 ALA A N 1
ATOM 2431 C CA . ALA A 1 309 ? 27.854 -9.079 -23.907 1.00 92.00 309 ALA A CA 1
ATOM 2432 C C . ALA A 1 309 ? 28.428 -8.726 -25.292 1.00 92.00 309 ALA A C 1
ATOM 2434 O O . ALA A 1 309 ? 27.989 -7.761 -25.925 1.00 92.00 309 ALA A O 1
ATOM 2435 N N . CYS A 1 310 ? 29.365 -9.534 -25.798 1.00 92.12 310 CYS A N 1
ATOM 2436 C CA . CYS A 1 310 ? 29.912 -9.372 -27.145 1.00 92.12 310 CYS A CA 1
ATOM 2437 C C . CYS A 1 310 ? 28.842 -9.580 -28.226 1.00 92.12 310 CYS A C 1
ATOM 2439 O O . CYS A 1 310 ? 28.804 -8.827 -29.199 1.00 92.12 310 CYS A O 1
ATOM 2441 N N . GLU A 1 311 ? 27.942 -10.550 -28.047 1.00 90.50 311 GLU A N 1
ATOM 2442 C CA . GLU A 1 311 ? 26.828 -10.805 -28.963 1.00 90.50 311 GLU A CA 1
ATOM 2443 C C . GLU A 1 311 ? 25.898 -9.597 -29.101 1.00 90.50 311 GLU A C 1
ATOM 2445 O O . GLU A 1 311 ? 25.477 -9.256 -30.209 1.00 90.50 311 GLU A O 1
ATOM 2450 N N . VAL A 1 312 ? 25.590 -8.933 -27.983 1.00 90.12 312 VAL A N 1
ATOM 2451 C CA . VAL A 1 312 ? 24.798 -7.697 -27.960 1.00 90.12 312 VAL A CA 1
ATOM 2452 C C . VAL A 1 312 ? 25.533 -6.567 -28.681 1.00 90.12 312 VAL A C 1
ATOM 2454 O O . VAL A 1 312 ? 24.973 -5.969 -29.599 1.00 90.12 312 VAL A O 1
ATOM 2457 N N . LEU A 1 313 ? 26.792 -6.301 -28.323 1.00 91.25 313 LEU A N 1
ATOM 2458 C CA . LEU A 1 313 ? 27.570 -5.193 -28.897 1.00 91.25 313 LEU A CA 1
ATOM 2459 C C . LEU A 1 313 ? 27.845 -5.368 -30.392 1.00 91.25 313 LEU A C 1
ATOM 2461 O O . LEU A 1 313 ? 27.756 -4.410 -31.159 1.00 91.25 313 LEU A O 1
ATOM 2465 N N . GLY A 1 314 ? 28.147 -6.594 -30.816 1.00 87.94 314 GLY A N 1
ATOM 2466 C CA . GLY A 1 314 ? 28.369 -6.934 -32.217 1.00 87.94 314 GLY A CA 1
ATOM 2467 C C . GLY A 1 314 ? 27.085 -7.121 -33.022 1.00 87.94 314 GLY A C 1
ATOM 2468 O O . GLY A 1 314 ? 27.163 -7.390 -34.218 1.00 87.94 314 GLY A O 1
ATOM 2469 N N . LYS A 1 315 ? 25.907 -6.962 -32.395 1.00 82.56 315 LYS A N 1
ATOM 2470 C CA . LYS A 1 315 ? 24.583 -7.131 -33.020 1.00 82.56 315 LYS A CA 1
ATOM 2471 C C . LYS A 1 315 ? 24.409 -8.500 -33.689 1.00 82.56 315 LYS A C 1
ATOM 2473 O O . LYS A 1 315 ? 23.770 -8.620 -34.733 1.00 82.56 315 LYS A O 1
ATOM 2478 N N . PHE A 1 316 ? 24.973 -9.539 -33.081 1.00 83.88 316 PHE A N 1
ATOM 2479 C CA . PHE A 1 316 ? 24.852 -10.914 -33.556 1.00 83.88 316 PHE A CA 1
ATOM 2480 C C . PHE A 1 316 ? 23.440 -11.465 -33.275 1.00 83.88 316 PHE A C 1
ATOM 2482 O O . PHE A 1 316 ? 22.835 -11.080 -32.270 1.00 83.88 316 PHE A O 1
ATOM 2489 N N . PRO A 1 317 ? 22.895 -12.370 -34.114 1.00 79.50 317 PRO A N 1
ATOM 2490 C CA . PRO A 1 317 ? 21.574 -12.978 -33.909 1.00 79.50 317 PRO A CA 1
ATOM 2491 C C . PRO A 1 317 ? 21.516 -13.823 -32.630 1.00 79.50 317 PRO A C 1
ATOM 2493 O O . PRO A 1 317 ? 22.542 -14.275 -32.128 1.00 79.50 317 PRO A O 1
ATOM 2496 N N . CYS A 1 318 ? 20.320 -13.995 -32.048 1.00 76.94 318 CYS A N 1
ATOM 2497 C CA . CYS A 1 318 ? 20.185 -14.729 -30.783 1.00 76.94 318 CYS A CA 1
ATOM 2498 C C . CYS A 1 318 ? 20.279 -16.218 -31.058 1.00 76.94 318 CYS A C 1
ATOM 2500 O O . CYS A 1 318 ? 19.563 -16.727 -31.914 1.00 76.94 318 CYS A O 1
ATOM 2502 N N . ARG A 1 319 ? 21.182 -16.898 -30.349 1.00 75.31 319 ARG A N 1
ATOM 2503 C CA . ARG A 1 319 ? 21.385 -18.342 -30.506 1.00 75.31 319 ARG A CA 1
ATOM 2504 C C . ARG A 1 319 ? 20.270 -19.166 -29.861 1.00 75.31 319 ARG A C 1
ATOM 2506 O O . ARG A 1 319 ? 20.086 -20.317 -30.238 1.00 75.31 319 ARG A O 1
ATOM 2513 N N . LEU A 1 320 ? 19.564 -18.591 -28.888 1.00 72.56 320 LEU A N 1
ATOM 2514 C CA . LEU A 1 320 ? 18.444 -19.215 -28.188 1.00 72.56 320 LEU A CA 1
ATOM 2515 C C . LEU A 1 320 ? 17.128 -18.559 -28.608 1.00 72.56 320 LEU A C 1
ATOM 2517 O O . LEU A 1 320 ? 17.095 -17.370 -28.934 1.00 72.56 320 LEU A O 1
ATOM 2521 N N . ASP A 1 321 ? 16.046 -19.330 -28.553 1.00 79.00 321 ASP A N 1
ATOM 2522 C CA . ASP A 1 321 ? 14.699 -18.782 -28.664 1.00 79.00 321 ASP A CA 1
ATOM 2523 C C . ASP A 1 321 ? 14.436 -17.777 -27.517 1.00 79.00 321 ASP A C 1
ATOM 2525 O O . ASP A 1 321 ? 14.850 -18.031 -26.379 1.00 79.00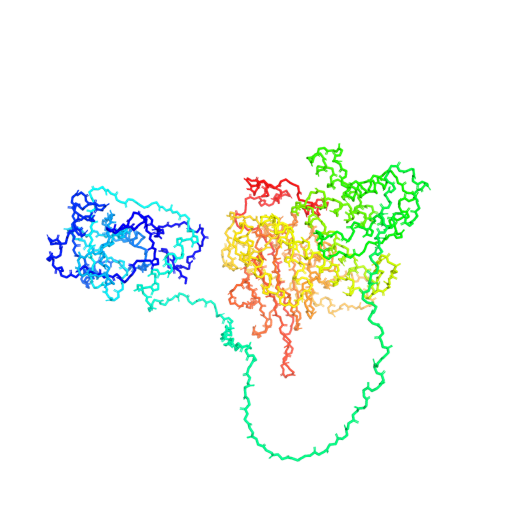 321 ASP A O 1
ATOM 2529 N N . PRO A 1 322 ? 13.760 -16.638 -27.765 1.00 73.12 322 PRO A N 1
ATOM 2530 C CA . PRO A 1 322 ? 13.484 -15.638 -26.733 1.00 73.12 322 PRO A CA 1
ATOM 2531 C C . PRO A 1 322 ? 12.751 -16.172 -25.494 1.00 73.12 322 PRO A C 1
ATOM 2533 O O . PRO A 1 322 ? 12.999 -15.684 -24.390 1.00 73.12 322 PRO A O 1
ATOM 2536 N N . LYS A 1 323 ? 11.867 -17.169 -25.637 1.00 74.06 323 LYS A N 1
ATOM 2537 C CA . LYS A 1 323 ? 11.143 -17.779 -24.513 1.00 74.06 323 LYS A CA 1
ATOM 2538 C C . LYS A 1 323 ? 12.084 -18.609 -23.642 1.00 74.06 323 LYS A C 1
ATOM 2540 O O . LYS A 1 323 ? 12.070 -18.466 -22.420 1.00 74.06 323 LYS A O 1
ATOM 2545 N N . ASP A 1 324 ? 12.937 -19.415 -24.270 1.00 74.25 324 ASP A N 1
ATOM 2546 C CA . ASP A 1 324 ? 13.958 -20.209 -23.577 1.00 74.25 324 ASP A CA 1
ATOM 2547 C C . ASP A 1 324 ? 14.994 -19.322 -22.887 1.00 74.25 324 ASP A C 1
ATOM 2549 O O . ASP A 1 324 ? 15.467 -19.634 -21.791 1.00 74.25 324 ASP A O 1
ATOM 2553 N N . TRP A 1 325 ? 15.334 -18.203 -23.525 1.00 75.56 325 TRP A N 1
ATOM 2554 C CA . TRP A 1 325 ? 16.237 -17.209 -22.970 1.00 75.56 325 TRP A CA 1
ATOM 2555 C C . TRP A 1 325 ? 15.649 -16.608 -21.688 1.00 75.56 325 TRP A C 1
ATOM 2557 O O . TRP A 1 325 ? 16.263 -16.724 -20.627 1.00 75.56 325 TRP A O 1
ATOM 2567 N N . LYS A 1 326 ? 14.410 -16.095 -21.748 1.00 68.75 326 LYS A N 1
ATOM 2568 C CA . LYS A 1 326 ? 13.682 -15.550 -20.587 1.00 68.75 326 LYS A CA 1
ATOM 2569 C C . LYS A 1 326 ? 13.525 -16.555 -19.445 1.00 68.75 326 LYS A C 1
ATOM 2571 O O . LYS A 1 326 ? 13.773 -16.207 -18.292 1.00 68.75 326 LYS A O 1
ATOM 2576 N N . GLY A 1 327 ? 13.165 -17.804 -19.749 1.00 67.69 327 GLY A N 1
ATOM 2577 C CA . GLY A 1 327 ? 12.985 -18.850 -18.734 1.00 67.69 327 GLY A CA 1
ATOM 2578 C C . GLY A 1 327 ? 14.264 -19.170 -17.949 1.00 67.69 327 GLY A C 1
ATOM 2579 O O . GLY A 1 327 ? 14.201 -19.535 -16.776 1.00 67.69 327 GLY A O 1
ATOM 2580 N N . LYS A 1 328 ? 15.440 -18.989 -18.565 1.00 70.94 328 LYS A N 1
ATOM 2581 C CA . LYS A 1 328 ? 16.747 -19.227 -17.930 1.00 70.94 328 LYS A CA 1
ATOM 2582 C C . LYS A 1 328 ? 17.322 -17.990 -17.240 1.00 70.94 328 LYS A C 1
ATOM 2584 O O . LYS A 1 328 ? 18.115 -18.144 -16.309 1.00 70.94 328 LYS A O 1
ATOM 2589 N N . THR A 1 329 ? 16.899 -16.786 -17.634 1.00 71.31 329 THR A N 1
ATOM 2590 C CA . THR A 1 329 ? 17.358 -15.512 -17.059 1.00 71.31 329 THR A CA 1
ATOM 2591 C C . THR A 1 329 ? 17.203 -15.480 -15.543 1.00 71.31 329 THR A C 1
ATOM 2593 O O . THR A 1 329 ? 18.172 -15.186 -14.846 1.00 71.31 329 THR A O 1
ATOM 2596 N N . TYR A 1 330 ? 16.022 -15.831 -15.024 1.00 70.69 330 TYR A N 1
ATOM 2597 C CA . TYR A 1 330 ? 15.756 -15.777 -13.585 1.00 70.69 330 TYR A CA 1
ATOM 2598 C C . TYR A 1 330 ? 16.654 -16.728 -12.781 1.00 70.69 330 TYR A C 1
ATOM 2600 O O . TYR A 1 330 ? 17.220 -16.338 -11.758 1.00 70.69 330 TYR A O 1
ATOM 2608 N N . SER A 1 331 ? 16.826 -17.964 -13.263 1.00 75.06 331 SER A N 1
ATOM 2609 C CA . SER A 1 331 ? 17.662 -18.965 -12.595 1.00 75.06 331 SER A CA 1
ATOM 2610 C C . SER A 1 331 ? 19.115 -18.506 -12.477 1.00 75.06 331 SER A C 1
ATOM 2612 O O . SER A 1 331 ? 19.736 -18.725 -11.437 1.00 75.06 331 SER A O 1
ATOM 2614 N N . LEU A 1 332 ? 19.658 -17.873 -13.523 1.00 79.19 332 LEU A N 1
ATOM 2615 C CA . LEU A 1 332 ? 21.031 -17.375 -13.510 1.00 79.19 332 LEU A CA 1
ATOM 2616 C C . LEU A 1 332 ? 21.187 -16.175 -12.570 1.00 79.19 332 LEU A C 1
ATOM 2618 O O . LEU A 1 332 ? 22.089 -16.184 -11.736 1.00 79.19 332 LEU A O 1
ATOM 2622 N N . THR A 1 333 ? 20.285 -15.189 -12.639 1.00 78.88 333 THR A N 1
ATOM 2623 C CA . THR A 1 333 ? 20.301 -14.034 -11.724 1.00 78.88 333 THR A CA 1
ATOM 2624 C C . THR A 1 333 ? 20.274 -14.494 -10.268 1.00 78.88 333 THR A C 1
ATOM 2626 O O . THR A 1 333 ? 21.128 -14.096 -9.479 1.00 78.88 333 THR A O 1
ATOM 2629 N N . LYS A 1 334 ? 19.363 -15.413 -9.923 1.00 76.00 334 LYS A N 1
ATOM 2630 C CA . LYS A 1 334 ? 19.234 -15.938 -8.559 1.00 76.00 334 LYS A CA 1
ATOM 2631 C C . LYS A 1 334 ? 20.477 -16.699 -8.102 1.00 76.00 334 LYS A C 1
ATOM 2633 O O . LYS A 1 334 ? 20.885 -16.554 -6.953 1.00 76.00 334 LYS A O 1
ATOM 2638 N N . LYS A 1 335 ? 21.080 -17.502 -8.986 1.00 83.75 335 LYS A N 1
ATOM 2639 C CA . LYS A 1 335 ? 22.337 -18.203 -8.696 1.00 83.75 335 LYS A CA 1
ATOM 2640 C C . LYS A 1 335 ? 23.448 -17.207 -8.347 1.00 83.75 335 LYS A C 1
ATOM 2642 O O . LYS A 1 335 ? 24.061 -17.339 -7.294 1.00 83.75 335 LYS A O 1
ATOM 2647 N N . LEU A 1 336 ? 23.652 -16.188 -9.184 1.00 85.94 336 LEU A N 1
ATOM 2648 C CA . LEU A 1 336 ? 24.667 -15.153 -8.960 1.00 85.94 336 LEU A CA 1
ATOM 2649 C C . LEU A 1 336 ? 24.415 -14.385 -7.653 1.00 85.94 336 LEU A C 1
ATOM 2651 O O . LEU A 1 336 ? 25.341 -14.131 -6.888 1.00 85.94 336 LEU A O 1
ATOM 2655 N N . GLU A 1 337 ? 23.158 -14.076 -7.339 1.00 78.25 337 GLU A N 1
ATOM 2656 C CA . GLU A 1 337 ? 22.804 -13.440 -6.070 1.00 78.25 337 GLU A CA 1
ATOM 2657 C C . GLU A 1 337 ? 23.121 -14.308 -4.843 1.00 78.25 337 GLU A C 1
ATOM 2659 O O . GLU A 1 337 ? 23.596 -13.775 -3.840 1.00 78.25 337 GLU A O 1
ATOM 2664 N N . LEU A 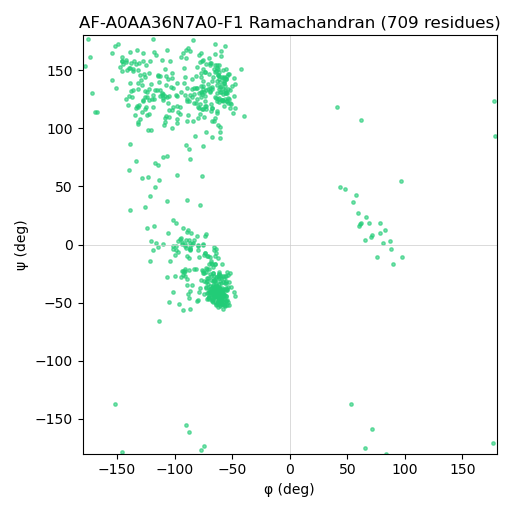1 338 ? 22.867 -15.622 -4.901 1.00 81.19 338 LEU A N 1
ATOM 2665 C CA . LEU A 1 338 ? 23.195 -16.560 -3.817 1.00 81.19 338 LEU A CA 1
ATOM 2666 C C . LEU A 1 338 ? 24.709 -16.680 -3.599 1.00 81.19 338 LEU A C 1
ATOM 2668 O O . LEU A 1 338 ? 25.159 -16.869 -2.472 1.00 81.19 338 LEU A O 1
ATOM 2672 N N . GLU A 1 339 ? 25.490 -16.521 -4.663 1.00 86.25 339 GLU A N 1
ATOM 2673 C CA . GLU A 1 339 ? 26.954 -16.544 -4.633 1.00 86.25 339 GLU A CA 1
ATOM 2674 C C . GLU A 1 339 ? 27.576 -15.189 -4.236 1.00 86.25 339 GLU A C 1
ATOM 2676 O O . GLU A 1 339 ? 28.799 -15.070 -4.214 1.00 86.25 339 GLU A O 1
ATOM 2681 N N . SER A 1 340 ? 26.772 -14.170 -3.888 1.00 84.69 340 SER A N 1
ATOM 2682 C CA . SER A 1 340 ? 27.241 -12.792 -3.623 1.00 84.69 340 SER A CA 1
ATOM 2683 C C . SER A 1 340 ? 27.992 -12.167 -4.808 1.00 84.69 340 SER A C 1
ATOM 2685 O O . SER A 1 340 ? 29.042 -11.544 -4.646 1.00 84.69 340 SER A O 1
ATOM 2687 N N . ARG A 1 341 ? 27.452 -12.376 -6.013 1.00 89.19 341 ARG A N 1
ATOM 2688 C CA . ARG A 1 341 ? 27.972 -11.881 -7.296 1.00 89.19 341 ARG A CA 1
ATOM 2689 C C . ARG A 1 341 ? 27.013 -10.863 -7.904 1.00 89.19 341 ARG A C 1
ATOM 2691 O O . ARG A 1 341 ? 26.473 -11.040 -8.999 1.00 89.19 341 ARG A O 1
ATOM 2698 N N . GLU A 1 342 ? 26.712 -9.819 -7.134 1.00 88.25 342 GLU A N 1
ATOM 2699 C CA . GLU A 1 342 ? 25.666 -8.853 -7.479 1.00 88.25 342 GLU A CA 1
ATOM 2700 C C . GLU A 1 342 ? 25.999 -8.017 -8.728 1.00 88.25 342 GLU A C 1
ATOM 2702 O O . GLU A 1 342 ? 25.086 -7.656 -9.477 1.00 88.25 342 GLU A O 1
ATOM 2707 N N . ASP A 1 343 ? 27.280 -7.735 -8.990 1.00 92.06 343 ASP A N 1
ATOM 2708 C CA . ASP A 1 343 ? 27.694 -6.994 -10.186 1.00 92.06 343 ASP A CA 1
ATOM 2709 C C . ASP A 1 343 ? 27.537 -7.837 -11.461 1.00 92.06 343 ASP A C 1
ATOM 2711 O O . ASP A 1 343 ? 26.973 -7.341 -12.437 1.00 92.06 343 ASP A O 1
ATOM 2715 N N . GLU A 1 344 ? 27.895 -9.127 -11.463 1.00 92.44 344 GLU A N 1
ATOM 2716 C CA . GLU A 1 344 ? 27.586 -10.012 -12.596 1.00 92.44 344 GLU A CA 1
ATOM 2717 C C . GLU A 1 344 ? 26.083 -10.171 -12.817 1.00 92.44 344 GLU A C 1
ATOM 2719 O O . GLU A 1 344 ? 25.635 -10.140 -13.964 1.00 92.44 344 GLU A O 1
ATOM 2724 N N . ALA A 1 345 ? 25.290 -10.279 -11.744 1.00 90.56 345 ALA A N 1
ATOM 2725 C CA . ALA A 1 345 ? 23.831 -10.333 -11.845 1.00 90.56 345 ALA A CA 1
ATOM 2726 C C . ALA A 1 345 ? 23.265 -9.067 -12.515 1.00 90.56 345 ALA A C 1
ATOM 2728 O O . ALA A 1 345 ? 22.399 -9.153 -13.391 1.00 90.56 345 ALA A O 1
ATOM 2729 N N . ARG A 1 346 ? 23.787 -7.882 -12.167 1.00 90.94 346 ARG A N 1
ATOM 2730 C CA . ARG A 1 346 ? 23.396 -6.615 -12.808 1.00 90.94 346 ARG A CA 1
ATOM 2731 C C . ARG A 1 346 ? 23.849 -6.525 -14.255 1.00 90.94 346 ARG A C 1
ATOM 2733 O O . ARG A 1 346 ? 23.095 -6.038 -15.096 1.00 90.94 346 ARG A O 1
ATOM 2740 N N . MET A 1 347 ? 25.064 -6.966 -14.564 1.00 93.19 347 MET A N 1
ATOM 2741 C CA . MET A 1 347 ? 25.556 -6.956 -15.941 1.00 93.19 347 MET A CA 1
ATOM 2742 C C . MET A 1 347 ? 24.764 -7.927 -16.819 1.00 93.19 347 MET A C 1
ATOM 2744 O O . MET A 1 347 ? 24.426 -7.586 -17.951 1.00 93.19 347 MET A O 1
ATOM 2748 N N . TRP A 1 348 ? 24.360 -9.074 -16.275 1.00 90.88 348 TRP A N 1
ATOM 2749 C CA . TRP A 1 348 ? 23.416 -9.973 -16.927 1.00 90.88 348 TRP A CA 1
ATOM 2750 C C . TRP A 1 348 ? 22.062 -9.299 -17.184 1.00 90.88 348 TRP A C 1
ATOM 2752 O O . TRP A 1 348 ? 21.557 -9.345 -18.306 1.00 90.88 348 TRP A O 1
ATOM 2762 N N . SER A 1 349 ? 21.503 -8.584 -16.204 1.00 89.38 349 SER A N 1
ATOM 2763 C CA . SER A 1 349 ? 20.258 -7.825 -16.398 1.00 89.38 349 SER A CA 1
ATOM 2764 C C . SER A 1 349 ? 20.392 -6.727 -17.465 1.00 89.38 349 SER A C 1
ATOM 2766 O O . SER A 1 349 ? 19.446 -6.484 -18.211 1.00 89.38 349 SER A O 1
ATOM 2768 N N . ILE A 1 350 ? 21.557 -6.084 -17.596 1.00 92.81 350 ILE A N 1
ATOM 2769 C CA . ILE A 1 350 ? 21.833 -5.111 -18.671 1.00 92.81 350 ILE A CA 1
ATOM 2770 C C . ILE A 1 350 ? 21.856 -5.790 -20.040 1.00 92.81 350 ILE A C 1
ATOM 2772 O O . ILE A 1 350 ? 21.256 -5.274 -20.982 1.00 92.81 350 ILE A O 1
ATOM 2776 N N . ILE A 1 351 ? 22.496 -6.957 -20.156 1.00 92.00 351 ILE A N 1
ATOM 2777 C CA . ILE A 1 351 ? 22.452 -7.770 -21.380 1.00 92.00 351 ILE A CA 1
ATOM 2778 C C . ILE A 1 351 ? 20.993 -8.090 -21.731 1.00 92.00 351 ILE A C 1
ATOM 2780 O O . ILE A 1 351 ? 20.605 -7.917 -22.885 1.00 92.00 351 ILE A O 1
ATOM 2784 N N . CYS A 1 352 ? 20.168 -8.463 -20.742 1.00 88.38 352 CYS A N 1
ATOM 2785 C CA . CYS A 1 352 ? 18.728 -8.677 -20.929 1.00 88.38 352 CYS A CA 1
ATOM 2786 C C . CYS A 1 352 ? 18.044 -7.444 -21.501 1.00 88.38 352 CYS A C 1
ATOM 2788 O O . CYS A 1 352 ? 17.400 -7.553 -22.534 1.00 88.38 352 CYS A O 1
ATOM 2790 N N . ILE A 1 353 ? 18.234 -6.276 -20.890 1.00 90.81 353 ILE A N 1
ATOM 2791 C CA . ILE A 1 353 ? 17.624 -5.020 -21.339 1.00 90.81 353 ILE A CA 1
ATOM 2792 C C . ILE A 1 353 ? 17.997 -4.698 -22.789 1.00 90.81 353 ILE A C 1
ATOM 2794 O O . ILE A 1 353 ? 17.135 -4.333 -23.585 1.00 90.81 353 ILE A O 1
ATOM 2798 N N . LEU A 1 354 ? 19.277 -4.818 -23.141 1.00 91.75 354 LEU A N 1
ATOM 2799 C CA . LEU A 1 354 ? 19.763 -4.462 -24.475 1.00 91.75 354 LEU A CA 1
ATOM 2800 C C . LEU A 1 354 ? 19.339 -5.467 -25.548 1.00 91.75 354 LEU A C 1
ATOM 2802 O O . LEU A 1 354 ? 19.275 -5.122 -26.729 1.00 91.75 354 LEU A O 1
ATOM 2806 N N . ARG A 1 355 ? 19.042 -6.705 -25.147 1.00 88.69 355 ARG A N 1
ATOM 2807 C CA . ARG A 1 355 ? 18.560 -7.760 -26.037 1.00 88.69 355 ARG A CA 1
ATOM 2808 C C . ARG A 1 355 ? 17.042 -7.749 -26.190 1.00 88.69 355 ARG A C 1
ATOM 2810 O O . ARG A 1 355 ? 16.529 -7.855 -27.301 1.00 88.69 355 ARG A O 1
ATOM 2817 N N . PHE A 1 356 ? 16.352 -7.629 -25.065 1.00 86.31 356 PHE A N 1
ATOM 2818 C CA . PHE A 1 356 ? 14.912 -7.732 -24.887 1.00 86.31 356 PHE A CA 1
ATOM 2819 C C . PHE A 1 356 ? 14.478 -6.632 -23.902 1.00 86.31 356 PHE A C 1
ATOM 2821 O O . PHE A 1 356 ? 14.422 -6.872 -22.696 1.00 86.31 356 PHE A O 1
ATOM 2828 N N . PRO A 1 357 ? 14.193 -5.408 -24.382 1.00 86.38 357 PRO A N 1
ATOM 2829 C CA . PRO A 1 357 ? 13.873 -4.262 -23.529 1.00 86.38 357 PRO A CA 1
ATOM 2830 C C . PRO A 1 357 ? 12.439 -4.343 -22.975 1.00 86.38 357 PRO A C 1
ATOM 2832 O O . PRO A 1 357 ? 11.614 -3.463 -23.225 1.00 86.38 357 PRO A O 1
ATOM 2835 N N . ASP A 1 358 ? 12.128 -5.412 -22.246 1.00 86.31 358 ASP A N 1
ATOM 2836 C CA . ASP A 1 358 ? 10.852 -5.612 -21.568 1.00 86.31 358 ASP A CA 1
ATOM 2837 C C . ASP A 1 358 ? 10.849 -5.052 -20.140 1.00 86.31 358 ASP A C 1
ATOM 2839 O O . ASP A 1 358 ? 11.878 -4.659 -19.584 1.00 86.31 358 ASP A O 1
ATOM 2843 N N . ALA A 1 359 ? 9.650 -4.956 -19.565 1.00 89.88 359 ALA A N 1
ATOM 2844 C CA . ALA A 1 359 ? 9.452 -4.359 -18.254 1.00 89.88 359 ALA A CA 1
ATOM 2845 C C . ALA A 1 359 ? 10.203 -5.119 -17.149 1.00 89.88 359 ALA A C 1
ATOM 2847 O O . ALA A 1 359 ? 10.855 -4.486 -16.317 1.00 89.88 359 ALA A O 1
ATOM 2848 N N . ASP A 1 360 ? 10.192 -6.452 -17.183 1.00 85.19 360 ASP A N 1
ATOM 2849 C CA . ASP A 1 360 ? 10.808 -7.283 -16.148 1.00 85.19 360 ASP A CA 1
ATOM 2850 C C . ASP A 1 360 ? 12.330 -7.135 -16.114 1.00 85.19 360 ASP A C 1
ATOM 2852 O O . ASP A 1 360 ? 12.915 -7.058 -15.034 1.00 85.19 360 ASP A O 1
ATOM 2856 N N . ALA A 1 361 ? 12.989 -7.007 -17.268 1.00 87.12 361 ALA A N 1
ATOM 2857 C CA . ALA A 1 361 ? 14.428 -6.764 -17.329 1.00 87.12 361 ALA A CA 1
ATOM 2858 C C . ALA A 1 361 ? 14.816 -5.416 -16.688 1.00 87.12 361 ALA A C 1
ATOM 2860 O O . ALA A 1 361 ? 15.792 -5.342 -15.935 1.00 87.12 361 ALA A O 1
ATOM 2861 N N . PHE A 1 362 ? 14.037 -4.352 -16.927 1.00 92.75 362 PHE A N 1
ATOM 2862 C CA . PHE A 1 362 ? 14.248 -3.062 -16.257 1.00 92.75 362 PHE A CA 1
ATOM 2863 C C . PHE A 1 362 ? 13.952 -3.140 -14.755 1.00 92.75 362 PHE A C 1
ATOM 2865 O O . PHE A 1 362 ? 14.713 -2.597 -13.953 1.00 92.75 362 PHE A O 1
ATOM 2872 N N . TYR A 1 363 ? 12.870 -3.813 -14.367 1.00 90.50 363 TYR A N 1
ATOM 2873 C CA . TYR A 1 363 ? 12.493 -4.009 -12.971 1.00 90.50 363 TYR A CA 1
ATOM 2874 C C . TYR A 1 363 ? 13.577 -4.763 -12.186 1.00 90.50 363 TYR A C 1
ATOM 2876 O O . TYR A 1 363 ? 14.025 -4.276 -11.146 1.00 90.50 363 TYR A O 1
ATOM 2884 N N . ASN A 1 364 ? 14.064 -5.888 -12.714 1.00 87.50 364 ASN A N 1
ATOM 2885 C CA . ASN A 1 364 ? 15.096 -6.714 -12.083 1.00 87.50 364 ASN A CA 1
ATOM 2886 C C . ASN A 1 364 ? 16.393 -5.932 -11.836 1.00 87.50 364 ASN A C 1
ATOM 2888 O O . ASN A 1 364 ? 16.967 -6.014 -10.749 1.00 87.50 364 ASN A O 1
ATOM 2892 N N . GLN A 1 365 ? 16.813 -5.097 -12.793 1.00 91.88 365 GLN A N 1
ATOM 2893 C CA . GLN A 1 365 ? 17.978 -4.231 -12.608 1.00 91.88 365 GLN A CA 1
ATOM 2894 C C . GLN A 1 365 ? 17.783 -3.240 -11.451 1.00 91.88 365 GLN A C 1
ATOM 2896 O O . GLN A 1 365 ? 18.706 -3.003 -10.668 1.00 91.88 365 GLN A O 1
ATOM 2901 N N . GLY A 1 366 ? 16.578 -2.677 -11.317 1.00 92.06 366 GLY A N 1
ATOM 2902 C CA . GLY A 1 366 ? 16.221 -1.809 -10.197 1.00 92.06 366 GLY A CA 1
ATOM 2903 C C . GLY A 1 366 ? 16.299 -2.526 -8.846 1.00 92.06 366 GLY A C 1
ATOM 2904 O O . GLY A 1 366 ? 16.865 -1.975 -7.898 1.00 92.06 366 GLY A O 1
ATOM 2905 N N . VAL A 1 367 ? 15.808 -3.768 -8.772 1.00 87.12 367 VAL A N 1
ATOM 2906 C CA . VAL A 1 367 ? 15.845 -4.594 -7.550 1.00 87.12 367 VAL A CA 1
ATOM 2907 C C . VAL A 1 367 ? 17.281 -4.851 -7.104 1.00 87.12 367 VAL A C 1
ATOM 2909 O O . VAL A 1 367 ? 17.607 -4.614 -5.940 1.00 87.12 367 VAL A O 1
ATOM 2912 N N . LEU A 1 368 ? 18.157 -5.267 -8.023 1.00 89.25 368 LEU A N 1
ATOM 2913 C CA . LEU A 1 368 ? 19.566 -5.531 -7.719 1.00 89.25 368 LEU A CA 1
ATOM 2914 C C . LEU A 1 368 ? 20.281 -4.272 -7.204 1.00 89.25 368 LEU A C 1
ATOM 2916 O O . LEU A 1 368 ? 20.986 -4.322 -6.197 1.00 89.25 368 LEU A O 1
ATOM 2920 N N . LEU A 1 369 ? 20.051 -3.121 -7.844 1.00 92.62 369 LEU A N 1
ATOM 2921 C CA . LEU A 1 369 ? 20.602 -1.833 -7.408 1.00 92.62 369 LEU A CA 1
ATOM 2922 C C . LEU A 1 369 ? 20.121 -1.435 -6.005 1.00 92.62 369 LEU A C 1
ATOM 2924 O O . LEU A 1 369 ? 20.926 -0.992 -5.183 1.00 92.62 369 LEU A O 1
ATOM 2928 N N . ASN A 1 370 ? 18.827 -1.603 -5.712 1.00 86.19 370 ASN A N 1
ATOM 2929 C CA . ASN A 1 370 ? 18.279 -1.304 -4.389 1.00 86.19 370 ASN A CA 1
ATOM 2930 C C . ASN A 1 370 ? 18.836 -2.263 -3.321 1.00 86.19 370 ASN A C 1
ATOM 2932 O O . ASN A 1 370 ? 19.197 -1.818 -2.237 1.00 86.19 370 ASN A O 1
ATOM 2936 N N . LYS A 1 371 ? 19.009 -3.550 -3.646 1.00 84.31 371 LYS A N 1
ATOM 2937 C CA . LYS A 1 371 ? 19.619 -4.543 -2.748 1.00 84.31 371 LYS A CA 1
ATOM 2938 C C . LYS A 1 371 ? 21.065 -4.192 -2.387 1.00 84.31 371 LYS A C 1
ATOM 2940 O O . LYS A 1 371 ? 21.442 -4.294 -1.223 1.00 84.31 371 LYS A O 1
ATOM 2945 N N . MET A 1 372 ? 21.868 -3.741 -3.354 1.00 88.44 372 MET A N 1
ATOM 2946 C CA . MET A 1 372 ? 23.239 -3.276 -3.092 1.00 88.44 372 MET A CA 1
ATOM 2947 C C . MET A 1 372 ? 23.256 -2.051 -2.167 1.00 88.44 372 MET A C 1
ATOM 2949 O O . MET A 1 372 ? 24.075 -1.978 -1.250 1.00 88.44 372 MET A O 1
ATOM 2953 N N . CYS A 1 373 ? 22.325 -1.112 -2.367 1.00 86.94 373 CYS A N 1
ATOM 2954 C CA . CYS A 1 373 ? 22.127 0.025 -1.468 1.00 86.94 373 CYS A CA 1
ATOM 2955 C C . CYS A 1 373 ? 21.788 -0.436 -0.040 1.00 86.94 373 CYS A C 1
ATOM 2957 O O . CYS A 1 373 ? 22.435 -0.002 0.911 1.00 86.94 373 CYS A O 1
ATOM 2959 N N . ASP A 1 374 ? 20.829 -1.350 0.117 1.00 79.88 374 ASP A N 1
ATOM 2960 C CA . ASP A 1 374 ? 20.416 -1.862 1.427 1.00 79.88 374 ASP A CA 1
ATOM 2961 C C . ASP A 1 374 ? 21.567 -2.615 2.125 1.00 79.88 374 ASP A C 1
ATOM 2963 O O . ASP A 1 374 ? 21.847 -2.361 3.297 1.00 79.88 374 ASP A O 1
ATOM 2967 N N . LYS A 1 375 ? 22.322 -3.452 1.398 1.00 83.25 375 LYS A N 1
ATOM 2968 C CA . LYS A 1 375 ? 23.511 -4.154 1.921 1.00 83.25 375 LYS A CA 1
ATOM 2969 C C . LYS A 1 375 ? 24.563 -3.180 2.460 1.00 83.25 375 LYS A C 1
ATOM 2971 O O . LYS A 1 375 ? 25.104 -3.404 3.539 1.00 83.25 375 LYS A O 1
ATOM 2976 N N . ALA A 1 376 ? 24.831 -2.085 1.745 1.00 87.06 376 ALA A N 1
ATOM 2977 C CA . ALA A 1 376 ? 25.759 -1.053 2.207 1.00 87.06 376 ALA A CA 1
ATOM 2978 C C . ALA A 1 376 ? 25.209 -0.289 3.424 1.00 87.06 376 ALA A C 1
ATOM 2980 O O . ALA A 1 376 ? 25.939 -0.060 4.387 1.00 87.06 376 ALA A O 1
ATOM 2981 N N . LYS A 1 377 ? 23.919 0.069 3.404 1.00 81.25 377 LYS A N 1
ATOM 2982 C CA . LYS A 1 377 ? 23.247 0.837 4.462 1.00 81.25 377 LYS A CA 1
ATOM 2983 C C . LYS A 1 377 ? 23.201 0.093 5.797 1.00 81.25 377 LYS A C 1
ATOM 2985 O O . LYS A 1 377 ? 23.410 0.709 6.837 1.00 81.25 377 LYS A O 1
ATOM 2990 N N . PHE A 1 378 ? 22.934 -1.210 5.766 1.00 75.94 378 PHE A N 1
ATOM 2991 C CA . PHE A 1 378 ? 22.780 -2.041 6.964 1.00 75.94 378 PHE A CA 1
ATOM 2992 C C . PHE A 1 378 ? 24.040 -2.844 7.324 1.00 75.94 378 PHE A C 1
ATOM 2994 O O . PHE A 1 378 ? 24.060 -3.523 8.344 1.00 75.94 378 PHE A O 1
ATOM 3001 N N . GLY A 1 379 ? 25.113 -2.741 6.532 1.00 78.00 379 GLY A N 1
ATOM 3002 C CA . GLY A 1 379 ? 26.374 -3.456 6.760 1.00 78.00 379 GLY A CA 1
ATOM 3003 C C . GLY A 1 379 ? 27.252 -2.904 7.893 1.00 78.00 379 GLY A C 1
ATOM 3004 O O . GLY A 1 379 ? 28.344 -3.419 8.113 1.00 78.00 379 GLY A O 1
ATOM 3005 N N . GLY A 1 380 ? 26.830 -1.840 8.587 1.00 78.25 380 GLY A N 1
ATOM 3006 C CA . GLY A 1 380 ? 27.535 -1.248 9.736 1.00 78.25 380 GLY A CA 1
ATOM 3007 C C . GLY A 1 380 ? 28.774 -0.402 9.402 1.00 78.25 380 GLY A C 1
ATOM 3008 O O . GLY A 1 380 ? 29.278 0.315 10.265 1.00 78.25 380 GLY A O 1
ATOM 3009 N N . ALA A 1 381 ? 29.257 -0.437 8.158 1.00 87.56 381 ALA A N 1
ATOM 3010 C CA . ALA A 1 381 ? 30.363 0.399 7.702 1.00 87.56 381 ALA A CA 1
ATOM 3011 C C . ALA A 1 381 ? 29.936 1.867 7.518 1.00 87.56 381 ALA A C 1
ATOM 3013 O O . ALA A 1 381 ? 28.809 2.161 7.132 1.00 87.56 381 ALA A O 1
ATOM 3014 N N . THR A 1 382 ? 30.857 2.808 7.745 1.00 90.69 382 THR A N 1
ATOM 3015 C CA . THR A 1 382 ? 30.630 4.247 7.495 1.00 90.69 382 THR A CA 1
ATOM 3016 C C . THR A 1 382 ? 31.059 4.678 6.091 1.00 90.69 382 THR A C 1
ATOM 3018 O O . THR A 1 382 ? 30.546 5.659 5.545 1.00 90.69 382 THR A O 1
ATOM 3021 N N . VAL A 1 383 ? 31.971 3.920 5.478 1.00 95.38 383 VAL A N 1
ATOM 3022 C CA . VAL A 1 383 ? 32.481 4.121 4.119 1.00 95.38 383 VAL A CA 1
ATOM 3023 C C . VAL A 1 383 ? 32.455 2.813 3.336 1.00 95.38 383 VAL A C 1
ATOM 3025 O O . VAL A 1 383 ? 32.609 1.734 3.903 1.00 95.38 383 VAL A O 1
ATOM 3028 N N . VAL A 1 384 ? 32.290 2.910 2.020 1.00 94.94 384 VAL A N 1
ATOM 3029 C CA . VAL A 1 384 ? 32.223 1.769 1.100 1.00 94.94 384 VAL A CA 1
ATOM 3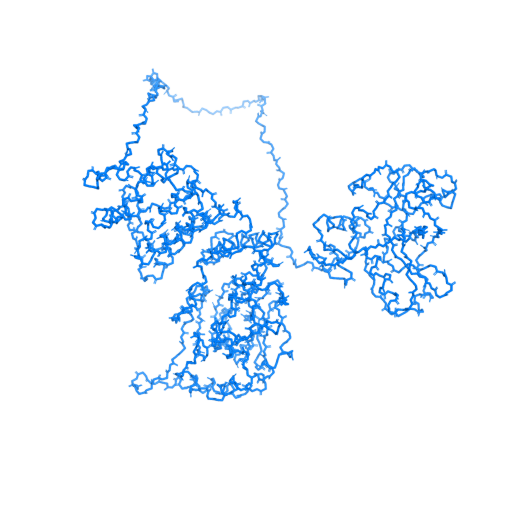030 C C . VAL A 1 384 ? 32.986 2.079 -0.188 1.00 94.94 384 VAL A C 1
ATOM 3032 O O . VAL A 1 384 ? 33.116 3.242 -0.583 1.00 94.94 384 VAL A O 1
ATOM 3035 N N . LYS A 1 385 ? 33.519 1.043 -0.844 1.00 93.69 385 LYS A N 1
ATOM 3036 C CA . LYS A 1 385 ? 34.141 1.164 -2.168 1.00 93.69 385 LYS A CA 1
ATOM 3037 C C . LYS A 1 385 ? 33.047 1.474 -3.191 1.00 93.69 385 LYS A C 1
ATOM 3039 O O . LYS A 1 385 ? 32.113 0.696 -3.353 1.00 93.69 385 LYS A O 1
ATOM 3044 N N . LEU A 1 386 ? 33.166 2.602 -3.886 1.00 94.19 386 LEU A N 1
ATOM 3045 C CA . LEU A 1 386 ? 32.359 2.931 -5.056 1.00 94.19 386 LEU A CA 1
ATOM 3046 C C . LEU A 1 386 ? 33.143 2.535 -6.314 1.00 94.19 386 LEU A C 1
ATOM 3048 O O . LEU A 1 386 ? 34.171 3.170 -6.592 1.00 94.19 386 LEU A O 1
ATOM 3052 N N . PRO A 1 387 ? 32.686 1.522 -7.070 1.00 91.31 387 PRO A N 1
ATOM 3053 C CA . PRO A 1 387 ? 33.337 1.142 -8.312 1.00 91.31 387 PRO A CA 1
ATOM 3054 C C . PRO A 1 387 ? 33.262 2.251 -9.365 1.00 91.31 387 PRO A C 1
ATOM 3056 O O . PRO A 1 387 ? 32.304 3.028 -9.422 1.00 91.31 387 PRO A O 1
ATOM 3059 N N . ALA A 1 388 ? 34.279 2.314 -10.221 1.00 87.81 388 ALA A N 1
ATOM 3060 C CA . ALA A 1 388 ? 34.318 3.184 -11.390 1.00 87.81 388 ALA A CA 1
ATOM 3061 C C . ALA A 1 388 ? 35.057 2.483 -12.535 1.00 87.81 388 ALA A C 1
ATOM 3063 O O . ALA A 1 388 ? 35.909 1.632 -12.297 1.00 87.81 388 ALA A O 1
ATOM 3064 N N . LEU A 1 389 ? 34.765 2.882 -13.776 1.00 82.06 389 LEU A N 1
ATOM 3065 C CA . LEU A 1 389 ? 35.363 2.284 -14.981 1.00 82.06 389 LEU A CA 1
ATOM 3066 C C . LEU A 1 389 ? 36.865 2.585 -15.150 1.00 82.06 389 LEU A C 1
ATOM 3068 O O . LEU A 1 389 ? 37.524 1.932 -15.965 1.00 82.06 389 LEU A O 1
ATOM 3072 N N . GLU A 1 390 ? 37.370 3.584 -14.421 1.00 79.25 390 GLU A N 1
ATOM 3073 C CA . GLU A 1 390 ? 38.777 4.000 -14.405 1.00 79.25 390 GLU A CA 1
ATOM 3074 C C . GLU A 1 390 ? 39.413 3.725 -13.040 1.00 79.25 390 GLU A C 1
ATOM 3076 O O . GLU A 1 390 ? 40.288 2.873 -12.931 1.00 79.25 390 GLU A O 1
ATOM 3081 N N . GLN A 1 391 ? 38.958 4.419 -11.988 1.00 83.25 391 GLN A N 1
ATOM 3082 C CA . GLN A 1 391 ? 39.509 4.264 -10.644 1.00 83.25 391 GLN A CA 1
ATOM 3083 C C . GLN A 1 391 ? 38.421 4.298 -9.569 1.00 83.25 391 GLN A C 1
ATOM 3085 O O . GLN A 1 391 ? 37.715 5.294 -9.395 1.00 83.25 391 GLN A O 1
ATOM 3090 N N . SER A 1 392 ? 38.318 3.201 -8.817 1.00 90.00 392 SER A N 1
ATOM 3091 C CA . SER A 1 392 ? 37.429 3.102 -7.657 1.00 90.00 392 SER A CA 1
ATOM 3092 C C . SER A 1 392 ? 37.865 4.050 -6.540 1.00 90.00 392 SER A C 1
ATOM 3094 O O . SER A 1 392 ? 39.053 4.323 -6.366 1.00 90.00 392 SER A O 1
ATOM 3096 N N . LYS A 1 393 ? 36.912 4.508 -5.728 1.00 93.62 393 LYS A N 1
ATOM 3097 C CA . LYS A 1 393 ? 37.191 5.370 -4.570 1.00 93.62 393 LYS A CA 1
ATOM 3098 C C . LYS A 1 393 ? 36.357 4.972 -3.362 1.00 93.62 393 LYS A C 1
ATOM 3100 O O . LYS A 1 393 ? 35.245 4.473 -3.514 1.00 93.62 393 LYS A O 1
ATOM 3105 N N . MET A 1 394 ? 36.875 5.229 -2.165 1.00 96.00 394 MET A N 1
ATOM 3106 C CA . MET A 1 394 ? 36.089 5.106 -0.938 1.00 96.00 394 MET A CA 1
ATOM 3107 C C . MET A 1 394 ? 35.172 6.318 -0.804 1.00 96.00 394 MET A C 1
ATOM 3109 O O . MET A 1 394 ? 35.617 7.457 -0.953 1.00 96.00 394 MET A O 1
ATOM 3113 N N . VAL A 1 395 ? 33.895 6.074 -0.535 1.00 95.94 395 VAL A N 1
ATOM 3114 C CA . VAL A 1 395 ? 32.886 7.119 -0.333 1.00 95.94 395 VAL A CA 1
ATOM 3115 C C . VAL A 1 395 ? 32.096 6.846 0.943 1.00 95.94 395 VAL A C 1
ATOM 3117 O O . VAL A 1 395 ? 31.995 5.687 1.352 1.00 95.94 395 VAL A O 1
ATOM 3120 N N . PRO A 1 396 ? 31.496 7.871 1.566 1.00 96.69 396 PRO A N 1
ATOM 3121 C CA . PRO A 1 396 ? 30.504 7.659 2.613 1.00 96.69 396 PRO A CA 1
ATOM 3122 C C . PRO A 1 396 ? 29.361 6.766 2.117 1.00 96.69 396 PRO A C 1
ATOM 3124 O O . PRO A 1 396 ? 28.913 6.907 0.974 1.00 96.69 396 PRO A O 1
ATOM 3127 N N . VAL A 1 397 ? 28.850 5.884 2.980 1.00 91.19 397 VAL A N 1
ATOM 3128 C CA . VAL A 1 397 ? 27.726 4.989 2.637 1.00 91.19 397 VAL A CA 1
ATOM 3129 C C . VAL A 1 397 ? 26.510 5.773 2.140 1.00 91.19 397 VAL A C 1
ATOM 3131 O O . VAL A 1 397 ? 25.880 5.371 1.171 1.00 91.19 397 VAL A O 1
ATOM 3134 N N . GLU A 1 398 ? 26.230 6.945 2.709 1.00 90.12 398 GLU A N 1
ATOM 3135 C CA . GLU A 1 398 ? 25.146 7.821 2.249 1.00 90.12 398 GLU A CA 1
ATOM 3136 C C . GLU A 1 398 ? 25.300 8.240 0.775 1.00 90.12 398 GLU A C 1
ATOM 3138 O O . GLU A 1 398 ? 24.337 8.196 0.005 1.00 90.12 398 GLU A O 1
ATOM 3143 N N . GLN A 1 399 ? 26.522 8.580 0.350 1.00 93.69 399 GLN A N 1
ATOM 3144 C CA . GLN A 1 399 ? 26.804 8.939 -1.040 1.00 93.69 399 GLN A CA 1
ATOM 3145 C C . GLN A 1 399 ? 26.592 7.743 -1.977 1.00 93.69 399 GLN A C 1
ATOM 3147 O O . GLN A 1 399 ? 26.010 7.903 -3.052 1.00 93.69 399 GLN A O 1
ATOM 3152 N N . TYR A 1 400 ? 27.038 6.552 -1.570 1.00 93.94 400 TYR A N 1
ATOM 3153 C CA . TYR A 1 400 ? 26.805 5.310 -2.308 1.00 93.94 400 TYR A CA 1
ATOM 3154 C C . TYR A 1 400 ? 25.302 5.025 -2.440 1.00 93.94 400 TYR A C 1
ATOM 3156 O O . TYR A 1 400 ? 24.785 4.911 -3.552 1.00 93.94 400 TYR A O 1
ATOM 3164 N N . CYS A 1 401 ? 24.574 5.015 -1.324 1.00 90.38 401 CYS A N 1
ATOM 3165 C CA . CYS A 1 401 ? 23.137 4.757 -1.286 1.00 90.38 401 CYS A CA 1
ATOM 3166 C C . CYS A 1 401 ? 22.340 5.756 -2.136 1.00 90.38 401 CYS A C 1
ATOM 3168 O O . CYS A 1 401 ? 21.421 5.354 -2.851 1.00 90.38 401 CYS A O 1
ATOM 3170 N N . SER A 1 402 ? 22.722 7.039 -2.135 1.00 90.56 402 SER A N 1
ATOM 3171 C CA . SER A 1 402 ? 22.097 8.071 -2.973 1.00 90.56 402 SER A CA 1
ATOM 3172 C C . SER A 1 402 ? 22.244 7.779 -4.472 1.00 90.56 402 SER A C 1
ATOM 3174 O O . SER A 1 402 ? 21.280 7.910 -5.230 1.00 90.56 402 SER A O 1
ATOM 3176 N N . LEU A 1 403 ? 23.434 7.353 -4.914 1.00 93.31 403 LEU A N 1
ATOM 3177 C CA . LEU A 1 403 ? 23.702 7.016 -6.317 1.00 93.31 403 LEU A CA 1
ATOM 3178 C C . LEU A 1 403 ? 22.933 5.766 -6.757 1.00 93.31 403 LEU A C 1
ATOM 3180 O O . LEU A 1 403 ? 22.270 5.784 -7.797 1.00 93.31 403 LEU A O 1
ATOM 3184 N N . PHE A 1 404 ? 22.991 4.702 -5.957 1.00 93.56 404 PHE A N 1
ATOM 3185 C CA . PHE A 1 404 ? 22.365 3.419 -6.281 1.00 93.56 404 PHE A CA 1
ATOM 3186 C C . PHE A 1 404 ? 20.837 3.489 -6.212 1.00 93.56 404 PHE A C 1
ATOM 3188 O O . PHE A 1 404 ? 20.170 3.004 -7.124 1.00 93.56 404 PHE A O 1
ATOM 3195 N N . SER A 1 405 ? 20.272 4.182 -5.219 1.00 90.81 405 SER A N 1
ATOM 3196 C CA . SER A 1 405 ? 18.820 4.400 -5.131 1.00 90.81 405 SER A CA 1
ATOM 3197 C C . SER A 1 405 ? 18.294 5.227 -6.305 1.00 90.81 405 SER A C 1
ATOM 3199 O O . SER A 1 405 ? 17.255 4.902 -6.875 1.00 90.81 405 SER A O 1
ATOM 3201 N N . ARG A 1 406 ? 19.026 6.268 -6.732 1.00 92.56 406 ARG A N 1
ATOM 3202 C CA . ARG A 1 406 ? 18.651 7.076 -7.906 1.00 92.56 406 ARG A CA 1
ATOM 3203 C C . ARG A 1 406 ? 18.658 6.252 -9.190 1.00 92.56 406 ARG A C 1
ATOM 3205 O O . ARG A 1 406 ? 17.755 6.400 -10.014 1.00 92.56 406 ARG A O 1
ATOM 3212 N N . ALA A 1 407 ? 19.656 5.385 -9.348 1.00 94.81 407 ALA A N 1
ATOM 3213 C CA . ALA A 1 407 ? 19.714 4.452 -10.462 1.00 94.81 407 ALA A CA 1
ATOM 3214 C C . ALA A 1 407 ? 18.523 3.481 -10.421 1.00 94.81 407 ALA A C 1
ATOM 3216 O O . ALA A 1 407 ? 17.779 3.410 -11.398 1.00 94.81 407 ALA A O 1
ATOM 3217 N N . ALA A 1 408 ? 18.260 2.833 -9.281 1.00 94.06 408 ALA A N 1
ATOM 3218 C CA . ALA A 1 408 ? 17.133 1.912 -9.111 1.00 94.06 408 ALA A CA 1
ATOM 3219 C C . ALA A 1 408 ? 15.785 2.561 -9.472 1.00 94.06 408 ALA A C 1
ATOM 3221 O O . ALA A 1 408 ? 15.035 2.026 -10.288 1.00 94.06 408 ALA A O 1
ATOM 3222 N N . ILE A 1 409 ? 15.523 3.768 -8.959 1.00 93.88 409 ILE A N 1
ATOM 3223 C CA . ILE A 1 409 ? 14.330 4.568 -9.279 1.00 93.88 409 ILE A CA 1
ATOM 3224 C C . ILE A 1 409 ? 14.192 4.785 -10.794 1.00 93.88 409 ILE A C 1
ATOM 3226 O O . ILE A 1 409 ? 13.103 4.633 -11.349 1.00 93.88 409 ILE A O 1
ATOM 3230 N N . SER A 1 410 ? 15.285 5.119 -11.489 1.00 95.50 410 SER A N 1
ATOM 3231 C CA . SER A 1 410 ? 15.251 5.336 -12.941 1.00 95.50 410 SER A CA 1
ATOM 3232 C C . SER A 1 410 ? 14.895 4.066 -13.723 1.00 95.50 410 SER A C 1
ATOM 3234 O O . SER A 1 410 ? 14.154 4.137 -14.706 1.00 95.50 410 SER A O 1
ATOM 3236 N N . TYR A 1 411 ? 15.348 2.909 -13.239 1.00 96.38 411 TYR A N 1
ATOM 3237 C CA . TYR A 1 411 ? 15.037 1.600 -13.801 1.00 96.38 411 TYR A CA 1
ATOM 3238 C C . TYR A 1 411 ? 13.576 1.202 -13.573 1.00 96.38 411 TYR A C 1
ATOM 3240 O O . TYR A 1 411 ? 12.899 0.835 -14.532 1.00 96.38 411 TYR A O 1
ATOM 3248 N N . TYR A 1 412 ? 13.031 1.388 -12.367 1.00 95.94 412 TYR A N 1
ATOM 3249 C CA . TYR A 1 412 ? 11.604 1.147 -12.120 1.00 95.94 412 TYR A CA 1
ATOM 3250 C C . TYR A 1 412 ? 10.703 2.056 -12.961 1.00 95.94 412 TYR A C 1
ATOM 3252 O O . TYR A 1 412 ? 9.733 1.591 -13.557 1.00 95.94 412 TYR A O 1
ATOM 3260 N N . ARG A 1 413 ? 11.046 3.344 -13.100 1.00 96.00 413 ARG A N 1
ATOM 3261 C CA . ARG A 1 413 ? 10.309 4.255 -13.994 1.00 96.00 413 ARG A CA 1
ATOM 3262 C C . ARG A 1 413 ? 10.369 3.789 -15.449 1.00 96.00 413 ARG A C 1
ATOM 3264 O O . ARG A 1 413 ? 9.387 3.926 -16.177 1.00 96.00 413 ARG A O 1
ATOM 3271 N N . ARG A 1 414 ? 11.502 3.231 -15.890 1.00 96.19 414 ARG A N 1
ATOM 3272 C CA . ARG A 1 414 ? 11.628 2.670 -17.238 1.00 96.19 414 ARG A CA 1
ATOM 3273 C C . ARG A 1 414 ? 10.788 1.405 -17.408 1.00 96.19 414 ARG A C 1
ATOM 3275 O O . ARG A 1 414 ? 10.111 1.309 -18.425 1.00 96.19 414 ARG A O 1
ATOM 3282 N N . SER A 1 415 ? 10.755 0.521 -16.409 1.00 95.31 415 SER A N 1
ATOM 3283 C CA . SER A 1 415 ? 9.851 -0.637 -16.365 1.00 95.31 415 SER A CA 1
ATOM 3284 C C . SER A 1 415 ? 8.396 -0.209 -16.546 1.00 95.31 415 SER A C 1
ATOM 3286 O O . SER A 1 415 ? 7.732 -0.695 -17.452 1.00 95.31 415 SER A O 1
ATOM 3288 N N . LEU A 1 416 ? 7.923 0.762 -15.757 1.00 95.88 416 LEU A N 1
ATOM 3289 C CA . LEU A 1 416 ? 6.542 1.264 -15.826 1.00 95.88 416 LEU A CA 1
ATOM 3290 C C . LEU A 1 416 ? 6.215 1.990 -17.137 1.00 95.88 416 LEU A C 1
ATOM 3292 O O . LEU A 1 416 ? 5.057 2.071 -17.539 1.00 95.88 416 LEU A O 1
ATOM 3296 N N . LYS A 1 417 ? 7.229 2.536 -17.815 1.00 95.94 417 LYS A N 1
ATOM 3297 C CA . LYS A 1 417 ? 7.067 3.108 -19.156 1.00 95.94 417 LYS A CA 1
ATOM 3298 C C . LYS A 1 417 ? 6.868 2.025 -20.220 1.00 95.94 417 LYS A C 1
ATOM 3300 O O . LYS A 1 417 ? 6.207 2.298 -21.217 1.00 95.94 417 LYS A O 1
ATOM 3305 N N . VAL A 1 418 ? 7.471 0.849 -20.038 1.00 94.88 418 VAL A N 1
ATOM 3306 C CA . VAL A 1 418 ? 7.317 -0.298 -20.945 1.00 94.88 418 VAL A CA 1
ATOM 3307 C C . VAL A 1 418 ? 6.006 -1.029 -20.664 1.00 94.88 418 VAL A C 1
ATOM 3309 O O . VAL A 1 418 ? 5.247 -1.268 -21.597 1.00 94.88 418 VAL A O 1
ATOM 3312 N N . ASP A 1 419 ? 5.718 -1.314 -19.395 1.00 94.62 419 ASP A N 1
ATOM 3313 C CA . ASP A 1 419 ? 4.454 -1.896 -18.950 1.00 94.62 419 ASP A CA 1
ATOM 3314 C C . ASP A 1 419 ? 3.877 -1.118 -17.751 1.00 94.62 419 ASP A C 1
ATOM 3316 O O . ASP A 1 419 ? 4.324 -1.288 -16.612 1.00 94.62 419 ASP A O 1
ATOM 3320 N N . PRO A 1 420 ? 2.848 -0.281 -17.975 1.00 93.56 420 PRO A N 1
ATOM 3321 C CA . PRO A 1 420 ? 2.154 0.432 -16.908 1.00 93.56 420 PRO A CA 1
ATOM 3322 C C . PRO A 1 420 ? 1.393 -0.471 -15.929 1.00 93.56 420 PRO A C 1
ATOM 3324 O O . PRO A 1 420 ? 0.906 0.036 -14.921 1.00 93.56 420 PRO A O 1
ATOM 3327 N N . LYS A 1 421 ? 1.245 -1.773 -16.203 1.00 91.06 421 LYS A N 1
ATOM 3328 C CA . LYS A 1 421 ? 0.611 -2.747 -15.303 1.00 91.06 421 LYS A CA 1
ATOM 3329 C C . LYS A 1 421 ? 1.615 -3.542 -14.465 1.00 91.06 421 LYS A C 1
ATOM 3331 O O . LYS A 1 421 ? 1.197 -4.381 -13.668 1.00 91.06 421 LYS A O 1
ATOM 3336 N N . GLN A 1 422 ? 2.914 -3.248 -14.568 1.00 89.50 422 GLN A N 1
ATOM 3337 C CA . GLN A 1 422 ? 3.938 -3.903 -13.758 1.00 89.50 422 GLN A CA 1
ATOM 3338 C C . GLN A 1 422 ? 3.790 -3.499 -12.272 1.00 89.50 422 GLN A C 1
ATOM 3340 O O . GLN A 1 422 ? 4.316 -2.485 -11.801 1.00 89.50 422 GLN A O 1
ATOM 3345 N N . ARG A 1 423 ? 3.041 -4.310 -11.517 1.00 89.06 423 ARG A N 1
ATOM 3346 C CA . ARG A 1 423 ? 2.723 -4.117 -10.093 1.00 89.06 423 ARG A CA 1
ATOM 3347 C C . ARG A 1 423 ? 3.975 -4.016 -9.199 1.00 89.06 423 ARG A C 1
ATOM 3349 O O . ARG A 1 423 ? 4.107 -3.016 -8.488 1.00 89.06 423 ARG A O 1
ATOM 3356 N N . PRO A 1 424 ? 4.900 -4.989 -9.202 1.00 86.50 424 PRO A N 1
ATOM 3357 C CA . PRO A 1 424 ? 6.162 -4.907 -8.461 1.00 86.50 424 PRO A CA 1
ATOM 3358 C C . PRO A 1 424 ? 6.977 -3.641 -8.679 1.00 86.50 424 PRO A C 1
ATOM 3360 O O . PRO A 1 424 ? 7.585 -3.147 -7.727 1.00 86.50 424 PRO A O 1
ATOM 3363 N N . ALA A 1 425 ? 6.995 -3.099 -9.897 1.00 90.00 425 ALA A N 1
ATOM 3364 C CA . ALA A 1 425 ? 7.726 -1.876 -10.187 1.00 90.00 425 ALA A CA 1
ATOM 3365 C C . ALA A 1 425 ? 7.124 -0.676 -9.441 1.00 90.00 425 ALA A C 1
ATOM 3367 O O . ALA A 1 425 ? 7.885 0.116 -8.890 1.00 90.00 425 ALA A O 1
ATOM 3368 N N . TYR A 1 426 ? 5.792 -0.571 -9.327 1.00 93.56 426 TYR A N 1
ATOM 3369 C CA . TYR A 1 426 ? 5.153 0.440 -8.470 1.00 93.56 426 TYR A CA 1
ATOM 3370 C C . TYR A 1 426 ? 5.517 0.262 -6.997 1.00 93.56 426 TYR A C 1
ATOM 3372 O O . TYR A 1 426 ? 5.924 1.230 -6.356 1.00 93.56 426 TYR A O 1
ATOM 3380 N N . ILE A 1 427 ? 5.395 -0.964 -6.477 1.00 88.62 427 ILE A N 1
ATOM 3381 C CA . ILE A 1 427 ? 5.675 -1.290 -5.069 1.00 88.62 427 ILE A CA 1
ATOM 3382 C C . ILE A 1 427 ? 7.108 -0.892 -4.699 1.00 88.62 427 ILE A C 1
ATOM 3384 O O . ILE A 1 427 ? 7.333 -0.167 -3.730 1.00 88.62 427 ILE A O 1
ATOM 3388 N N . ASN A 1 428 ? 8.086 -1.336 -5.490 1.00 86.38 428 ASN A N 1
ATOM 3389 C CA . ASN A 1 428 ? 9.494 -1.095 -5.197 1.00 86.38 428 ASN A CA 1
ATOM 3390 C C . ASN A 1 428 ? 9.891 0.366 -5.440 1.00 86.38 428 ASN A C 1
ATOM 3392 O O . ASN A 1 428 ? 10.662 0.912 -4.653 1.00 86.38 428 ASN A O 1
ATOM 3396 N N . LEU A 1 429 ? 9.343 1.025 -6.468 1.00 93.12 429 LEU A N 1
ATOM 3397 C CA . LEU A 1 429 ? 9.587 2.447 -6.718 1.00 93.12 429 LEU A CA 1
ATOM 3398 C C . LEU A 1 429 ? 9.087 3.318 -5.564 1.00 93.12 429 LEU A C 1
ATOM 3400 O O . LEU A 1 429 ? 9.849 4.133 -5.047 1.00 93.12 429 LEU A O 1
ATOM 3404 N N . ILE A 1 430 ? 7.835 3.127 -5.144 1.00 91.06 430 ILE A N 1
ATOM 3405 C CA . ILE A 1 430 ? 7.246 3.866 -4.022 1.00 91.06 430 ILE A CA 1
ATOM 3406 C C . ILE A 1 430 ? 8.031 3.587 -2.741 1.00 91.06 430 ILE A C 1
ATOM 3408 O O . ILE A 1 430 ? 8.459 4.533 -2.084 1.00 91.06 430 ILE A O 1
ATOM 3412 N N . GLY A 1 431 ? 8.343 2.320 -2.449 1.00 86.56 431 GLY A N 1
ATOM 3413 C CA . GLY A 1 431 ? 9.155 1.970 -1.285 1.00 86.56 431 GLY A CA 1
ATOM 3414 C C . GLY A 1 431 ? 10.550 2.613 -1.305 1.00 86.56 431 GLY A C 1
ATOM 3415 O O . GLY A 1 431 ? 11.036 3.071 -0.272 1.00 86.56 431 GLY A O 1
ATOM 3416 N N . SER A 1 432 ? 11.206 2.699 -2.468 1.00 85.75 432 SER A N 1
ATOM 3417 C CA . SER A 1 432 ? 12.490 3.399 -2.603 1.00 85.75 432 SER A CA 1
ATOM 3418 C C . SER A 1 432 ? 12.361 4.910 -2.375 1.00 85.75 432 SER A C 1
ATOM 3420 O O . SER A 1 432 ? 13.284 5.502 -1.817 1.00 85.75 432 SER A O 1
ATOM 3422 N N . LEU A 1 433 ? 11.252 5.544 -2.771 1.00 88.56 433 LEU A N 1
ATOM 3423 C CA . LEU A 1 433 ? 11.000 6.967 -2.510 1.00 88.56 433 LEU A CA 1
ATOM 3424 C C . LEU A 1 433 ? 10.719 7.225 -1.023 1.00 88.56 433 LEU A C 1
ATOM 3426 O O . LEU A 1 433 ? 11.343 8.109 -0.440 1.00 88.56 433 LEU A O 1
ATOM 3430 N N . GLU A 1 434 ? 9.863 6.416 -0.395 1.00 85.50 434 GLU A N 1
ATOM 3431 C CA . GLU A 1 434 ? 9.512 6.514 1.031 1.00 85.50 434 GLU A CA 1
ATOM 3432 C C . GLU A 1 434 ? 10.737 6.316 1.945 1.00 85.50 434 GLU A C 1
ATOM 3434 O O . GLU A 1 434 ? 10.895 7.022 2.940 1.00 85.50 434 GLU A O 1
ATOM 3439 N N . ARG A 1 435 ? 11.656 5.401 1.595 1.00 78.00 435 ARG A N 1
ATOM 3440 C CA . ARG A 1 435 ? 12.870 5.130 2.393 1.00 78.00 435 ARG A CA 1
ATOM 3441 C C . ARG A 1 435 ? 13.974 6.175 2.249 1.00 78.00 435 ARG A C 1
ATOM 3443 O O . ARG A 1 435 ? 14.780 6.321 3.171 1.00 78.00 435 ARG A O 1
ATOM 3450 N N . ASN A 1 436 ? 14.078 6.820 1.087 1.00 78.12 436 ASN A N 1
ATOM 3451 C CA . ASN A 1 436 ? 15.183 7.733 0.776 1.00 78.12 436 ASN A CA 1
ATOM 3452 C C . ASN A 1 436 ? 14.793 9.214 0.843 1.00 78.12 436 ASN A C 1
ATOM 3454 O O . ASN A 1 436 ? 15.682 10.059 0.853 1.00 78.12 436 ASN A O 1
ATOM 3458 N N . GLU A 1 437 ? 13.496 9.525 0.873 1.00 83.12 437 GLU A N 1
ATOM 3459 C CA . GLU A 1 437 ? 12.940 10.877 0.967 1.00 83.12 437 GLU A CA 1
ATOM 3460 C C . GLU A 1 437 ? 13.627 11.928 0.053 1.00 83.12 437 GLU A C 1
ATOM 3462 O O . GLU A 1 437 ? 13.990 13.006 0.537 1.00 83.12 437 GLU A O 1
ATOM 3467 N N . PRO A 1 438 ? 13.840 11.682 -1.262 1.00 85.12 438 PRO A N 1
ATOM 3468 C CA . PRO A 1 438 ? 14.357 12.729 -2.146 1.00 85.12 438 PRO A CA 1
ATOM 3469 C C . PRO A 1 438 ? 13.415 13.945 -2.191 1.00 85.12 438 PRO A C 1
ATOM 3471 O O . PRO A 1 438 ? 12.262 13.885 -1.769 1.00 85.12 438 PRO A O 1
ATOM 3474 N N . ALA A 1 439 ? 13.879 15.077 -2.723 1.00 85.94 439 ALA A N 1
ATOM 3475 C CA . ALA A 1 439 ? 13.024 16.258 -2.858 1.00 85.94 439 ALA A CA 1
ATOM 3476 C C . ALA A 1 439 ? 11.703 15.916 -3.580 1.00 85.94 439 ALA A C 1
ATOM 3478 O O . ALA A 1 439 ? 11.720 15.250 -4.613 1.00 85.94 439 ALA A O 1
ATOM 3479 N N . ASN A 1 440 ? 10.577 16.379 -3.025 1.00 89.06 440 ASN A N 1
ATOM 3480 C CA . ASN A 1 440 ? 9.210 16.135 -3.512 1.00 89.06 440 ASN A CA 1
ATOM 3481 C C . ASN A 1 440 ? 8.759 14.660 -3.531 1.00 89.06 440 ASN A C 1
ATOM 3483 O O . ASN A 1 440 ? 7.771 14.336 -4.186 1.00 89.06 440 ASN A O 1
ATOM 3487 N N . TRP A 1 441 ? 9.433 13.764 -2.796 1.00 91.69 441 TRP A N 1
ATOM 3488 C CA . TRP A 1 441 ? 9.093 12.336 -2.778 1.00 91.69 441 TRP A CA 1
ATOM 3489 C C . TRP A 1 441 ? 7.630 12.061 -2.422 1.00 91.69 441 TRP A C 1
ATOM 3491 O O . TRP A 1 441 ? 7.032 11.160 -2.997 1.00 91.69 441 TRP A O 1
ATOM 3501 N N . TYR A 1 442 ? 7.053 12.818 -1.482 1.00 92.31 442 TYR A N 1
ATOM 3502 C CA . TYR A 1 442 ? 5.701 12.562 -0.985 1.00 92.31 442 TYR A CA 1
ATOM 3503 C C . TYR A 1 442 ? 4.659 12.807 -2.077 1.00 92.31 442 TYR A C 1
ATOM 3505 O O . TYR A 1 442 ? 3.794 11.961 -2.305 1.00 92.31 442 TYR A O 1
ATOM 3513 N N . ASP A 1 443 ? 4.780 13.923 -2.798 1.00 93.88 443 ASP A N 1
ATOM 3514 C CA . ASP A 1 443 ? 3.910 14.228 -3.934 1.00 93.88 443 ASP A CA 1
ATOM 3515 C C . ASP A 1 443 ? 4.117 13.208 -5.058 1.00 93.88 443 ASP A C 1
ATOM 3517 O O . ASP A 1 443 ? 3.144 12.683 -5.600 1.00 93.88 443 ASP A O 1
ATOM 3521 N N . GLU A 1 444 ? 5.371 12.837 -5.338 1.00 94.88 444 GLU A N 1
ATOM 3522 C CA . GLU A 1 444 ? 5.686 11.836 -6.358 1.00 94.88 444 GLU A CA 1
ATOM 3523 C C . GLU A 1 444 ? 5.083 10.459 -6.028 1.00 94.88 444 GLU A C 1
ATOM 3525 O O . GLU A 1 444 ? 4.485 9.821 -6.895 1.00 94.88 444 GLU A O 1
ATOM 3530 N N . VAL A 1 445 ? 5.175 10.003 -4.775 1.00 95.00 445 VAL A N 1
ATOM 3531 C CA . VAL A 1 445 ? 4.547 8.753 -4.314 1.00 95.00 445 VAL A CA 1
ATOM 3532 C C . VAL A 1 445 ? 3.042 8.788 -4.566 1.00 95.00 445 VAL A C 1
ATOM 3534 O O . VAL A 1 445 ? 2.479 7.815 -5.070 1.00 95.00 445 VAL A O 1
ATOM 3537 N N . HIS A 1 446 ? 2.383 9.913 -4.286 1.00 95.19 446 HIS A N 1
ATOM 3538 C CA . HIS A 1 446 ? 0.950 10.062 -4.522 1.00 95.19 446 HIS A CA 1
ATOM 3539 C C . HIS A 1 446 ? 0.593 10.100 -6.011 1.00 95.19 446 HIS A C 1
ATOM 3541 O O . HIS A 1 446 ? -0.423 9.522 -6.402 1.00 95.19 446 HIS A O 1
ATOM 3547 N N . GLU A 1 447 ? 1.404 10.734 -6.857 1.00 96.19 447 GLU A N 1
ATOM 3548 C CA . GLU A 1 447 ? 1.229 10.716 -8.314 1.00 96.19 447 GLU A CA 1
ATOM 3549 C C . GLU A 1 447 ? 1.397 9.307 -8.891 1.00 96.19 447 GLU A C 1
ATOM 3551 O O . GLU A 1 447 ? 0.565 8.854 -9.686 1.00 96.19 447 GLU A O 1
ATOM 3556 N N . LEU A 1 448 ? 2.425 8.580 -8.446 1.00 96.19 448 LEU A N 1
ATOM 3557 C CA . LEU A 1 448 ? 2.662 7.187 -8.817 1.00 96.19 448 LEU A CA 1
ATOM 3558 C C . LEU A 1 448 ? 1.522 6.286 -8.355 1.00 96.19 448 LEU A C 1
ATOM 3560 O O . LEU A 1 448 ?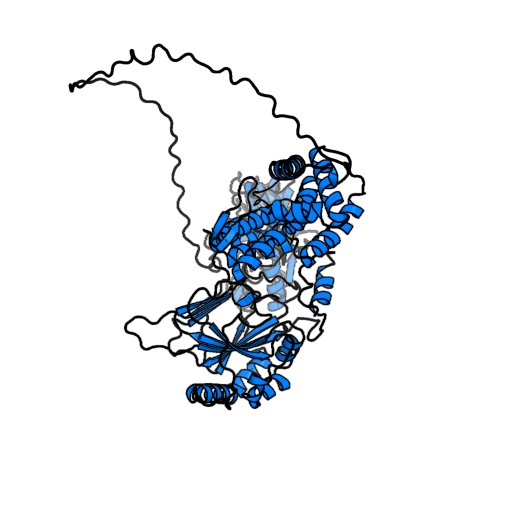 1.050 5.462 -9.133 1.00 96.19 448 LEU A O 1
ATOM 3564 N N . ALA A 1 449 ? 1.025 6.472 -7.135 1.00 93.69 449 ALA A N 1
ATOM 3565 C CA . ALA A 1 449 ? -0.109 5.721 -6.619 1.00 93.69 449 ALA A CA 1
ATOM 3566 C C . ALA A 1 449 ? -1.396 6.016 -7.407 1.00 93.69 449 ALA A C 1
ATOM 3568 O O . ALA A 1 449 ? -2.151 5.100 -7.720 1.00 93.69 449 ALA A O 1
ATOM 3569 N N . ILE A 1 450 ? -1.629 7.267 -7.821 1.00 94.81 450 ILE A N 1
ATOM 3570 C CA . ILE A 1 450 ? -2.729 7.608 -8.736 1.00 94.81 450 ILE A CA 1
ATOM 3571 C C . ILE A 1 450 ? -2.556 6.891 -10.082 1.00 94.81 450 ILE A C 1
ATOM 3573 O O . ILE A 1 450 ? -3.535 6.385 -10.631 1.00 94.81 450 ILE A O 1
ATOM 3577 N N . ALA A 1 451 ? -1.341 6.831 -10.631 1.00 95.00 451 ALA A N 1
ATOM 3578 C CA . ALA A 1 451 ? -1.072 6.087 -11.859 1.00 95.00 451 ALA A CA 1
ATOM 3579 C C . ALA A 1 451 ? -1.321 4.578 -11.679 1.00 95.00 451 ALA A C 1
ATOM 3581 O O . ALA A 1 451 ? -1.995 3.978 -12.512 1.00 95.00 451 ALA A O 1
ATOM 3582 N N . ALA A 1 452 ? -0.875 3.995 -10.566 1.00 89.50 452 ALA A N 1
ATOM 3583 C CA . ALA A 1 452 ? -1.101 2.596 -10.215 1.00 89.50 452 ALA A CA 1
ATOM 3584 C C . ALA A 1 452 ? -2.602 2.265 -10.126 1.00 89.50 452 ALA A C 1
ATOM 3586 O O . ALA A 1 452 ? -3.049 1.268 -10.690 1.00 89.50 452 ALA A O 1
ATOM 3587 N N . VAL A 1 453 ? -3.407 3.144 -9.517 1.00 86.44 453 VAL A N 1
ATOM 3588 C CA . VAL A 1 453 ? -4.875 3.003 -9.474 1.00 86.44 453 VAL A CA 1
ATOM 3589 C C . VAL A 1 453 ? -5.484 3.015 -10.873 1.00 86.44 453 VAL A C 1
ATOM 3591 O O . VAL A 1 453 ? -6.316 2.174 -11.201 1.00 86.44 453 VAL A O 1
ATOM 3594 N N . ARG A 1 454 ? -5.043 3.930 -11.745 1.00 88.12 454 ARG A N 1
ATOM 3595 C CA . ARG A 1 454 ? -5.525 3.996 -13.137 1.00 88.12 454 ARG A CA 1
ATOM 3596 C C . ARG A 1 454 ? -5.206 2.730 -13.936 1.00 88.12 454 ARG A C 1
ATOM 3598 O O . ARG A 1 454 ? -5.935 2.440 -14.878 1.00 88.12 454 ARG A O 1
ATOM 3605 N N . ASN A 1 455 ? -4.142 2.020 -13.567 1.00 87.19 455 ASN A N 1
ATOM 3606 C CA . ASN A 1 455 ? -3.716 0.768 -14.187 1.00 87.19 455 ASN A CA 1
ATOM 3607 C C . ASN A 1 455 ? -4.249 -0.487 -13.469 1.00 87.19 455 ASN A C 1
ATOM 3609 O O . ASN A 1 455 ? -3.894 -1.595 -13.861 1.00 87.19 455 ASN A O 1
ATOM 3613 N N . GLY A 1 456 ? -5.115 -0.335 -12.457 1.00 84.75 456 GLY A N 1
ATOM 3614 C CA . GLY A 1 456 ? -5.761 -1.453 -11.761 1.00 84.75 456 GLY A CA 1
ATOM 3615 C C . GLY A 1 456 ? -4.883 -2.174 -10.732 1.00 84.75 456 GLY A C 1
ATOM 3616 O O . GLY A 1 456 ? -5.187 -3.302 -10.365 1.00 84.75 456 GLY A O 1
ATOM 3617 N N . ILE A 1 457 ? -3.797 -1.549 -10.265 1.00 85.25 457 ILE A N 1
ATOM 3618 C CA . ILE A 1 457 ? -2.863 -2.150 -9.295 1.00 85.25 457 ILE A CA 1
ATOM 3619 C C . ILE A 1 457 ? -3.413 -2.090 -7.864 1.00 85.25 457 ILE A C 1
ATOM 3621 O O . ILE A 1 457 ? -3.303 -3.053 -7.104 1.00 85.25 457 ILE A O 1
ATOM 3625 N N . TRP A 1 458 ? -4.021 -0.958 -7.513 1.00 85.38 458 TRP A N 1
ATOM 3626 C CA . TRP A 1 458 ? -4.677 -0.696 -6.231 1.00 85.38 458 TRP A CA 1
ATOM 3627 C C . TRP A 1 458 ? -5.982 0.065 -6.471 1.00 85.38 458 TRP A C 1
ATOM 3629 O O . TRP A 1 458 ? -6.190 0.623 -7.547 1.00 85.38 458 TRP A O 1
ATOM 3639 N N . TYR A 1 459 ? -6.853 0.143 -5.465 1.00 83.44 459 TYR A N 1
ATOM 3640 C CA . TYR A 1 459 ? -8.116 0.882 -5.584 1.00 83.44 459 TYR A CA 1
ATOM 3641 C C . TYR A 1 459 ? -8.007 2.365 -5.294 1.00 83.44 459 TYR A C 1
ATOM 3643 O O . TYR A 1 459 ? -8.699 3.182 -5.901 1.00 83.44 459 TYR A O 1
ATOM 3651 N N . THR A 1 460 ? -7.145 2.730 -4.354 1.00 88.38 460 THR A N 1
ATOM 3652 C CA . THR A 1 460 ? -6.978 4.118 -3.951 1.00 88.38 460 THR A CA 1
ATOM 3653 C C . THR A 1 460 ? -5.501 4.444 -3.872 1.00 88.38 460 THR A C 1
ATOM 3655 O O . THR A 1 460 ? -4.666 3.575 -3.641 1.00 88.38 460 THR A O 1
ATOM 3658 N N . LYS A 1 461 ? -5.167 5.727 -4.022 1.00 91.31 461 LYS A N 1
ATOM 3659 C CA . LYS A 1 461 ? -3.783 6.181 -3.849 1.00 91.31 461 LYS A CA 1
ATOM 3660 C C . LYS A 1 461 ? -3.278 6.013 -2.407 1.00 91.31 461 LYS A C 1
ATOM 3662 O O . LYS A 1 461 ? -2.080 6.112 -2.167 1.00 91.31 461 LYS A O 1
ATOM 3667 N N . TRP A 1 462 ? -4.197 5.820 -1.459 1.00 94.88 462 TRP A N 1
ATOM 3668 C CA . TRP A 1 462 ? -3.896 5.707 -0.039 1.00 94.88 462 TRP A CA 1
ATOM 3669 C C . TRP A 1 462 ? -3.618 4.266 0.378 1.00 94.88 462 TRP A C 1
ATOM 3671 O O . TRP A 1 462 ? -2.830 4.081 1.283 1.00 94.88 462 TRP A O 1
ATOM 3681 N N . GLN A 1 463 ? -4.205 3.260 -0.271 1.00 93.19 463 GLN A N 1
ATOM 3682 C CA . GLN A 1 463 ? -4.035 1.851 0.098 1.00 93.19 463 GLN A CA 1
ATOM 3683 C C . GLN A 1 463 ? -3.056 1.168 -0.858 1.00 93.19 463 GLN A C 1
ATOM 3685 O O . GLN A 1 463 ? -3.422 0.848 -1.988 1.00 93.19 463 GLN A O 1
ATOM 3690 N N . ARG A 1 464 ? -1.799 1.000 -0.430 1.00 92.44 464 ARG A N 1
ATOM 3691 C CA . ARG A 1 464 ? -0.677 0.629 -1.316 1.00 92.44 464 ARG A CA 1
ATOM 3692 C C . ARG A 1 464 ? 0.081 -0.610 -0.849 1.00 92.44 464 ARG A C 1
ATOM 3694 O O . ARG A 1 464 ? 1.291 -0.717 -1.047 1.00 92.44 464 ARG A O 1
ATOM 3701 N N . SER A 1 465 ? -0.614 -1.547 -0.213 1.00 88.44 465 SER A N 1
ATOM 3702 C CA . SER A 1 465 ? 0.029 -2.758 0.287 1.00 88.44 465 SER A CA 1
ATOM 3703 C C . SER A 1 465 ? 0.620 -3.605 -0.856 1.00 88.44 465 SER A C 1
ATOM 3705 O O . SER A 1 465 ? -0.024 -3.783 -1.903 1.00 88.44 465 SER A O 1
ATOM 3707 N N . PRO A 1 466 ? 1.841 -4.151 -0.683 1.00 85.81 466 PRO A N 1
ATOM 3708 C CA . PRO A 1 466 ? 2.452 -5.067 -1.642 1.00 85.81 466 PRO A CA 1
ATOM 3709 C C . PRO A 1 466 ? 1.575 -6.283 -1.954 1.00 85.81 466 PRO A C 1
ATOM 3711 O O . PRO A 1 466 ? 1.320 -6.567 -3.127 1.00 85.81 466 PRO A O 1
ATOM 3714 N N . HIS A 1 467 ? 1.055 -6.948 -0.920 1.00 87.19 467 HIS A N 1
ATOM 3715 C CA . HIS A 1 467 ? 0.013 -7.962 -1.050 1.00 87.19 467 HIS A CA 1
ATOM 3716 C C . HIS A 1 467 ? -1.358 -7.281 -0.957 1.00 87.19 467 HIS A C 1
ATOM 3718 O O . HIS A 1 467 ? -1.630 -6.540 -0.012 1.00 87.19 467 HIS A O 1
ATOM 3724 N N . PHE A 1 468 ? -2.220 -7.475 -1.949 1.00 86.94 468 PHE A N 1
ATOM 3725 C CA . PHE A 1 468 ? -3.506 -6.782 -2.017 1.00 86.94 468 PHE A CA 1
ATOM 3726 C C . PHE A 1 468 ? -4.578 -7.716 -2.551 1.00 86.94 468 PHE A C 1
ATOM 3728 O O . PHE A 1 468 ? -4.428 -8.247 -3.644 1.00 86.94 468 PHE A O 1
ATOM 3735 N N . VAL A 1 469 ? -5.659 -7.863 -1.794 1.00 86.31 469 VAL A N 1
ATOM 3736 C CA . VAL A 1 469 ? -6.824 -8.683 -2.116 1.00 86.31 469 VAL A CA 1
ATOM 3737 C C . VAL A 1 469 ? -7.993 -7.743 -2.456 1.00 86.31 469 VAL A C 1
ATOM 3739 O O . VAL A 1 469 ? -8.553 -7.123 -1.551 1.00 86.31 469 VAL A O 1
ATOM 3742 N N . PRO A 1 470 ? -8.366 -7.600 -3.739 1.00 80.12 470 PRO A N 1
ATOM 3743 C CA . PRO A 1 470 ? -9.352 -6.645 -4.232 1.00 80.12 470 PRO A CA 1
ATOM 3744 C C . PRO A 1 470 ? -10.761 -6.912 -3.687 1.00 80.12 470 PRO A C 1
ATOM 3746 O O . PRO A 1 470 ? -11.563 -6.009 -3.514 1.00 80.12 470 PRO A O 1
ATOM 3749 N N . THR A 1 471 ? -11.096 -8.152 -3.352 1.00 82.62 471 THR A N 1
ATOM 3750 C CA . THR A 1 471 ? -12.447 -8.473 -2.870 1.00 82.62 471 THR A CA 1
ATOM 3751 C C . THR A 1 471 ? -12.724 -8.005 -1.439 1.00 82.62 471 THR A C 1
ATOM 3753 O O . THR A 1 471 ? -13.855 -8.137 -0.980 1.00 82.62 471 THR A O 1
ATOM 3756 N N . LEU A 1 472 ? -11.720 -7.499 -0.713 1.00 85.56 472 LEU A N 1
ATOM 3757 C CA . LEU A 1 472 ? -11.877 -7.082 0.679 1.00 85.56 472 LEU A CA 1
ATOM 3758 C C . LEU A 1 472 ? -12.399 -5.651 0.794 1.00 85.56 472 LEU A C 1
ATOM 3760 O O . LEU A 1 472 ? -12.003 -4.752 0.050 1.00 85.56 472 LEU A O 1
ATOM 3764 N N . THR A 1 473 ? -13.263 -5.443 1.783 1.00 86.06 473 THR A N 1
ATOM 3765 C CA . THR A 1 473 ? -13.762 -4.120 2.152 1.00 86.06 473 THR A CA 1
ATOM 3766 C C . THR A 1 473 ? -12.601 -3.198 2.536 1.00 86.06 473 THR A C 1
ATOM 3768 O O . THR A 1 473 ? -11.842 -3.496 3.447 1.00 86.06 473 THR A O 1
ATOM 3771 N N . ALA A 1 474 ? -12.484 -2.041 1.886 1.00 87.75 474 ALA A N 1
ATOM 3772 C CA . ALA A 1 474 ? -11.410 -1.085 2.150 1.00 87.75 474 ALA A CA 1
ATOM 3773 C C . ALA A 1 474 ? -11.929 0.125 2.944 1.00 87.75 474 ALA A C 1
ATOM 3775 O O . ALA A 1 474 ? -12.667 0.955 2.405 1.00 87.75 474 ALA A O 1
ATOM 3776 N N . LYS A 1 475 ? -11.543 0.244 4.222 1.00 91.81 475 LYS A N 1
ATOM 3777 C CA . LYS A 1 475 ? -11.871 1.395 5.081 1.00 91.81 475 LYS A CA 1
ATOM 3778 C C . LYS A 1 475 ? -10.651 1.800 5.919 1.00 91.81 475 LYS A C 1
ATOM 3780 O O . LYS A 1 475 ? -10.077 0.938 6.567 1.00 91.81 475 LYS A O 1
ATOM 3785 N N . PRO A 1 476 ? -10.281 3.094 5.981 1.00 94.62 476 PRO A N 1
ATOM 3786 C CA . PRO A 1 476 ? -9.139 3.530 6.788 1.00 94.62 476 PRO A CA 1
ATOM 3787 C C . PRO A 1 476 ? -9.315 3.224 8.281 1.00 94.62 476 PRO A C 1
ATOM 3789 O O . PRO A 1 476 ? -8.418 2.684 8.913 1.00 94.62 476 PRO A O 1
ATOM 3792 N N . PHE A 1 477 ? -10.486 3.541 8.839 1.00 97.56 477 PHE A N 1
ATOM 3793 C CA . PHE A 1 477 ? -10.843 3.269 10.231 1.00 97.56 477 PHE A CA 1
ATOM 3794 C C . PHE A 1 477 ? -12.100 2.408 10.306 1.00 97.56 477 PHE A C 1
ATOM 3796 O O . PHE A 1 477 ? -13.015 2.562 9.492 1.00 97.56 477 PHE A O 1
ATOM 3803 N N . HIS A 1 478 ? -12.170 1.570 11.336 1.00 96.25 478 HIS A N 1
ATOM 3804 C CA . HIS A 1 478 ? -13.331 0.743 11.641 1.00 96.25 478 HIS A CA 1
ATOM 3805 C C . HIS A 1 478 ? -13.863 1.049 13.046 1.00 96.25 478 HIS A C 1
ATOM 3807 O O . HIS A 1 478 ? -13.134 1.567 13.897 1.00 96.25 478 HIS A O 1
ATOM 3813 N N . ASP A 1 479 ? -15.134 0.731 13.295 1.00 95.62 479 ASP A N 1
ATOM 3814 C CA . ASP A 1 479 ? -15.678 0.764 14.650 1.00 95.62 479 ASP A CA 1
ATOM 3815 C C . ASP A 1 479 ? -15.174 -0.465 15.419 1.00 95.62 479 ASP A C 1
ATOM 3817 O O . ASP A 1 479 ? -15.469 -1.606 15.065 1.00 95.62 479 ASP A O 1
ATOM 3821 N N . GLY A 1 480 ? -14.394 -0.235 16.479 1.00 92.19 480 GLY A N 1
ATOM 3822 C CA . GLY A 1 480 ? -13.852 -1.305 17.315 1.00 92.19 480 GLY A CA 1
ATOM 3823 C C . GLY A 1 480 ? -14.940 -2.203 17.907 1.00 92.19 480 GLY A C 1
ATOM 3824 O O . GLY A 1 480 ? -14.722 -3.402 18.068 1.00 92.19 480 GLY A O 1
ATOM 3825 N N . GLN A 1 481 ? -16.140 -1.670 18.150 1.00 95.06 481 GLN A N 1
ATOM 3826 C CA . GLN A 1 481 ? -17.249 -2.437 18.713 1.00 95.06 481 GLN A CA 1
ATOM 3827 C C . GLN A 1 481 ? -17.815 -3.484 17.749 1.00 95.06 481 GLN A C 1
ATOM 3829 O O . GLN A 1 481 ? -18.553 -4.358 18.197 1.00 95.06 481 GLN A O 1
ATOM 3834 N N . GLU A 1 482 ? -17.442 -3.477 16.465 1.00 95.12 482 GLU A N 1
ATOM 3835 C CA . GLU A 1 482 ? -17.803 -4.531 15.508 1.00 95.12 482 GLU A CA 1
ATOM 3836 C C . GLU A 1 482 ? -16.983 -5.818 15.736 1.00 95.12 482 GLU A C 1
ATOM 3838 O O . GLU A 1 482 ? -17.463 -6.921 15.466 1.00 95.12 482 GLU A O 1
ATOM 3843 N N . PHE A 1 483 ? -15.792 -5.729 16.342 1.00 96.81 483 PHE A N 1
ATOM 3844 C CA . PHE A 1 483 ? -14.847 -6.847 16.439 1.00 96.81 483 PHE A CA 1
ATOM 3845 C C . PHE A 1 483 ? -14.801 -7.473 17.834 1.00 96.81 483 PHE A C 1
ATOM 3847 O O . PHE A 1 483 ? -14.549 -6.801 18.832 1.00 96.81 483 PHE A O 1
ATOM 3854 N N . ALA A 1 484 ? -14.965 -8.799 17.902 1.00 96.44 484 ALA A N 1
ATOM 3855 C CA . ALA A 1 484 ? -14.893 -9.546 19.162 1.00 96.44 484 ALA A CA 1
ATOM 3856 C C . ALA A 1 484 ? -13.543 -9.377 19.876 1.00 96.44 484 ALA A C 1
ATOM 3858 O O . ALA A 1 484 ? -13.522 -9.194 21.089 1.00 96.44 484 ALA A O 1
ATOM 3859 N N . LEU A 1 485 ? -12.441 -9.356 19.116 1.00 97.38 485 LEU A N 1
ATOM 3860 C CA . LEU A 1 485 ? -11.098 -9.114 19.642 1.00 97.38 485 LEU A CA 1
ATOM 3861 C C . LEU A 1 485 ? -10.999 -7.763 20.358 1.00 97.38 485 LEU A C 1
ATOM 3863 O O . LEU A 1 485 ? -10.499 -7.702 21.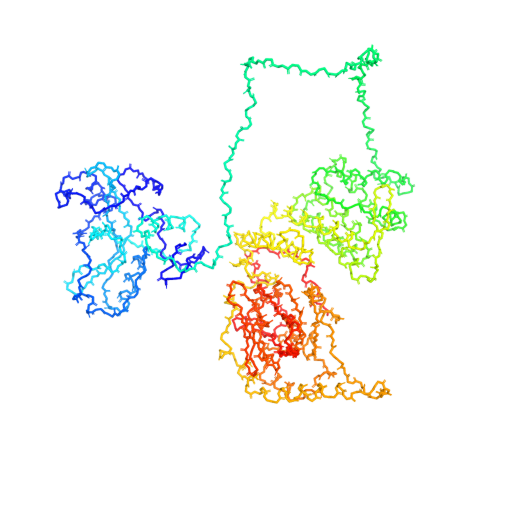474 1.00 97.38 485 LEU A O 1
ATOM 3867 N N . ALA A 1 486 ? -11.488 -6.684 19.741 1.00 98.31 486 ALA A N 1
ATOM 3868 C CA . ALA A 1 486 ? -11.401 -5.351 20.331 1.00 98.31 486 ALA A CA 1
ATOM 3869 C C . ALA A 1 486 ? -12.236 -5.261 21.617 1.00 98.31 486 ALA A C 1
ATOM 3871 O O . ALA A 1 486 ? -11.735 -4.783 22.630 1.00 98.31 486 ALA A O 1
ATOM 3872 N N . ARG A 1 487 ? -13.458 -5.816 21.624 1.00 98.38 487 ARG A N 1
ATOM 3873 C CA . ARG A 1 487 ? -14.286 -5.895 22.842 1.00 98.38 487 ARG A CA 1
ATOM 3874 C C . ARG A 1 487 ? -13.594 -6.684 23.957 1.00 98.38 487 ARG A C 1
ATOM 3876 O O . ARG A 1 487 ? -13.515 -6.192 25.076 1.00 98.38 487 ARG A O 1
ATOM 3883 N N . ALA A 1 488 ? -13.011 -7.843 23.642 1.00 98.19 488 ALA A N 1
ATOM 3884 C CA . ALA A 1 488 ? -12.270 -8.646 24.615 1.00 98.19 488 ALA A CA 1
ATOM 3885 C C . ALA A 1 488 ? -11.053 -7.895 25.187 1.00 98.19 488 ALA A C 1
ATOM 3887 O O . ALA A 1 488 ? -10.793 -7.958 26.389 1.00 98.19 488 ALA A O 1
ATOM 3888 N N . LEU A 1 489 ? -10.317 -7.156 24.354 1.00 98.62 489 LEU A N 1
ATOM 3889 C CA . LEU A 1 489 ? -9.190 -6.335 24.800 1.00 98.62 489 LEU A CA 1
ATOM 3890 C C . LEU A 1 489 ? -9.636 -5.174 25.706 1.00 98.62 489 LEU A C 1
ATOM 3892 O O . LEU A 1 489 ? -8.994 -4.935 26.728 1.00 98.62 489 LEU A O 1
ATOM 3896 N N . GLU A 1 490 ? -10.730 -4.480 25.378 1.00 98.62 490 GLU A N 1
ATOM 3897 C CA . GLU A 1 490 ? -11.286 -3.412 26.226 1.00 98.62 490 GLU A CA 1
ATOM 3898 C C . GLU A 1 490 ? -11.810 -3.954 27.567 1.00 98.62 490 GLU A C 1
ATOM 3900 O O . GLU A 1 490 ? -11.504 -3.394 28.619 1.00 98.62 490 GLU A O 1
ATOM 3905 N N . GLU A 1 491 ? -12.549 -5.067 27.558 1.00 98.50 491 GLU A N 1
ATOM 3906 C CA . GLU A 1 491 ? -13.090 -5.707 28.767 1.00 98.50 491 GLU A CA 1
ATOM 3907 C C . GLU A 1 491 ? -11.983 -6.155 29.732 1.00 98.50 491 GLU A C 1
ATOM 3909 O O . GLU A 1 491 ? -12.121 -6.026 30.950 1.00 98.50 491 GLU A O 1
ATOM 3914 N N . ASN A 1 492 ? -10.862 -6.644 29.194 1.00 98.62 492 ASN A N 1
ATOM 3915 C CA . ASN A 1 492 ? -9.733 -7.134 29.983 1.00 98.62 492 ASN A CA 1
ATOM 3916 C C . ASN A 1 492 ? -8.624 -6.086 30.196 1.00 98.62 492 ASN A C 1
ATOM 3918 O O . ASN A 1 492 ? -7.597 -6.395 30.810 1.00 98.62 492 ASN A O 1
ATOM 3922 N N . TYR A 1 493 ? -8.820 -4.842 29.748 1.00 98.69 493 TYR A N 1
ATOM 3923 C CA . TYR A 1 493 ? -7.839 -3.761 29.872 1.00 98.69 493 TYR A CA 1
ATOM 3924 C C . TYR A 1 493 ? -7.229 -3.612 31.278 1.00 98.69 493 TYR A C 1
ATOM 3926 O O . TYR A 1 493 ? -6.005 -3.473 31.355 1.00 98.69 493 TYR A O 1
ATOM 3934 N N . PRO A 1 494 ? -7.994 -3.668 32.393 1.00 98.62 494 PRO A N 1
ATOM 3935 C CA . PRO A 1 494 ? -7.412 -3.510 33.725 1.00 98.62 494 PRO A CA 1
ATOM 3936 C C . PRO A 1 494 ? -6.320 -4.541 34.033 1.00 98.62 494 PRO A C 1
ATOM 3938 O O . PRO A 1 494 ? -5.296 -4.187 34.615 1.00 98.62 494 PRO A O 1
ATOM 3941 N N . VAL A 1 495 ? -6.513 -5.793 33.607 1.00 98.50 495 VAL A N 1
ATOM 3942 C CA . VAL A 1 495 ? -5.548 -6.884 33.812 1.00 98.50 495 VAL A CA 1
ATOM 3943 C C . VAL A 1 495 ? -4.327 -6.687 32.918 1.00 98.50 495 VAL A C 1
ATOM 3945 O O . VAL A 1 495 ? -3.200 -6.715 33.406 1.00 98.50 495 VAL A O 1
ATOM 3948 N N . ILE A 1 496 ? -4.547 -6.391 31.633 1.00 98.69 496 ILE A N 1
ATOM 3949 C CA . ILE A 1 496 ? -3.469 -6.158 30.658 1.00 98.69 496 ILE A CA 1
ATOM 3950 C C . ILE A 1 496 ? -2.581 -4.986 31.103 1.00 98.69 496 ILE A C 1
ATOM 3952 O O . ILE A 1 496 ? -1.351 -5.066 31.069 1.00 98.69 496 ILE A O 1
ATOM 3956 N N . LYS A 1 497 ? -3.191 -3.890 31.571 1.00 98.50 497 LYS A N 1
ATOM 3957 C CA . LYS A 1 497 ? -2.459 -2.736 32.099 1.00 98.50 497 LYS A CA 1
ATOM 3958 C C . LYS A 1 497 ? -1.686 -3.079 33.366 1.00 98.50 497 LYS A C 1
ATOM 3960 O O . LYS A 1 497 ? -0.549 -2.634 33.496 1.00 98.50 497 LYS A O 1
ATOM 3965 N N . ALA A 1 498 ? -2.277 -3.841 34.286 1.00 98.50 498 ALA A N 1
ATOM 3966 C CA . ALA A 1 498 ? -1.606 -4.238 35.519 1.00 98.50 498 ALA A CA 1
ATOM 3967 C C . ALA A 1 498 ? -0.338 -5.062 35.239 1.00 98.50 498 ALA A C 1
ATOM 3969 O O . ALA A 1 498 ? 0.707 -4.762 35.814 1.00 98.50 498 ALA A O 1
ATOM 3970 N N . GLU A 1 499 ? -0.390 -6.024 34.311 1.00 98.38 499 GLU A N 1
ATOM 3971 C CA . GLU A 1 499 ? 0.794 -6.802 33.915 1.00 98.38 499 GLU A CA 1
ATOM 3972 C C . GLU A 1 499 ? 1.867 -5.925 33.258 1.00 98.38 499 GLU A C 1
ATOM 3974 O O . GLU A 1 499 ? 3.046 -6.034 33.593 1.00 98.38 499 GLU A O 1
ATOM 3979 N N . TYR A 1 500 ? 1.475 -4.984 32.391 1.00 98.00 500 TYR A N 1
ATOM 3980 C CA . TYR A 1 500 ? 2.427 -4.042 31.795 1.00 98.00 500 TYR A CA 1
ATOM 3981 C C . TYR A 1 500 ? 3.087 -3.122 32.823 1.00 98.00 500 TYR A C 1
ATOM 3983 O O . TYR A 1 500 ? 4.296 -2.895 32.760 1.00 98.00 500 TYR A O 1
ATOM 3991 N N . VAL A 1 501 ? 2.330 -2.609 33.793 1.00 97.12 501 VAL A N 1
ATOM 3992 C CA . VAL A 1 501 ? 2.891 -1.803 34.885 1.00 97.12 501 VAL A CA 1
ATOM 3993 C C . VAL A 1 501 ? 3.855 -2.638 35.728 1.00 97.12 501 VAL A C 1
ATOM 3995 O O . VAL A 1 501 ? 4.981 -2.196 35.942 1.00 97.12 501 VAL A O 1
ATOM 3998 N N . ALA A 1 502 ? 3.478 -3.861 36.112 1.00 96.81 502 ALA A N 1
ATOM 3999 C CA . ALA A 1 502 ? 4.344 -4.763 36.873 1.00 96.81 502 ALA A CA 1
ATOM 4000 C C . ALA A 1 502 ? 5.647 -5.091 36.122 1.00 96.81 502 ALA A C 1
ATOM 4002 O O . ALA A 1 502 ? 6.730 -5.071 36.707 1.00 96.81 502 ALA A O 1
ATOM 4003 N N . TYR A 1 503 ? 5.569 -5.318 34.808 1.00 96.19 503 TYR A N 1
ATOM 4004 C CA . TYR A 1 503 ? 6.741 -5.493 33.950 1.00 96.19 503 TYR A CA 1
ATOM 4005 C C . TYR A 1 503 ? 7.658 -4.260 33.964 1.00 96.19 503 TYR A C 1
ATOM 4007 O O . TYR A 1 503 ? 8.872 -4.384 34.143 1.00 96.19 503 TYR A O 1
ATOM 4015 N N . ARG A 1 504 ? 7.097 -3.051 33.823 1.00 95.00 504 ARG A N 1
ATOM 4016 C CA . ARG A 1 504 ? 7.877 -1.801 33.851 1.00 95.00 504 ARG A CA 1
ATOM 4017 C C . ARG A 1 504 ? 8.499 -1.537 35.219 1.00 95.00 504 ARG A C 1
ATOM 4019 O O . ARG A 1 504 ? 9.649 -1.109 35.270 1.00 95.00 504 ARG A O 1
ATOM 4026 N N . GLU A 1 505 ? 7.788 -1.823 36.305 1.00 94.00 505 GLU A N 1
ATOM 4027 C CA . GLU A 1 505 ? 8.318 -1.737 37.669 1.00 94.00 505 GLU A CA 1
ATOM 4028 C C . GLU A 1 505 ? 9.460 -2.730 37.892 1.00 94.00 505 GLU A C 1
ATOM 4030 O O . GLU A 1 505 ? 10.490 -2.357 38.454 1.00 94.00 505 GLU A O 1
ATOM 4035 N N . LYS A 1 506 ? 9.329 -3.969 37.403 1.00 91.12 506 LYS A N 1
ATOM 4036 C CA . LYS A 1 506 ? 10.407 -4.964 37.456 1.00 91.12 506 LYS A CA 1
ATOM 4037 C C . LYS A 1 506 ? 11.656 -4.463 36.732 1.00 91.12 506 LYS A C 1
ATOM 4039 O O . LYS A 1 506 ? 12.738 -4.494 37.307 1.00 91.12 506 LYS A O 1
ATOM 4044 N N . LEU A 1 507 ? 11.503 -3.922 35.520 1.00 91.19 507 LEU A N 1
ATOM 4045 C CA . LEU A 1 507 ? 12.620 -3.336 34.772 1.00 91.19 507 LEU A CA 1
ATOM 4046 C C . LEU A 1 507 ? 13.249 -2.127 35.474 1.00 91.19 507 LEU A C 1
ATOM 4048 O O . LEU A 1 507 ? 14.466 -1.985 35.447 1.00 91.19 507 LEU A O 1
ATOM 4052 N N . ALA A 1 508 ? 12.446 -1.257 36.088 1.00 89.19 508 ALA A N 1
ATOM 4053 C CA . ALA A 1 508 ? 12.948 -0.083 36.803 1.00 89.19 508 ALA A CA 1
ATOM 4054 C C . ALA A 1 508 ? 13.712 -0.454 38.086 1.00 89.19 508 ALA A C 1
ATOM 4056 O O . ALA A 1 508 ? 14.630 0.259 38.482 1.00 89.19 508 ALA A O 1
ATOM 4057 N N . ASN A 1 509 ? 13.337 -1.566 38.722 1.00 87.12 509 ASN A N 1
ATOM 4058 C CA . ASN A 1 509 ? 13.973 -2.081 39.934 1.00 87.12 509 ASN A CA 1
ATOM 4059 C C . ASN A 1 509 ? 15.110 -3.075 39.654 1.00 87.12 509 ASN A C 1
ATOM 4061 O O . ASN A 1 509 ? 15.742 -3.555 40.602 1.00 87.12 509 ASN A O 1
ATOM 4065 N N . ARG A 1 510 ? 15.373 -3.387 38.378 1.00 84.50 510 ARG A N 1
ATOM 4066 C CA . ARG A 1 510 ? 16.481 -4.246 37.967 1.00 84.50 510 ARG A CA 1
ATOM 4067 C C . ARG A 1 510 ? 17.795 -3.621 38.422 1.00 84.50 510 ARG A C 1
ATOM 4069 O O . ARG A 1 510 ? 18.040 -2.435 38.214 1.00 84.50 510 ARG A O 1
ATOM 4076 N N . LYS A 1 511 ? 18.642 -4.425 39.059 1.00 80.81 511 LYS A N 1
ATOM 4077 C CA . LYS A 1 511 ? 19.969 -3.992 39.496 1.00 80.81 511 LYS A CA 1
ATOM 4078 C C . LYS A 1 511 ? 20.997 -4.453 38.477 1.00 80.81 511 LYS A C 1
ATOM 4080 O O . LYS A 1 511 ? 21.061 -5.639 38.187 1.00 80.81 511 LYS A O 1
ATOM 4085 N N . ASP A 1 512 ? 21.839 -3.534 38.013 1.00 73.31 512 ASP A N 1
ATOM 4086 C CA . ASP A 1 512 ? 22.862 -3.811 36.990 1.00 73.31 512 ASP A CA 1
ATOM 4087 C C . ASP A 1 512 ? 23.867 -4.913 37.381 1.00 73.31 512 ASP A C 1
ATOM 4089 O O . ASP A 1 512 ? 24.567 -5.430 36.519 1.00 73.31 512 ASP A O 1
ATOM 4093 N N . TRP A 1 513 ? 23.960 -5.264 38.670 1.00 74.94 513 TRP A N 1
ATOM 4094 C CA . TRP A 1 513 ? 24.853 -6.308 39.187 1.00 74.94 513 TRP A CA 1
ATOM 4095 C C . TRP A 1 513 ? 24.181 -7.674 39.389 1.00 74.94 513 TRP A C 1
ATOM 4097 O O . TRP A 1 513 ? 24.862 -8.630 39.757 1.00 74.94 513 TRP A O 1
ATOM 4107 N N . ASP A 1 514 ? 22.860 -7.775 39.219 1.00 78.75 514 ASP A N 1
ATOM 4108 C CA . ASP A 1 514 ? 22.128 -9.027 39.409 1.00 78.75 514 ASP A CA 1
ATOM 4109 C C . ASP A 1 514 ? 22.055 -9.819 38.097 1.00 78.75 514 ASP A C 1
ATOM 4111 O O . ASP A 1 514 ? 21.078 -9.744 37.350 1.00 78.75 514 ASP A O 1
ATOM 4115 N N . ASP A 1 515 ? 23.097 -10.610 37.838 1.00 75.62 515 ASP A N 1
ATOM 4116 C CA . ASP A 1 515 ? 23.186 -11.491 36.665 1.00 75.62 515 ASP A CA 1
ATOM 4117 C C . ASP A 1 515 ? 22.090 -12.578 36.634 1.00 75.62 515 ASP A C 1
ATOM 4119 O O . ASP A 1 515 ? 21.910 -13.246 35.613 1.00 75.62 515 ASP A O 1
ATOM 4123 N N . SER A 1 516 ? 21.341 -12.777 37.730 1.00 80.12 516 SER A N 1
ATOM 4124 C CA . SER A 1 516 ? 20.221 -13.723 37.768 1.00 80.12 516 SER A CA 1
ATOM 4125 C C . SER A 1 516 ? 18.929 -13.153 37.172 1.00 80.12 516 SER A C 1
ATOM 4127 O O . SER A 1 516 ? 18.073 -13.921 36.718 1.00 80.12 516 SER A O 1
ATOM 4129 N N . ASP A 1 517 ? 18.796 -11.821 37.096 1.00 81.06 517 ASP A N 1
ATOM 4130 C CA . ASP A 1 517 ? 17.652 -11.172 36.459 1.00 81.06 517 ASP A CA 1
ATOM 4131 C C . ASP A 1 517 ? 17.841 -11.094 34.938 1.00 81.06 517 ASP A C 1
ATOM 4133 O O . ASP A 1 517 ? 18.417 -10.156 34.374 1.00 81.06 517 ASP A O 1
ATOM 4137 N N . THR A 1 518 ? 17.302 -12.110 34.270 1.00 82.31 518 THR A N 1
ATOM 4138 C CA . THR A 1 518 ? 17.283 -12.262 32.810 1.00 82.31 518 THR A CA 1
ATOM 4139 C C . THR A 1 518 ? 16.068 -11.607 32.150 1.00 82.31 518 THR A C 1
ATOM 4141 O O . THR A 1 518 ? 15.822 -11.838 30.969 1.00 82.31 518 THR A O 1
ATOM 4144 N N . THR A 1 519 ? 15.303 -10.776 32.876 1.00 86.06 519 THR A N 1
ATOM 4145 C CA . THR A 1 519 ? 14.105 -10.120 32.330 1.00 86.06 519 THR A CA 1
ATOM 4146 C C . THR A 1 519 ? 14.462 -9.299 31.086 1.00 86.06 519 THR A C 1
ATOM 4148 O O . THR A 1 519 ? 15.255 -8.352 31.184 1.00 86.06 519 THR A O 1
ATOM 4151 N N . PRO A 1 520 ? 13.882 -9.613 29.916 1.00 87.69 520 PRO A N 1
ATOM 4152 C CA . PRO A 1 520 ? 14.190 -8.895 28.692 1.00 87.69 520 PRO A CA 1
ATOM 4153 C C . PRO A 1 520 ? 13.646 -7.464 28.755 1.00 87.69 520 PRO A C 1
ATOM 4155 O O . PRO A 1 520 ? 12.510 -7.216 29.170 1.00 87.69 520 PRO A O 1
ATOM 4158 N N . GLY A 1 521 ? 14.473 -6.503 28.342 1.00 86.94 521 GLY A N 1
ATOM 4159 C CA . GLY A 1 521 ? 14.090 -5.097 28.231 1.00 86.94 521 GLY A CA 1
ATOM 4160 C C . GLY A 1 521 ? 13.246 -4.807 26.987 1.00 86.94 521 GLY A C 1
ATOM 4161 O O . GLY A 1 521 ? 12.927 -5.697 26.199 1.00 86.94 521 GLY A O 1
ATOM 4162 N N . LEU A 1 522 ? 12.920 -3.528 26.791 1.00 89.75 522 LEU A N 1
ATOM 4163 C CA . LEU A 1 522 ? 12.265 -3.062 25.570 1.00 89.75 522 LEU A CA 1
ATOM 4164 C C . LEU A 1 522 ? 13.278 -3.050 24.416 1.00 89.75 522 LEU A C 1
ATOM 4166 O O . LEU A 1 522 ? 14.302 -2.366 24.506 1.00 89.75 522 LEU A O 1
ATOM 4170 N N . GLY A 1 523 ? 12.974 -3.756 23.329 1.00 84.69 523 GLY A N 1
ATOM 4171 C CA . GLY A 1 523 ? 13.787 -3.755 22.111 1.00 84.69 523 GLY A CA 1
ATOM 4172 C C . GLY A 1 523 ? 13.488 -2.535 21.243 1.00 84.69 523 GLY A C 1
ATOM 4173 O O . GLY A 1 523 ? 12.351 -2.077 21.199 1.00 84.69 523 GLY A O 1
ATOM 4174 N N . ASP A 1 524 ? 14.489 -1.983 20.557 1.00 81.75 524 ASP A N 1
ATOM 4175 C CA . ASP A 1 524 ? 14.236 -0.990 19.506 1.00 81.75 524 ASP A CA 1
ATOM 4176 C C . ASP A 1 524 ? 13.564 -1.670 18.307 1.00 81.75 524 ASP A C 1
ATOM 4178 O O . ASP A 1 524 ? 14.043 -2.701 17.821 1.00 81.75 524 ASP A O 1
ATOM 4182 N N . VAL A 1 525 ? 12.484 -1.069 17.804 1.00 77.69 525 VAL A N 1
ATOM 4183 C CA . VAL A 1 525 ? 11.756 -1.628 16.659 1.00 77.69 525 VAL A CA 1
ATOM 4184 C C . VAL A 1 525 ? 12.661 -1.692 15.432 1.00 77.69 525 VAL A C 1
ATOM 4186 O O . VAL A 1 525 ? 13.364 -0.733 15.103 1.00 77.69 525 VAL A O 1
ATOM 4189 N N . GLY A 1 526 ? 12.629 -2.843 14.762 1.00 65.88 526 GLY A N 1
ATOM 4190 C CA . GLY A 1 526 ? 13.408 -3.126 13.561 1.00 65.88 526 GLY A CA 1
ATOM 4191 C C . GLY A 1 526 ? 14.806 -3.698 13.791 1.00 65.88 526 GLY A C 1
ATOM 4192 O O . GLY A 1 526 ? 15.459 -4.076 12.820 1.00 65.88 526 GLY A O 1
ATOM 4193 N N . ASN A 1 527 ? 15.250 -3.826 15.046 1.00 64.56 527 ASN A N 1
ATOM 4194 C CA . ASN A 1 527 ? 16.528 -4.470 15.381 1.00 64.56 527 ASN A CA 1
ATOM 4195 C C . ASN A 1 527 ? 16.406 -5.990 15.599 1.00 64.56 527 ASN A C 1
ATOM 4197 O O . ASN A 1 527 ? 17.417 -6.685 15.698 1.00 64.56 527 ASN A O 1
ATOM 4201 N N . ARG A 1 528 ? 15.182 -6.523 15.664 1.00 64.44 528 ARG A N 1
ATOM 4202 C CA . ARG A 1 528 ? 14.904 -7.967 15.714 1.00 64.44 528 ARG A CA 1
ATOM 4203 C C . ARG A 1 528 ? 15.067 -8.602 14.329 1.00 64.44 528 ARG A C 1
ATOM 4205 O O . ARG A 1 528 ? 14.692 -8.011 13.313 1.00 64.44 528 ARG A O 1
ATOM 4212 N N . ALA A 1 529 ? 15.574 -9.836 14.284 1.00 48.78 529 ALA A N 1
ATOM 4213 C CA . ALA A 1 529 ? 15.584 -10.628 13.054 1.00 48.78 529 ALA A CA 1
ATOM 4214 C C . ALA A 1 529 ? 14.152 -10.713 12.494 1.00 48.78 529 ALA A C 1
ATOM 4216 O O . ALA A 1 529 ? 13.224 -10.980 13.249 1.00 48.78 529 ALA A O 1
ATOM 4217 N N . GLY A 1 530 ? 13.950 -10.432 11.204 1.00 47.44 530 GLY A N 1
ATOM 4218 C CA . GLY A 1 530 ? 12.626 -10.469 10.564 1.00 47.44 530 GLY A CA 1
ATOM 4219 C C . GLY A 1 530 ? 11.801 -9.170 10.594 1.00 47.44 530 GLY A C 1
ATOM 4220 O O . GLY A 1 530 ? 10.923 -9.035 9.750 1.00 47.44 530 GLY A O 1
ATOM 4221 N N . ALA A 1 531 ? 12.109 -8.173 11.441 1.00 48.41 531 ALA A N 1
ATOM 4222 C CA . ALA A 1 531 ? 11.397 -6.874 11.448 1.00 48.41 531 ALA A CA 1
ATOM 4223 C C . ALA A 1 531 ? 12.159 -5.736 10.746 1.00 48.41 531 ALA A C 1
ATOM 4225 O O . ALA A 1 531 ? 11.891 -4.557 10.973 1.00 48.41 531 ALA A O 1
ATOM 4226 N N . LEU A 1 532 ? 13.106 -6.070 9.863 1.00 48.72 532 LEU A N 1
ATOM 4227 C CA . LEU A 1 532 ? 13.910 -5.093 9.110 1.00 48.72 532 LEU A CA 1
ATOM 4228 C C . LEU A 1 532 ? 13.053 -4.069 8.341 1.00 48.72 532 LEU A C 1
ATOM 4230 O O . LEU A 1 532 ? 13.506 -2.950 8.103 1.00 48.72 532 LEU A O 1
ATOM 4234 N N . HIS A 1 533 ? 11.816 -4.433 7.983 1.00 55.84 533 HIS A N 1
ATOM 4235 C CA . HIS A 1 533 ? 10.858 -3.534 7.340 1.00 55.84 533 HIS A CA 1
ATOM 4236 C C . HIS A 1 533 ? 10.525 -2.297 8.195 1.00 55.84 533 HIS A C 1
ATOM 4238 O O . HIS A 1 533 ? 10.390 -1.207 7.636 1.00 55.84 533 HIS A O 1
ATOM 4244 N N . ASP A 1 534 ? 10.507 -2.422 9.526 1.00 62.41 534 ASP A N 1
ATOM 4245 C CA . ASP A 1 534 ? 10.069 -1.349 10.428 1.00 62.41 534 ASP A CA 1
ATOM 4246 C C . ASP A 1 534 ? 11.219 -0.459 10.918 1.00 62.41 534 ASP A C 1
ATOM 4248 O O . ASP A 1 534 ? 11.020 0.718 11.241 1.00 62.41 534 ASP A O 1
ATOM 4252 N N . GLY A 1 535 ? 12.456 -0.969 10.899 1.00 59.38 535 GLY A N 1
ATOM 4253 C CA . GLY A 1 535 ? 13.648 -0.229 11.345 1.00 59.38 535 GLY A CA 1
ATOM 4254 C C . GLY A 1 535 ? 13.918 1.042 10.532 1.00 59.38 535 GLY A C 1
ATOM 4255 O O . GLY A 1 535 ? 14.514 2.001 11.025 1.00 59.38 535 GLY A O 1
ATOM 4256 N N . GLY A 1 536 ? 13.420 1.086 9.293 1.00 69.12 536 GLY A N 1
ATOM 4257 C CA . GLY A 1 536 ? 13.500 2.243 8.404 1.00 69.12 536 GLY A CA 1
ATOM 4258 C C . GLY A 1 536 ? 12.369 3.264 8.557 1.00 69.12 536 GLY A C 1
ATOM 4259 O O . GLY A 1 536 ? 12.402 4.281 7.868 1.00 69.12 536 GLY A O 1
ATOM 4260 N N . LEU A 1 537 ? 11.372 3.048 9.420 1.00 82.12 537 LEU A N 1
ATOM 4261 C CA . LEU A 1 537 ? 10.177 3.905 9.496 1.00 82.12 537 LEU A CA 1
ATOM 4262 C C . LEU A 1 537 ? 10.313 5.061 10.490 1.00 82.12 537 LEU A C 1
ATOM 4264 O O . LEU A 1 537 ? 9.705 6.114 10.305 1.00 82.12 537 LEU A O 1
ATOM 4268 N N . ARG A 1 538 ? 11.142 4.910 11.527 1.00 88.12 538 ARG A N 1
ATOM 4269 C CA . ARG A 1 538 ? 11.359 5.952 12.540 1.00 88.12 538 ARG A CA 1
ATOM 4270 C C . ARG A 1 538 ? 12.185 7.110 11.973 1.00 88.12 538 ARG A C 1
ATOM 4272 O O . ARG A 1 538 ? 13.347 6.928 11.605 1.00 88.12 538 ARG A O 1
ATOM 4279 N N . LYS A 1 539 ? 11.605 8.311 11.908 1.00 85.19 539 LYS A N 1
ATOM 4280 C CA . LYS A 1 539 ? 12.282 9.538 11.451 1.00 85.19 539 LYS A CA 1
ATOM 4281 C C . LYS A 1 539 ? 13.032 10.246 12.577 1.00 85.19 539 LYS A C 1
ATOM 4283 O O . LYS A 1 539 ? 14.133 10.738 12.363 1.00 85.19 539 LYS A O 1
ATOM 4288 N N . SER A 1 540 ? 12.441 10.284 13.764 1.00 89.19 540 SER A N 1
ATOM 4289 C CA . SER A 1 540 ? 13.003 10.897 14.973 1.00 89.19 540 SER A CA 1
ATOM 4290 C C . SER A 1 540 ? 12.461 10.202 16.221 1.00 89.19 540 SER A C 1
ATOM 4292 O O . SER A 1 540 ? 11.525 9.409 16.119 1.00 89.19 540 SER A O 1
ATOM 4294 N N . GLY A 1 541 ? 13.028 10.518 17.388 1.00 90.25 541 GLY A N 1
ATOM 4295 C CA . GLY A 1 541 ? 12.596 9.992 18.685 1.00 90.25 541 GLY A CA 1
ATOM 4296 C C . GLY A 1 541 ? 12.934 8.516 18.896 1.00 90.25 541 GLY A C 1
ATOM 4297 O O . GLY A 1 541 ? 13.837 7.977 18.251 1.00 90.25 541 GLY A O 1
ATOM 4298 N N . LYS A 1 542 ? 12.220 7.869 19.822 1.00 91.25 542 LYS A N 1
ATOM 4299 C CA . LYS A 1 542 ? 12.463 6.487 20.241 1.00 91.25 542 LYS A CA 1
ATOM 4300 C C . LYS A 1 542 ? 11.194 5.657 20.075 1.00 91.25 542 LYS A C 1
ATOM 4302 O O . LYS A 1 542 ? 10.133 6.010 20.588 1.00 91.25 542 LYS A O 1
ATOM 4307 N N . TRP A 1 543 ? 11.335 4.542 19.364 1.00 93.06 543 TRP A N 1
ATOM 4308 C CA . TRP A 1 543 ? 10.273 3.564 19.151 1.00 93.06 543 TRP A CA 1
ATOM 4309 C C . TRP A 1 543 ? 10.772 2.198 19.580 1.00 93.06 543 TRP A C 1
ATOM 4311 O O . TRP A 1 543 ? 11.747 1.694 19.018 1.00 93.06 543 TRP A O 1
ATOM 4321 N N . GLN A 1 544 ? 10.119 1.650 20.599 1.00 93.81 544 GLN A N 1
ATOM 4322 C CA . GLN A 1 544 ? 10.472 0.376 21.199 1.00 93.81 544 GLN A CA 1
ATOM 4323 C C . GLN A 1 544 ? 9.267 -0.561 21.272 1.00 93.81 544 GLN A C 1
ATOM 4325 O O . GLN A 1 544 ? 8.117 -0.125 21.154 1.00 93.81 544 GLN A O 1
ATOM 4330 N N . GLU A 1 545 ? 9.538 -1.838 21.503 1.00 93.50 545 GLU A N 1
ATOM 4331 C CA . GLU A 1 545 ? 8.532 -2.888 21.559 1.00 93.50 545 GLU A CA 1
ATOM 4332 C C . GLU A 1 545 ? 8.808 -3.953 22.625 1.00 93.50 545 GLU A C 1
ATOM 4334 O O . GLU A 1 545 ? 9.946 -4.171 23.051 1.00 93.50 545 GLU A O 1
ATOM 4339 N N . VAL A 1 546 ? 7.727 -4.620 23.029 1.00 95.69 546 VAL A N 1
ATOM 4340 C CA . VAL A 1 546 ? 7.717 -5.864 23.806 1.00 95.69 546 VAL A CA 1
ATOM 4341 C C . VAL A 1 546 ? 6.932 -6.887 22.978 1.00 95.69 546 VAL A C 1
ATOM 4343 O O . VAL A 1 546 ? 5.696 -6.820 22.945 1.00 95.69 546 VAL A O 1
ATOM 4346 N N . PRO A 1 547 ? 7.609 -7.773 22.235 1.00 93.75 547 PRO A N 1
ATOM 4347 C CA . PRO A 1 547 ? 6.939 -8.697 21.339 1.00 93.75 547 PRO A CA 1
ATOM 4348 C C . PRO A 1 547 ? 6.346 -9.889 22.097 1.00 93.75 547 PRO A C 1
ATOM 4350 O O . PRO A 1 547 ? 7.052 -10.540 22.857 1.00 93.75 547 PRO A O 1
ATOM 4353 N N . LEU A 1 548 ? 5.069 -10.210 21.866 1.00 95.69 548 LEU A N 1
ATOM 4354 C CA . LEU A 1 548 ? 4.412 -11.384 22.461 1.00 95.69 548 LEU A CA 1
ATOM 4355 C C . LEU A 1 548 ? 4.250 -12.510 21.428 1.00 95.69 548 LEU A C 1
ATOM 4357 O O . LEU A 1 548 ? 4.653 -13.648 21.668 1.00 95.69 548 LEU A O 1
ATOM 4361 N N . PHE A 1 549 ? 3.712 -12.176 20.251 1.00 94.06 549 PHE A N 1
ATOM 4362 C CA . PHE A 1 549 ? 3.515 -13.092 19.122 1.00 94.06 549 PHE A CA 1
ATOM 4363 C C . PHE A 1 549 ? 4.027 -12.430 17.850 1.00 94.06 549 PHE A C 1
ATOM 4365 O O . PHE A 1 549 ? 3.549 -11.360 17.489 1.00 94.06 549 PHE A O 1
ATOM 4372 N N . THR A 1 550 ? 5.020 -13.024 17.196 1.00 86.38 550 THR A N 1
ATOM 4373 C CA . THR A 1 550 ? 5.689 -12.427 16.029 1.00 86.38 550 THR A CA 1
ATOM 4374 C C . THR A 1 550 ? 6.670 -13.428 15.418 1.00 86.38 550 THR A C 1
ATOM 4376 O O . THR A 1 550 ? 7.049 -14.391 16.085 1.00 86.38 550 THR A O 1
ATOM 4379 N N . ASN A 1 551 ? 7.085 -13.238 14.161 1.00 79.69 551 ASN A N 1
ATOM 4380 C CA . ASN A 1 551 ? 7.920 -14.189 13.408 1.00 79.69 551 ASN A CA 1
ATOM 4381 C C . ASN A 1 551 ? 7.395 -15.630 13.507 1.00 79.69 551 ASN A C 1
ATOM 4383 O O . ASN A 1 551 ? 8.142 -16.543 13.863 1.00 79.69 551 ASN A O 1
ATOM 4387 N N . CYS A 1 552 ? 6.093 -15.825 13.289 1.00 85.50 552 CYS A N 1
ATOM 4388 C CA . CYS A 1 552 ? 5.464 -17.148 13.323 1.00 85.50 552 CYS A CA 1
ATOM 4389 C C . CYS A 1 552 ? 5.593 -17.887 14.673 1.00 85.50 552 CYS A C 1
ATOM 4391 O O . CYS A 1 552 ? 5.389 -19.098 14.734 1.00 85.50 552 CYS A O 1
ATOM 4393 N N . THR A 1 553 ? 5.947 -17.195 15.764 1.00 87.19 553 THR A N 1
ATOM 4394 C CA . THR A 1 553 ? 6.288 -17.821 17.051 1.00 87.19 553 THR A CA 1
ATOM 4395 C C . THR A 1 553 ? 5.783 -17.029 18.260 1.00 87.19 553 THR A C 1
ATOM 4397 O O . THR A 1 553 ? 5.515 -15.827 18.194 1.00 87.19 553 THR A O 1
ATOM 4400 N N . ILE A 1 554 ? 5.663 -17.727 19.396 1.00 93.06 554 ILE A N 1
ATOM 4401 C CA . ILE A 1 554 ? 5.423 -17.122 20.713 1.00 93.06 554 ILE A CA 1
ATOM 4402 C C . ILE A 1 554 ? 6.772 -16.741 21.321 1.00 93.06 554 ILE A C 1
ATOM 4404 O O . ILE A 1 554 ? 7.658 -17.590 21.437 1.00 93.06 554 ILE A O 1
ATOM 4408 N N . GLN A 1 555 ? 6.911 -15.496 21.763 1.00 92.44 555 GLN A N 1
ATOM 4409 C CA . GLN A 1 555 ? 8.126 -15.005 22.409 1.00 92.44 555 GLN A CA 1
ATOM 4410 C C . GLN A 1 555 ? 8.065 -15.283 23.916 1.00 92.44 555 GLN A C 1
ATOM 4412 O O . GLN A 1 555 ? 7.676 -14.424 24.706 1.00 92.44 555 GLN A O 1
ATOM 4417 N N . ARG A 1 556 ? 8.411 -16.514 24.314 1.00 92.69 556 ARG A N 1
ATOM 4418 C CA . ARG A 1 556 ? 8.220 -17.010 25.693 1.00 92.69 556 ARG A CA 1
ATOM 4419 C C . ARG A 1 556 ? 8.868 -16.142 26.769 1.00 92.69 556 ARG A C 1
ATOM 4421 O O . ARG A 1 556 ? 8.244 -15.880 27.790 1.00 92.69 556 ARG A O 1
ATOM 4428 N N . GLU A 1 557 ? 10.063 -15.626 26.493 1.00 91.06 557 GLU A N 1
ATOM 4429 C CA . GLU A 1 557 ? 10.794 -14.708 27.380 1.00 91.06 557 GLU A CA 1
ATOM 4430 C C . GLU A 1 557 ? 9.994 -13.455 27.770 1.00 91.06 557 GLU A C 1
ATOM 4432 O O . GLU A 1 557 ? 10.194 -12.906 28.853 1.00 91.06 557 GLU A O 1
ATOM 4437 N N . TYR A 1 558 ? 9.057 -13.035 26.916 1.00 94.06 558 TYR A N 1
ATOM 4438 C CA . TYR A 1 558 ? 8.111 -11.973 27.213 1.00 94.06 558 TYR A CA 1
ATOM 4439 C C . TYR A 1 558 ? 6.785 -12.531 27.718 1.00 94.06 558 TYR A C 1
ATOM 4441 O O . TYR A 1 558 ? 6.337 -12.104 28.774 1.00 94.06 558 TYR A O 1
ATOM 4449 N N . THR A 1 559 ? 6.147 -13.482 27.027 1.00 95.44 559 THR A N 1
ATOM 4450 C CA . THR A 1 559 ? 4.789 -13.940 27.392 1.00 95.44 559 THR A CA 1
ATOM 4451 C C . THR A 1 559 ? 4.690 -14.526 28.797 1.00 95.44 559 THR A C 1
ATOM 4453 O O . THR A 1 559 ? 3.644 -14.394 29.429 1.00 95.44 559 THR A O 1
ATOM 4456 N N . ASP A 1 560 ? 5.772 -15.104 29.323 1.00 94.94 560 ASP A N 1
ATOM 4457 C CA . ASP A 1 560 ? 5.821 -15.621 30.697 1.00 94.94 560 ASP A CA 1
ATOM 4458 C C . ASP A 1 560 ? 5.719 -14.496 31.755 1.00 94.94 560 ASP A C 1
ATOM 4460 O O . ASP A 1 560 ? 5.349 -14.750 32.900 1.00 94.94 560 ASP A O 1
ATOM 4464 N N . LEU A 1 561 ? 5.993 -13.241 31.375 1.00 95.88 561 LEU A N 1
ATOM 4465 C CA . LEU A 1 561 ? 5.813 -12.037 32.201 1.00 95.88 561 LEU A CA 1
ATOM 4466 C C . LEU A 1 561 ? 4.400 -11.441 32.096 1.00 95.88 561 LEU A C 1
ATOM 4468 O O . LEU A 1 561 ? 4.050 -10.572 32.892 1.00 95.88 561 LEU A O 1
ATOM 4472 N N . PHE A 1 562 ? 3.600 -11.900 31.129 1.00 97.94 562 PHE A N 1
ATOM 4473 C CA . PHE A 1 562 ? 2.229 -11.449 30.878 1.00 97.94 562 PHE A CA 1
ATOM 4474 C C . PHE A 1 562 ? 1.263 -12.648 30.796 1.00 97.94 562 PHE A C 1
ATOM 4476 O O . PHE A 1 562 ? 0.640 -12.865 29.746 1.00 97.94 562 PHE A O 1
ATOM 4483 N N . PRO A 1 563 ? 1.181 -13.501 31.836 1.00 97.81 563 PRO A N 1
ATOM 4484 C CA . PRO A 1 563 ? 0.440 -14.760 31.774 1.00 97.81 563 PRO A CA 1
ATOM 4485 C C . PRO A 1 563 ? -1.052 -14.582 31.456 1.00 97.81 563 PRO A C 1
ATOM 4487 O O . PRO A 1 563 ? -1.585 -15.314 30.616 1.00 97.81 563 PRO A O 1
ATOM 4490 N N . GLU A 1 564 ? -1.734 -13.604 32.055 1.00 98.38 564 GLU A N 1
ATOM 4491 C CA . GLU A 1 564 ? -3.154 -13.369 31.791 1.00 98.38 564 GLU A CA 1
ATOM 4492 C C . GLU A 1 564 ? -3.378 -12.710 30.434 1.00 98.38 564 GLU A C 1
ATOM 4494 O O . GLU A 1 564 ? -4.255 -13.156 29.691 1.00 98.38 564 GLU A O 1
ATOM 4499 N N . THR A 1 565 ? -2.567 -11.719 30.047 1.00 98.44 565 THR A N 1
ATOM 4500 C CA . THR A 1 565 ? -2.639 -11.123 28.700 1.00 98.44 565 THR A CA 1
ATOM 4501 C C . THR A 1 565 ? -2.434 -12.196 27.635 1.00 98.44 565 THR A C 1
ATOM 4503 O O . THR A 1 565 ? -3.196 -12.269 26.672 1.00 98.44 565 THR A O 1
ATOM 4506 N N . THR A 1 566 ? -1.459 -13.086 27.826 1.00 97.88 566 THR A N 1
ATOM 4507 C CA . THR A 1 566 ? -1.191 -14.211 26.920 1.00 97.88 566 THR A CA 1
ATOM 4508 C C . THR A 1 566 ? -2.388 -15.154 26.845 1.00 97.88 566 THR A C 1
ATOM 4510 O O . THR A 1 566 ? -2.829 -15.498 25.745 1.00 97.88 566 THR A O 1
ATOM 4513 N N . ARG A 1 567 ? -2.978 -15.518 27.991 1.00 97.62 567 ARG A N 1
ATOM 4514 C CA . ARG A 1 567 ? -4.186 -16.350 28.038 1.00 97.62 567 ARG A CA 1
ATOM 4515 C C . ARG A 1 567 ? -5.353 -15.689 27.303 1.00 97.62 567 ARG A C 1
ATOM 4517 O O . ARG A 1 567 ? -6.032 -16.361 26.527 1.00 97.62 567 ARG A O 1
ATOM 4524 N N . ILE A 1 568 ? -5.595 -14.393 27.504 1.00 98.12 568 ILE A N 1
ATOM 4525 C CA . ILE A 1 568 ? -6.654 -13.631 26.818 1.00 98.12 568 ILE A CA 1
ATOM 4526 C C . ILE A 1 568 ? -6.416 -13.623 25.305 1.00 98.12 568 ILE A C 1
ATOM 4528 O O . ILE A 1 568 ? -7.332 -13.933 24.542 1.00 98.12 568 ILE A O 1
ATOM 4532 N N . LEU A 1 569 ? -5.189 -13.340 24.863 1.00 97.75 569 LEU A N 1
ATOM 4533 C CA . LEU A 1 569 ? -4.834 -13.317 23.443 1.00 97.75 569 LEU A CA 1
ATOM 4534 C C . LEU A 1 569 ? -5.069 -14.679 22.773 1.00 97.75 569 LEU A C 1
ATOM 4536 O O . LEU A 1 569 ? -5.634 -14.748 21.684 1.00 97.75 569 LEU A O 1
ATOM 4540 N N . GLN A 1 570 ? -4.698 -15.771 23.439 1.00 95.00 570 GLN A N 1
ATOM 4541 C CA . GLN A 1 570 ? -4.876 -17.125 22.910 1.00 95.00 570 GLN A CA 1
ATOM 4542 C C . GLN A 1 570 ? -6.335 -17.592 22.921 1.00 95.00 570 GLN A C 1
ATOM 4544 O O . GLN A 1 570 ? -6.760 -18.291 22.006 1.00 95.00 570 GLN A O 1
ATOM 4549 N N . THR A 1 571 ? -7.107 -17.229 23.948 1.00 95.62 571 THR A N 1
ATOM 4550 C CA . THR A 1 571 ? -8.465 -17.769 24.148 1.00 95.62 571 THR A CA 1
ATOM 4551 C C . THR A 1 571 ? -9.571 -16.904 23.553 1.00 95.62 571 THR A C 1
ATOM 4553 O O . THR A 1 571 ? -10.613 -17.436 23.181 1.00 95.62 571 THR A O 1
ATOM 4556 N N . GLN A 1 572 ? -9.365 -15.589 23.446 1.00 97.25 572 GLN A N 1
ATOM 4557 C CA . GLN A 1 572 ? -10.387 -14.627 23.009 1.00 97.25 572 GLN A CA 1
ATOM 4558 C C . GLN A 1 572 ? -9.980 -13.833 21.758 1.00 97.25 572 GLN A C 1
ATOM 4560 O O . GLN A 1 572 ? -10.833 -13.224 21.119 1.00 97.25 572 GLN A O 1
ATOM 4565 N N . CYS A 1 573 ? -8.698 -13.863 21.371 1.00 96.44 573 CYS A N 1
ATOM 4566 C CA . CYS A 1 573 ? -8.159 -13.124 20.222 1.00 96.44 573 CYS A CA 1
ATOM 4567 C C . CYS A 1 573 ? -7.507 -14.067 19.191 1.00 96.44 573 CYS A C 1
ATOM 4569 O O . CYS A 1 573 ? -6.442 -13.771 18.644 1.00 96.44 573 CYS A O 1
ATOM 4571 N N . ALA A 1 574 ? -8.142 -15.214 18.926 1.00 91.00 574 ALA A N 1
ATOM 4572 C CA . ALA A 1 574 ? -7.599 -16.269 18.064 1.00 91.00 574 ALA A CA 1
ATOM 4573 C C . ALA A 1 574 ? -7.240 -15.789 16.643 1.00 91.00 574 ALA A C 1
ATOM 4575 O O . ALA A 1 574 ? -6.249 -16.244 16.082 1.00 91.00 574 ALA A O 1
ATOM 4576 N N . ASP A 1 575 ? -7.980 -14.825 16.083 1.00 92.94 575 ASP A N 1
ATOM 4577 C CA . ASP A 1 575 ? -7.664 -14.252 14.765 1.00 92.94 575 ASP A CA 1
ATOM 4578 C C . ASP A 1 575 ? -6.342 -13.467 14.747 1.00 92.94 575 ASP A C 1
ATOM 4580 O O . ASP A 1 575 ? -5.703 -13.387 13.700 1.00 92.94 575 ASP A O 1
ATOM 4584 N N . ALA A 1 576 ? -5.909 -12.901 15.880 1.00 96.50 576 ALA A N 1
ATOM 4585 C CA . ALA A 1 576 ? -4.612 -12.232 15.975 1.00 96.50 576 ALA A CA 1
ATOM 4586 C C . ALA A 1 576 ? -3.469 -13.227 16.156 1.00 96.50 576 ALA A C 1
ATOM 4588 O O . ALA A 1 576 ? -2.472 -13.181 15.437 1.00 96.50 576 ALA A O 1
ATOM 4589 N N . THR A 1 577 ? -3.621 -14.165 17.094 1.00 94.50 577 THR A N 1
ATOM 4590 C CA . THR A 1 577 ? -2.585 -15.176 17.343 1.00 94.50 577 THR A CA 1
ATOM 4591 C C . THR A 1 577 ? -2.409 -16.096 16.135 1.00 94.50 577 THR A C 1
ATOM 4593 O O . THR A 1 577 ? -1.280 -16.352 15.725 1.00 94.50 577 THR A O 1
ATOM 4596 N N . GLY A 1 578 ? -3.500 -16.514 15.492 1.00 93.25 578 GLY A N 1
ATOM 4597 C CA . GLY A 1 578 ? -3.471 -17.310 14.268 1.00 93.25 578 GLY A CA 1
ATOM 4598 C C . GLY A 1 578 ? -2.839 -16.583 13.074 1.00 93.25 578 GLY A C 1
ATOM 4599 O O . GLY A 1 578 ? -2.008 -17.172 12.380 1.00 93.25 578 GLY A O 1
ATOM 4600 N N . LEU A 1 579 ? -3.133 -15.288 12.879 1.00 92.94 579 LEU A N 1
ATOM 4601 C CA . LEU A 1 579 ? -2.442 -14.456 11.883 1.00 92.94 579 LEU A CA 1
ATOM 4602 C C . LEU A 1 579 ? -0.932 -14.400 12.150 1.00 92.94 579 LEU A C 1
ATOM 4604 O O . LEU A 1 579 ? -0.139 -14.532 11.214 1.00 92.94 579 LEU A O 1
ATOM 4608 N N . ALA A 1 580 ? -0.535 -14.225 13.413 1.00 90.19 580 ALA A N 1
ATOM 4609 C CA . ALA A 1 580 ? 0.871 -14.157 13.790 1.00 90.19 580 ALA A CA 1
ATOM 4610 C C . ALA A 1 580 ? 1.616 -15.466 13.507 1.00 90.19 580 ALA A C 1
ATOM 4612 O O . ALA A 1 580 ? 2.707 -15.429 12.939 1.00 90.19 580 ALA A O 1
ATOM 4613 N N . PHE A 1 581 ? 1.011 -16.622 13.800 1.00 89.19 581 PHE A N 1
ATOM 4614 C CA . PHE A 1 581 ? 1.576 -17.934 13.454 1.00 89.19 581 PHE A CA 1
ATOM 4615 C C . PHE A 1 581 ? 1.702 -18.165 11.945 1.00 89.19 581 PHE A C 1
ATOM 4617 O O . PHE A 1 581 ? 2.625 -18.849 11.514 1.00 89.19 581 PHE A O 1
ATOM 4624 N N . CYS A 1 582 ? 0.823 -17.564 11.141 1.00 88.31 582 CYS A N 1
ATOM 4625 C CA . CYS A 1 582 ? 0.882 -17.630 9.677 1.00 88.31 582 CYS A CA 1
ATOM 4626 C C . CYS A 1 582 ? 1.801 -16.560 9.051 1.00 88.31 582 CYS A C 1
ATOM 4628 O O . CYS A 1 582 ? 1.753 -16.341 7.838 1.00 88.31 582 CYS A O 1
ATOM 4630 N N . GLY A 1 583 ? 2.587 -15.832 9.856 1.00 84.81 583 GLY A N 1
ATOM 4631 C CA . GLY A 1 583 ? 3.513 -14.799 9.373 1.00 84.81 583 GLY A CA 1
ATOM 4632 C C . GLY A 1 583 ? 2.824 -13.581 8.745 1.00 84.81 583 GLY A C 1
ATOM 4633 O O . GLY A 1 583 ? 3.390 -12.905 7.879 1.00 84.81 583 GLY A O 1
ATOM 4634 N N . GLY A 1 584 ? 1.567 -13.321 9.113 1.00 83.56 584 GLY A N 1
ATOM 4635 C CA . GLY A 1 584 ? 0.776 -12.217 8.567 1.00 83.56 584 GLY A CA 1
ATOM 4636 C C . GLY A 1 584 ? 0.713 -10.972 9.454 1.00 83.56 584 GLY A C 1
ATOM 4637 O O . GLY A 1 584 ? 0.252 -9.922 9.001 1.00 83.56 584 GLY A O 1
ATOM 4638 N N . GLY A 1 585 ? 1.194 -11.045 10.692 1.00 89.50 585 GLY A N 1
ATOM 4639 C CA . GLY A 1 585 ? 1.237 -9.901 11.593 1.00 89.50 585 GLY A CA 1
ATOM 4640 C C . GLY A 1 585 ? 1.753 -10.242 12.975 1.00 89.50 585 GLY A C 1
ATOM 4641 O O . GLY A 1 585 ? 2.255 -11.338 13.201 1.00 89.50 585 GLY A O 1
ATOM 4642 N N . ASP A 1 586 ? 1.627 -9.282 13.878 1.00 92.88 586 ASP A N 1
ATOM 4643 C CA . ASP A 1 586 ? 2.247 -9.334 15.189 1.00 92.88 586 ASP A CA 1
ATOM 4644 C C . ASP A 1 586 ? 1.270 -8.906 16.290 1.00 92.88 586 ASP A C 1
ATOM 4646 O O . ASP A 1 586 ? 0.292 -8.182 16.065 1.00 92.88 586 ASP A O 1
ATOM 4650 N N . VAL A 1 587 ? 1.567 -9.352 17.509 1.00 97.12 587 VAL A N 1
ATOM 4651 C CA . VAL A 1 587 ? 0.967 -8.847 18.742 1.00 97.12 587 VAL A CA 1
ATOM 4652 C C . VAL A 1 587 ? 2.087 -8.387 19.667 1.00 97.12 587 VAL A C 1
ATOM 4654 O O . VAL A 1 587 ? 2.871 -9.203 20.162 1.00 97.12 587 VAL A O 1
ATOM 4657 N N . ILE A 1 588 ? 2.172 -7.075 19.883 1.00 96.56 588 ILE A N 1
ATOM 4658 C CA . ILE A 1 588 ? 3.275 -6.420 20.596 1.00 96.56 588 ILE A CA 1
ATOM 4659 C C . ILE A 1 588 ? 2.753 -5.286 21.480 1.00 96.56 588 ILE A C 1
ATOM 4661 O O . ILE A 1 588 ? 1.798 -4.596 21.117 1.00 96.56 588 ILE A O 1
ATOM 4665 N N . PHE A 1 589 ? 3.423 -4.998 22.597 1.00 98.19 589 PHE A N 1
ATOM 4666 C CA . PHE A 1 589 ? 3.311 -3.657 23.174 1.00 98.19 589 PHE A CA 1
ATOM 4667 C C . PHE A 1 589 ? 4.220 -2.712 22.393 1.00 98.19 589 PHE A C 1
ATOM 4669 O O . PHE A 1 589 ? 5.433 -2.892 22.388 1.00 98.19 589 PHE A O 1
ATOM 4676 N N . SER A 1 590 ? 3.648 -1.694 21.754 1.00 96.94 590 SER A N 1
ATOM 4677 C CA . SER A 1 590 ? 4.395 -0.616 21.103 1.00 96.94 590 SER A CA 1
ATOM 4678 C C . SER A 1 590 ? 4.546 0.560 22.060 1.00 96.94 590 SER A C 1
ATOM 4680 O O . SER A 1 590 ? 3.556 1.062 22.598 1.00 96.94 590 SER A O 1
ATOM 4682 N N . VAL A 1 591 ? 5.772 1.067 22.192 1.00 96.38 591 VAL A N 1
ATOM 4683 C CA . VAL A 1 591 ? 6.134 2.173 23.084 1.00 96.38 591 VAL A CA 1
ATOM 4684 C C . VAL A 1 591 ? 6.766 3.308 22.285 1.00 96.38 591 VAL A C 1
ATOM 4686 O O . VAL A 1 591 ? 7.756 3.107 21.580 1.00 96.38 591 VAL A O 1
ATOM 4689 N N . LEU A 1 592 ? 6.196 4.509 22.397 1.00 95.00 592 LEU A N 1
ATOM 4690 C CA . LEU A 1 592 ? 6.748 5.735 21.818 1.00 95.00 592 LEU A CA 1
ATOM 4691 C C . LEU A 1 592 ? 7.034 6.773 22.893 1.00 95.00 592 LEU A C 1
ATOM 4693 O O . LEU A 1 592 ? 6.198 7.022 23.762 1.00 95.00 592 LEU A O 1
ATOM 4697 N N . THR A 1 593 ? 8.173 7.450 22.770 1.00 93.06 593 THR A N 1
ATOM 4698 C CA . THR A 1 593 ? 8.483 8.639 23.574 1.00 93.06 593 THR A CA 1
ATOM 4699 C C . THR A 1 593 ? 8.105 9.923 22.824 1.00 93.06 593 THR A C 1
ATOM 4701 O O . THR A 1 593 ? 7.997 9.904 21.591 1.00 93.06 593 THR A O 1
ATOM 4704 N N . PRO A 1 594 ? 7.954 11.062 23.522 1.00 92.19 594 PRO A N 1
ATOM 4705 C CA . PRO A 1 594 ? 7.805 12.366 22.878 1.00 92.19 594 PRO A CA 1
ATOM 4706 C C . PRO A 1 594 ? 8.962 12.670 21.919 1.00 92.19 594 PRO A C 1
ATOM 4708 O O . PRO A 1 594 ? 10.078 12.182 22.105 1.00 92.19 594 PRO A O 1
ATOM 4711 N N . GLY A 1 595 ? 8.684 13.458 20.881 1.00 92.19 595 GLY A N 1
ATOM 4712 C CA . GLY A 1 595 ? 9.609 13.742 19.778 1.00 92.19 595 GLY A CA 1
ATOM 4713 C C . GLY A 1 595 ? 9.674 12.643 18.706 1.00 92.19 595 GLY A C 1
ATOM 4714 O O . GLY A 1 595 ? 10.432 12.766 17.736 1.00 92.19 595 GLY A O 1
ATOM 4715 N N . THR A 1 596 ? 8.892 11.567 18.848 1.00 94.19 596 THR A N 1
ATOM 4716 C CA . THR A 1 596 ? 8.883 10.470 17.875 1.00 94.19 596 THR A CA 1
ATOM 4717 C C . THR A 1 596 ? 7.974 10.764 16.695 1.00 94.19 596 THR A C 1
ATOM 4719 O O . THR A 1 596 ? 6.796 11.069 16.855 1.00 94.19 596 THR A O 1
ATOM 4722 N N . ARG A 1 597 ? 8.508 10.603 15.485 1.00 93.94 597 ARG A N 1
ATOM 4723 C CA . ARG A 1 597 ? 7.736 10.635 14.244 1.00 93.94 597 ARG A CA 1
ATOM 4724 C C . ARG A 1 597 ? 8.035 9.391 13.429 1.00 93.94 597 ARG A C 1
ATOM 4726 O O . ARG A 1 597 ? 9.194 9.134 13.100 1.00 93.94 597 ARG A O 1
ATOM 4733 N N . LEU A 1 598 ? 6.995 8.639 13.100 1.00 92.50 598 LEU A N 1
ATOM 4734 C CA . LEU A 1 598 ? 7.062 7.556 12.126 1.00 92.50 598 LEU A CA 1
ATOM 4735 C C . LEU A 1 598 ? 6.700 8.127 10.754 1.00 92.50 598 LEU A C 1
ATOM 4737 O O . LEU A 1 598 ? 5.821 8.982 10.657 1.00 92.50 598 LEU A O 1
ATOM 4741 N N . ARG A 1 599 ? 7.411 7.710 9.706 1.00 90.19 599 ARG A N 1
ATOM 4742 C CA . ARG A 1 599 ? 7.154 8.139 8.323 1.00 90.19 599 ARG A CA 1
ATOM 4743 C C . ARG A 1 599 ? 5.757 7.689 7.870 1.00 90.19 599 ARG A C 1
ATOM 4745 O O . ARG A 1 599 ? 5.296 6.654 8.346 1.00 90.19 599 ARG A O 1
ATOM 4752 N N . PRO A 1 600 ? 5.100 8.404 6.940 1.00 92.75 600 PRO A N 1
ATOM 4753 C CA . PRO A 1 600 ? 3.958 7.857 6.214 1.00 92.75 600 PRO A CA 1
ATOM 4754 C C . PRO A 1 600 ? 4.360 6.557 5.506 1.00 92.75 600 PRO A C 1
ATOM 4756 O O . PRO A 1 600 ? 5.343 6.551 4.766 1.00 92.75 600 PRO A O 1
ATOM 4759 N N . HIS A 1 601 ? 3.639 5.469 5.759 1.00 91.25 601 HIS A N 1
ATOM 4760 C CA . HIS A 1 601 ? 3.918 4.150 5.183 1.00 91.25 601 HIS A CA 1
ATOM 4761 C C . HIS A 1 601 ? 2.646 3.301 5.120 1.00 91.25 601 HIS A C 1
ATOM 4763 O O . HIS A 1 601 ? 1.649 3.632 5.756 1.00 91.25 601 HIS A O 1
ATOM 4769 N N . CYS A 1 602 ? 2.680 2.215 4.349 1.00 92.31 602 CYS A N 1
ATOM 4770 C CA . CYS A 1 602 ? 1.606 1.223 4.291 1.00 92.31 602 CYS A CA 1
ATOM 4771 C C . CYS A 1 602 ? 2.094 -0.115 4.851 1.00 92.31 602 CYS A C 1
ATOM 4773 O O . CYS A 1 602 ? 3.243 -0.509 4.646 1.00 92.31 602 CYS A O 1
ATOM 4775 N N . GLY A 1 603 ? 1.189 -0.835 5.497 1.00 89.62 603 GLY A N 1
ATOM 4776 C CA . GLY A 1 603 ? 1.367 -2.210 5.920 1.00 89.62 603 GLY A CA 1
ATOM 4777 C C . GLY A 1 603 ? 1.511 -3.172 4.734 1.00 89.62 603 GLY A C 1
ATOM 4778 O O . GLY A 1 603 ? 1.172 -2.848 3.588 1.00 89.62 603 GLY A O 1
ATOM 4779 N N . PRO A 1 604 ? 2.004 -4.393 4.987 1.00 87.06 604 PRO A N 1
ATOM 4780 C CA . PRO A 1 604 ? 2.370 -5.340 3.940 1.00 87.06 604 PRO A CA 1
ATOM 4781 C C . PRO A 1 604 ? 1.168 -5.956 3.208 1.00 87.06 604 PRO A C 1
ATOM 4783 O O . PRO A 1 604 ? 1.337 -6.465 2.098 1.00 87.06 604 PRO A O 1
ATOM 4786 N N . SER A 1 605 ? -0.027 -5.947 3.813 1.00 90.19 605 SER A N 1
ATOM 4787 C CA . SER A 1 605 ? -1.212 -6.648 3.307 1.00 90.19 605 SER A CA 1
ATOM 4788 C C . SER A 1 605 ? -2.518 -6.001 3.773 1.00 90.19 605 SER A C 1
ATOM 4790 O O . SER A 1 605 ? -2.609 -5.629 4.936 1.00 90.19 605 SER A O 1
ATOM 4792 N N . ASN A 1 606 ? -3.541 -5.952 2.911 1.00 93.81 606 ASN A N 1
ATOM 4793 C CA . ASN A 1 606 ? -4.922 -5.600 3.293 1.00 93.81 606 ASN A CA 1
ATOM 4794 C C . ASN A 1 606 ? -5.748 -6.810 3.785 1.00 93.81 606 ASN A C 1
ATOM 4796 O O . ASN A 1 606 ? -6.923 -6.678 4.108 1.00 93.81 606 ASN A O 1
ATOM 4800 N N . ALA A 1 607 ? -5.147 -8.005 3.848 1.00 94.69 607 ALA A N 1
ATOM 4801 C CA . ALA A 1 607 ? -5.781 -9.196 4.423 1.00 94.69 607 ALA A CA 1
ATOM 4802 C C . ALA A 1 607 ? -5.831 -9.169 5.963 1.00 94.69 607 ALA A C 1
ATOM 4804 O O . ALA A 1 607 ? -6.348 -10.102 6.582 1.00 94.69 607 ALA A O 1
ATOM 4805 N N . ARG A 1 608 ? -5.298 -8.114 6.589 1.00 96.12 608 ARG A N 1
ATOM 4806 C CA . ARG A 1 608 ? -5.298 -7.896 8.035 1.00 96.12 608 ARG A CA 1
ATOM 4807 C C . ARG A 1 608 ? -5.860 -6.520 8.373 1.00 96.12 608 ARG A C 1
ATOM 4809 O O . ARG A 1 608 ? -5.815 -5.614 7.552 1.00 96.12 608 ARG A O 1
ATOM 4816 N N . LEU A 1 609 ? -6.333 -6.384 9.602 1.00 98.31 609 LEU A N 1
ATOM 4817 C CA . LEU A 1 609 ? -6.595 -5.113 10.261 1.00 98.31 609 LEU A CA 1
ATOM 4818 C C . LEU A 1 609 ? -5.674 -4.981 11.476 1.00 98.31 609 LEU A C 1
ATOM 4820 O O . LEU A 1 609 ? -5.122 -5.967 11.973 1.00 98.31 609 LEU A O 1
ATOM 4824 N N . THR A 1 610 ? -5.531 -3.758 11.974 1.00 98.56 610 THR A N 1
ATOM 4825 C CA . THR A 1 610 ? -4.705 -3.442 13.138 1.00 98.56 610 THR A CA 1
ATOM 4826 C C . THR A 1 610 ? -5.556 -2.838 14.247 1.00 98.56 610 THR A C 1
ATOM 4828 O O . THR A 1 610 ? -6.256 -1.847 14.048 1.00 98.56 610 THR A O 1
ATOM 4831 N N . CYS A 1 611 ? -5.493 -3.437 15.437 1.00 98.69 611 CYS A N 1
ATOM 4832 C CA . CYS A 1 611 ? -6.142 -2.946 16.647 1.00 98.69 611 CYS A CA 1
ATOM 4833 C C . CYS A 1 611 ? -5.090 -2.436 17.635 1.00 98.69 611 CYS A C 1
ATOM 4835 O O . CYS A 1 611 ? -4.193 -3.180 18.026 1.00 98.69 611 CYS A O 1
ATOM 4837 N N . HIS A 1 612 ? -5.212 -1.182 18.072 1.00 98.69 612 HIS A N 1
ATOM 4838 C CA . HIS A 1 612 ? -4.407 -0.603 19.149 1.00 98.69 612 HIS A CA 1
ATOM 4839 C C . HIS A 1 612 ? -5.269 -0.403 20.397 1.00 98.69 612 HIS A C 1
ATOM 4841 O O . HIS A 1 612 ? -6.082 0.520 20.425 1.00 98.69 612 HIS A O 1
ATOM 4847 N N . LEU A 1 613 ? -5.062 -1.205 21.443 1.00 98.75 613 LEU A N 1
ATOM 4848 C CA . LEU A 1 613 ? -5.600 -0.918 22.778 1.00 98.75 613 LEU A CA 1
ATOM 4849 C C . LEU A 1 613 ? -4.683 0.091 23.483 1.00 98.75 613 LEU A C 1
ATOM 4851 O O . LEU A 1 613 ? -3.498 -0.186 23.675 1.00 98.75 613 LEU A O 1
ATOM 4855 N N . GLY A 1 614 ? -5.208 1.247 23.896 1.00 98.06 614 GLY A N 1
ATOM 4856 C CA . GLY A 1 614 ? -4.449 2.219 24.689 1.00 98.06 614 GLY A CA 1
ATOM 4857 C C . GLY A 1 614 ? -4.148 1.702 26.098 1.00 98.06 614 GLY A C 1
ATOM 4858 O O . GLY A 1 614 ? -5.064 1.528 26.895 1.00 98.06 614 GLY A O 1
ATOM 4859 N N . ILE A 1 615 ? -2.871 1.489 26.431 1.00 98.19 615 ILE A N 1
ATOM 4860 C CA . ILE A 1 615 ? -2.439 1.013 27.760 1.00 98.19 615 ILE A CA 1
ATOM 4861 C C . ILE A 1 615 ? -2.119 2.195 28.673 1.00 98.19 615 ILE A C 1
ATOM 4863 O O . ILE A 1 615 ? -2.708 2.365 29.742 1.00 98.19 615 ILE A O 1
ATOM 4867 N N . THR A 1 616 ? -1.209 3.040 28.195 1.00 94.31 616 THR A N 1
ATOM 4868 C CA . THR A 1 616 ? -0.824 4.297 28.830 1.00 94.31 616 THR A CA 1
ATOM 4869 C C . THR A 1 616 ? -0.812 5.353 27.744 1.00 94.31 616 THR A C 1
ATOM 4871 O O . THR A 1 616 ? -0.059 5.239 26.774 1.00 94.31 616 THR A O 1
ATOM 4874 N N . VAL A 1 617 ? -1.664 6.365 27.876 1.00 92.31 617 VAL A N 1
ATOM 4875 C CA . VAL A 1 617 ? -1.786 7.426 26.873 1.00 92.31 617 VAL A CA 1
ATOM 4876 C C . VAL A 1 617 ? -1.567 8.780 27.548 1.00 92.31 617 VAL A C 1
ATOM 4878 O O . VAL A 1 617 ? -2.185 9.053 28.579 1.00 92.31 617 VAL A O 1
ATOM 4881 N N . PRO A 1 618 ? -0.717 9.656 26.984 1.00 83.56 618 PRO A N 1
ATOM 4882 C CA . PRO A 1 618 ? -0.537 11.008 27.490 1.00 83.56 618 PRO A CA 1
ATOM 4883 C C . PRO A 1 618 ? -1.859 11.760 27.690 1.00 83.56 618 PRO A C 1
ATOM 4885 O O . PRO A 1 618 ? -2.730 11.759 26.822 1.00 83.56 618 PRO A O 1
ATOM 4888 N N . ARG A 1 619 ? -1.991 12.474 28.817 1.00 68.06 619 ARG A N 1
ATOM 4889 C CA . ARG A 1 619 ? -3.231 13.197 29.177 1.00 68.06 619 ARG A CA 1
ATOM 4890 C C . ARG A 1 619 ? -3.626 14.296 28.183 1.00 68.06 619 ARG A C 1
ATOM 4892 O O . ARG A 1 619 ? -4.806 14.616 28.079 1.00 68.06 619 ARG A O 1
ATOM 4899 N N . LYS A 1 620 ? -2.660 14.888 27.472 1.00 65.50 620 LYS A N 1
ATOM 4900 C CA . LYS A 1 620 ? -2.909 15.856 26.394 1.00 65.50 620 LYS A CA 1
ATOM 4901 C C . LYS A 1 620 ? -2.850 15.135 25.047 1.00 65.50 620 LYS A C 1
ATOM 4903 O O . LYS A 1 620 ? -1.768 14.763 24.599 1.00 65.50 620 LYS A O 1
ATOM 4908 N N . ARG A 1 621 ? -4.009 14.963 24.407 1.00 60.69 621 ARG A N 1
ATOM 4909 C CA . ARG A 1 621 ? -4.139 14.283 23.104 1.00 60.69 621 ARG A CA 1
ATOM 4910 C C . ARG A 1 621 ? -3.514 15.071 21.946 1.00 60.69 621 ARG A C 1
ATOM 4912 O O . ARG A 1 621 ? -3.035 14.461 20.998 1.00 60.69 621 ARG A O 1
ATOM 4919 N N . ASP A 1 622 ? -3.440 16.399 22.059 1.00 66.62 622 ASP A N 1
ATOM 4920 C CA . ASP A 1 622 ? -3.118 17.322 20.951 1.00 66.62 622 ASP A CA 1
ATOM 4921 C C . ASP A 1 622 ? -1.694 17.198 20.368 1.00 66.62 622 ASP A C 1
ATOM 4923 O O . ASP A 1 622 ? -1.373 17.844 19.373 1.00 66.62 622 ASP A O 1
ATOM 4927 N N . GLY A 1 623 ? -0.838 16.355 20.954 1.00 81.25 623 GLY A N 1
ATOM 4928 C CA . GLY A 1 623 ? 0.516 16.089 20.466 1.00 81.25 623 GLY A CA 1
ATOM 4929 C C . GLY A 1 623 ? 0.790 14.637 20.075 1.00 81.25 623 GLY A C 1
ATOM 4930 O O . GLY A 1 623 ? 1.885 14.373 19.591 1.00 81.25 623 GLY A O 1
ATOM 4931 N N . CYS A 1 624 ? -0.137 13.694 20.283 1.00 92.06 624 CYS A N 1
ATOM 4932 C CA . CYS A 1 624 ? 0.083 12.271 20.004 1.00 92.06 624 CYS A CA 1
ATOM 4933 C C . CYS A 1 624 ? -1.082 11.680 19.204 1.00 92.06 624 CYS A C 1
ATOM 4935 O O . CYS A 1 624 ? -2.160 11.441 19.750 1.00 92.06 624 CYS A O 1
ATOM 4937 N N . PHE A 1 625 ? -0.862 11.439 17.913 1.00 94.25 625 PHE A N 1
ATOM 4938 C CA . PHE A 1 625 ? -1.913 11.014 16.994 1.00 94.25 625 PHE A CA 1
ATOM 4939 C C . PHE A 1 625 ? -1.409 10.058 15.914 1.00 94.25 625 PHE A C 1
ATOM 4941 O O . PHE A 1 625 ? -0.216 9.995 15.603 1.00 94.25 625 PHE A O 1
ATOM 4948 N N . ILE A 1 626 ? -2.359 9.350 15.314 1.00 96.94 626 ILE A N 1
ATOM 4949 C CA . ILE A 1 626 ? -2.208 8.612 14.066 1.00 96.94 626 ILE A CA 1
ATOM 4950 C C . ILE A 1 626 ? -3.113 9.232 12.999 1.00 96.94 626 ILE A C 1
ATOM 4952 O O . ILE A 1 626 ? -4.289 9.504 13.241 1.00 96.94 626 ILE A O 1
ATOM 4956 N N . ARG A 1 627 ? -2.568 9.453 11.806 1.00 96.94 627 ARG A N 1
ATOM 4957 C CA . ARG A 1 627 ? -3.330 9.760 10.591 1.00 96.94 627 ARG A CA 1
ATOM 4958 C C . ARG A 1 627 ? -3.371 8.502 9.738 1.00 96.94 627 ARG A C 1
ATOM 4960 O O . ARG A 1 627 ? -2.327 7.885 9.567 1.00 96.94 627 ARG A O 1
ATOM 4967 N N . VAL A 1 628 ? -4.533 8.156 9.191 1.00 97.94 628 VAL A N 1
ATOM 4968 C CA . VAL A 1 628 ? -4.701 7.043 8.243 1.00 97.94 628 VAL A CA 1
ATOM 4969 C C . VAL A 1 628 ? -5.421 7.587 7.011 1.00 97.94 628 VAL A C 1
ATOM 4971 O O . VAL A 1 628 ? -6.489 8.184 7.126 1.00 97.94 628 VAL A O 1
ATOM 4974 N N . ALA A 1 629 ? -4.832 7.423 5.829 1.00 95.12 629 ALA A N 1
ATOM 4975 C CA . ALA A 1 629 ? -5.291 8.015 4.575 1.00 95.12 629 ALA A CA 1
ATOM 4976 C C . ALA A 1 629 ? -5.475 9.553 4.664 1.00 95.12 629 ALA A C 1
ATOM 4978 O O . ALA A 1 629 ? -4.625 10.265 5.212 1.00 95.12 629 ALA A O 1
ATOM 4979 N N . ALA A 1 630 ? -6.573 10.060 4.090 1.00 89.88 630 ALA A N 1
ATOM 4980 C CA . ALA A 1 630 ? -6.989 11.465 4.137 1.00 89.88 630 ALA A CA 1
ATOM 4981 C C . ALA A 1 630 ? -7.954 11.779 5.299 1.00 89.88 630 ALA A C 1
ATOM 4983 O O . ALA A 1 630 ? -8.614 12.816 5.266 1.00 89.88 630 ALA A O 1
ATOM 4984 N N . GLU A 1 631 ? -8.080 10.878 6.278 1.00 91.69 631 GLU A N 1
ATOM 4985 C CA . GLU A 1 631 ? -8.948 11.072 7.441 1.00 91.69 631 GLU A CA 1
ATOM 4986 C C . GLU A 1 631 ? -8.334 12.051 8.447 1.00 91.69 631 GLU A C 1
ATOM 4988 O O . GLU A 1 631 ? -7.113 12.237 8.508 1.00 91.69 631 GLU A O 1
ATOM 4993 N N . GLU A 1 632 ? -9.192 12.636 9.283 1.00 91.31 632 GLU A N 1
ATOM 4994 C CA . GLU A 1 632 ? -8.747 13.454 10.409 1.00 91.31 632 GLU A CA 1
ATOM 4995 C C . GLU A 1 632 ? -7.893 12.616 11.383 1.00 91.31 632 GLU A C 1
ATOM 4997 O O . GLU A 1 632 ? -8.269 11.479 11.708 1.00 91.31 632 GLU A O 1
ATOM 5002 N N . PRO A 1 633 ? -6.752 13.145 11.872 1.00 93.56 633 PRO A N 1
ATOM 5003 C CA . PRO A 1 633 ? -5.913 12.434 12.826 1.00 93.56 633 PRO A CA 1
ATOM 5004 C C . PRO A 1 633 ? -6.674 12.037 14.095 1.00 93.56 633 PRO A C 1
ATOM 5006 O O . PRO A 1 633 ? -7.435 12.826 14.656 1.00 93.56 633 PRO A O 1
ATOM 5009 N N . ARG A 1 634 ? -6.428 10.820 14.588 1.00 94.50 634 ARG A N 1
ATOM 5010 C CA . ARG A 1 634 ? -7.036 10.291 15.816 1.00 94.50 634 ARG A CA 1
ATOM 5011 C C . ARG A 1 634 ? -5.985 10.092 16.899 1.00 94.50 634 ARG A C 1
ATOM 5013 O O . ARG A 1 634 ? -4.877 9.634 16.628 1.00 94.50 634 ARG A O 1
ATOM 5020 N N . GLY A 1 635 ? -6.342 10.432 18.133 1.00 93.31 635 GLY A N 1
ATOM 5021 C CA . GLY A 1 635 ? -5.568 10.074 19.320 1.00 93.31 635 GLY A CA 1
ATOM 5022 C C . GLY A 1 635 ? -5.986 8.712 19.872 1.00 93.31 635 GLY A C 1
ATOM 5023 O O . GLY A 1 635 ? -7.018 8.162 19.488 1.00 93.31 635 GLY A O 1
ATOM 5024 N N . TRP A 1 636 ? -5.199 8.192 20.808 1.00 95.31 636 TRP A N 1
ATOM 5025 C CA . TRP A 1 636 ? -5.574 7.016 21.592 1.00 95.31 636 TRP A CA 1
ATOM 5026 C C . TRP A 1 636 ? -6.320 7.419 22.863 1.00 95.31 636 TRP A C 1
ATOM 5028 O O . TRP A 1 636 ? -6.208 8.550 23.342 1.00 95.31 636 TRP A O 1
ATOM 5038 N N . GLU A 1 637 ? -7.051 6.469 23.438 1.00 94.75 637 GLU A N 1
ATOM 5039 C CA . GLU A 1 637 ? -7.619 6.595 24.775 1.00 94.75 637 GLU A CA 1
ATOM 5040 C C . GLU A 1 637 ? -7.260 5.358 25.589 1.00 94.75 637 GLU A C 1
ATOM 5042 O O . GLU A 1 637 ? -7.235 4.242 25.070 1.00 94.75 637 GLU A O 1
ATOM 5047 N N . GLU A 1 638 ? -6.957 5.559 26.868 1.00 96.50 638 GLU A N 1
ATOM 5048 C CA . GLU A 1 638 ? -6.693 4.449 27.775 1.00 96.50 638 GLU A CA 1
ATOM 5049 C C . GLU A 1 638 ? -7.914 3.526 27.885 1.00 96.50 638 GLU A C 1
ATOM 5051 O O . GLU A 1 638 ? -9.036 3.987 28.093 1.00 96.50 638 GLU A O 1
ATOM 5056 N N . GLY A 1 639 ? -7.683 2.222 27.744 1.00 97.81 639 GLY A N 1
ATOM 5057 C CA . GLY A 1 639 ? -8.720 1.195 27.797 1.00 97.81 639 GLY A CA 1
ATOM 5058 C C . GLY A 1 639 ? -9.654 1.148 26.593 1.00 97.81 639 GLY A C 1
ATOM 5059 O O . GLY A 1 639 ? -10.627 0.403 26.635 1.00 97.81 639 GLY A O 1
ATOM 5060 N N . ARG A 1 640 ? -9.376 1.912 25.528 1.00 98.00 640 ARG A N 1
ATOM 5061 C CA . ARG A 1 640 ? -10.137 1.866 24.274 1.00 98.00 640 ARG A CA 1
ATOM 5062 C C . ARG A 1 640 ? -9.295 1.360 23.119 1.00 98.00 640 ARG A C 1
ATOM 5064 O O . ARG A 1 640 ? -8.099 1.652 23.023 1.00 98.00 640 ARG A O 1
ATOM 5071 N N . CYS A 1 641 ? -9.945 0.622 22.233 1.00 98.56 641 CYS A N 1
ATOM 5072 C CA . CYS A 1 641 ? -9.368 0.110 21.007 1.00 98.56 641 CYS A CA 1
ATOM 5073 C C . CYS A 1 641 ? -9.579 1.097 19.854 1.00 98.56 641 CYS A C 1
ATOM 5075 O O . CYS A 1 641 ? -10.696 1.510 19.551 1.00 98.56 641 CYS A O 1
ATOM 5077 N N . LEU A 1 642 ? -8.491 1.428 19.162 1.00 98.38 642 LEU A N 1
ATOM 5078 C CA . LEU A 1 642 ? -8.513 2.089 17.863 1.00 98.38 642 LEU A CA 1
ATOM 5079 C C . LEU A 1 642 ? -8.239 1.040 16.781 1.00 98.38 642 LEU A C 1
ATOM 5081 O O . LEU A 1 642 ? -7.145 0.475 16.752 1.00 98.38 642 LEU A O 1
ATOM 5085 N N . VAL A 1 643 ? -9.214 0.787 15.905 1.00 98.56 643 VAL A N 1
ATOM 5086 C CA . VAL A 1 643 ? -9.096 -0.199 14.818 1.00 98.56 643 VAL A CA 1
ATOM 5087 C C . VAL A 1 643 ? -8.988 0.509 13.472 1.00 98.56 643 VAL A C 1
ATOM 5089 O O . VAL A 1 643 ? -9.810 1.365 13.135 1.00 98.56 643 VAL A O 1
ATOM 5092 N N . PHE A 1 644 ? -7.967 0.155 12.702 1.00 98.56 644 PHE A N 1
ATOM 5093 C CA . PHE A 1 644 ? -7.689 0.727 11.389 1.00 98.56 644 PHE A CA 1
ATOM 5094 C C . PHE A 1 644 ? -7.094 -0.322 10.449 1.00 98.56 644 PHE A C 1
ATOM 5096 O O . PHE A 1 644 ? -6.546 -1.333 10.891 1.00 98.56 644 PHE A O 1
ATOM 5103 N N . ASP A 1 645 ? -7.221 -0.085 9.150 1.00 97.88 645 ASP A N 1
ATOM 5104 C CA . ASP A 1 645 ? -6.567 -0.889 8.124 1.00 97.88 645 ASP A CA 1
ATOM 5105 C C . ASP A 1 645 ? -5.182 -0.290 7.846 1.00 97.88 645 ASP A C 1
ATOM 5107 O O . ASP A 1 645 ? -5.056 0.772 7.230 1.00 97.88 645 ASP A O 1
ATOM 5111 N N . ASP A 1 646 ? -4.128 -0.956 8.323 1.00 97.06 646 ASP A N 1
ATOM 5112 C CA . ASP A 1 646 ? -2.756 -0.478 8.163 1.00 97.06 646 ASP A CA 1
ATOM 5113 C C . ASP A 1 646 ? -2.248 -0.603 6.722 1.00 97.06 646 ASP A C 1
ATOM 5115 O O . ASP A 1 646 ? -1.218 -0.019 6.406 1.00 97.06 646 ASP A O 1
ATOM 5119 N N . SER A 1 647 ? -2.966 -1.279 5.814 1.00 95.56 647 SER A N 1
ATOM 5120 C CA . SER A 1 647 ? -2.647 -1.263 4.378 1.00 95.56 647 SER A CA 1
ATOM 5121 C C . SER A 1 647 ? -2.873 0.105 3.724 1.00 95.56 647 SER A C 1
ATOM 5123 O O . SER A 1 647 ? -2.342 0.363 2.636 1.00 95.56 647 SER A O 1
ATOM 5125 N N . PHE A 1 648 ? -3.631 0.988 4.383 1.00 97.25 648 PHE A N 1
ATOM 5126 C CA . PHE A 1 648 ? -3.671 2.407 4.062 1.00 97.25 648 PHE A CA 1
ATOM 5127 C C . PHE A 1 648 ? -2.435 3.124 4.600 1.00 97.25 648 PHE A C 1
ATOM 5129 O O . PHE A 1 648 ? -1.919 2.810 5.671 1.00 97.25 648 PHE A O 1
ATOM 5136 N N . GLU A 1 649 ? -1.999 4.149 3.874 1.00 96.94 649 GLU A N 1
ATOM 5137 C CA . GLU A 1 649 ? -0.929 5.027 4.306 1.00 96.94 649 GLU A CA 1
ATOM 5138 C C . GLU A 1 649 ? -1.284 5.612 5.662 1.00 96.94 649 GLU A C 1
ATOM 5140 O O . GLU A 1 649 ? -2.312 6.277 5.810 1.00 96.94 649 GLU A O 1
ATOM 5145 N N . HIS A 1 650 ? -0.410 5.404 6.632 1.00 97.25 650 HIS A N 1
ATOM 5146 C CA . HIS A 1 650 ? -0.583 5.935 7.961 1.00 97.25 650 HIS A CA 1
ATOM 5147 C C . HIS A 1 650 ? 0.711 6.524 8.510 1.00 97.25 650 HIS A C 1
ATOM 5149 O O . HIS A 1 650 ? 1.824 6.144 8.145 1.00 97.25 650 HIS A O 1
ATOM 5155 N N . GLU A 1 651 ? 0.546 7.513 9.378 1.00 95.62 651 GLU A N 1
ATOM 5156 C CA . GLU A 1 651 ? 1.626 8.280 9.985 1.00 95.62 651 GLU A CA 1
ATOM 5157 C C . GLU A 1 651 ? 1.335 8.450 11.472 1.00 95.62 651 GLU A C 1
ATOM 5159 O O . GLU A 1 651 ? 0.227 8.836 11.849 1.00 95.62 651 GLU A O 1
ATOM 5164 N N . VAL A 1 652 ? 2.337 8.196 12.313 1.00 95.94 652 VAL A N 1
ATOM 5165 C CA . VAL A 1 652 ? 2.243 8.410 13.760 1.00 95.94 652 VAL A CA 1
ATOM 5166 C C . VAL A 1 652 ? 3.173 9.543 14.162 1.00 95.94 652 VAL A C 1
ATOM 5168 O O . VAL A 1 652 ? 4.371 9.518 13.867 1.00 95.94 652 VAL A O 1
ATOM 5171 N N . VAL A 1 653 ? 2.629 10.517 14.884 1.00 94.69 653 VAL A N 1
ATOM 5172 C CA . VAL A 1 653 ? 3.379 11.656 15.410 1.00 94.69 653 VAL A CA 1
ATOM 5173 C C . VAL A 1 653 ? 3.155 11.743 16.911 1.00 94.69 653 VAL A C 1
ATOM 5175 O O . VAL A 1 653 ? 2.018 11.800 17.371 1.00 94.69 653 VAL A O 1
ATOM 5178 N N . PHE A 1 654 ? 4.249 11.790 17.665 1.00 94.31 654 PHE A N 1
ATOM 5179 C CA . PHE A 1 654 ? 4.285 12.177 19.066 1.00 94.31 654 PHE A CA 1
ATOM 5180 C C . PHE A 1 654 ? 5.213 13.386 19.207 1.00 94.31 654 PHE A C 1
ATOM 5182 O O . PHE A 1 654 ? 6.434 13.261 19.225 1.00 94.31 654 PHE A O 1
ATOM 5189 N N . GLN A 1 655 ? 4.623 14.574 19.266 1.00 91.06 655 GLN A N 1
ATOM 5190 C CA . GLN A 1 655 ? 5.328 15.844 19.366 1.00 91.06 655 GLN A CA 1
ATOM 5191 C C . GLN A 1 655 ? 6.170 15.928 20.641 1.00 91.06 655 GLN A C 1
ATOM 5193 O O . GLN A 1 655 ? 5.833 15.360 21.682 1.00 91.06 655 GLN A O 1
ATOM 5198 N N . GLU A 1 656 ? 7.282 16.646 20.545 1.00 87.12 656 GLU A N 1
ATOM 5199 C CA . GLU A 1 656 ? 8.086 17.003 21.708 1.00 87.12 656 GLU A CA 1
ATOM 5200 C C . GLU A 1 656 ? 7.335 18.054 22.547 1.00 87.12 656 GLU A C 1
ATOM 5202 O O . GLU A 1 656 ? 6.716 18.958 21.970 1.00 87.12 656 GLU A O 1
ATOM 5207 N N . PRO A 1 657 ? 7.333 17.953 23.890 1.00 82.44 657 PRO A N 1
ATOM 5208 C CA . PRO A 1 657 ? 6.717 18.975 24.725 1.00 82.44 657 PRO A CA 1
ATOM 5209 C C . PRO A 1 657 ? 7.423 20.320 24.532 1.00 82.44 657 PRO A C 1
ATOM 5211 O O . PRO A 1 657 ? 8.639 20.393 24.355 1.00 82.44 657 PRO A O 1
ATOM 5214 N N . LYS A 1 658 ? 6.661 21.413 24.607 1.00 82.50 658 LYS A N 1
ATOM 5215 C CA . LYS A 1 658 ? 7.247 22.761 24.627 1.00 82.50 658 LYS A CA 1
ATOM 5216 C C . LYS A 1 658 ? 8.081 22.938 25.900 1.00 82.50 658 LYS A C 1
ATOM 5218 O O . LYS A 1 658 ? 7.778 22.336 26.923 1.00 82.50 658 LYS A O 1
ATOM 5223 N N . THR A 1 659 ? 9.073 23.829 25.865 1.00 76.69 659 THR A N 1
ATOM 5224 C CA . THR A 1 659 ? 10.040 24.063 26.962 1.00 76.69 659 THR A CA 1
ATOM 5225 C C . THR A 1 659 ? 9.424 24.319 28.342 1.00 76.69 659 THR A C 1
ATOM 5227 O O . THR A 1 659 ? 10.072 24.055 29.348 1.00 76.69 659 THR A O 1
ATOM 5230 N N . ASN A 1 660 ? 8.178 24.798 28.402 1.00 80.56 660 ASN A N 1
ATOM 5231 C CA . ASN A 1 660 ? 7.462 25.099 29.646 1.00 80.56 660 ASN A CA 1
ATOM 5232 C C . ASN A 1 660 ? 6.363 24.072 29.990 1.00 80.56 660 ASN A C 1
ATOM 5234 O O . ASN A 1 660 ? 5.541 24.328 30.869 1.00 80.56 660 ASN A O 1
ATOM 5238 N N . GLU A 1 661 ? 6.288 22.944 29.284 1.00 79.88 661 GLU A N 1
ATOM 5239 C CA . GLU A 1 661 ? 5.295 21.896 29.523 1.00 79.88 661 GLU A CA 1
ATOM 5240 C C . GLU A 1 661 ? 5.903 20.708 30.275 1.00 79.88 661 GLU A C 1
ATOM 5242 O O . GLU A 1 661 ? 7.048 20.319 30.058 1.00 79.88 661 GLU A O 1
ATOM 5247 N N . THR A 1 662 ? 5.119 20.110 31.176 1.00 80.75 662 THR A N 1
ATOM 5248 C CA . THR A 1 662 ? 5.517 18.881 31.869 1.00 80.75 662 THR A CA 1
ATOM 5249 C C . THR A 1 662 ? 5.687 17.742 30.868 1.00 80.75 662 THR A C 1
ATOM 5251 O O . THR A 1 662 ? 4.880 17.596 29.947 1.00 80.75 662 THR A O 1
ATOM 5254 N N . TYR A 1 663 ? 6.708 16.909 31.079 1.00 80.94 663 TYR A N 1
ATOM 5255 C CA . TYR A 1 663 ? 6.937 15.724 30.262 1.00 80.94 663 TYR A CA 1
ATOM 5256 C C . TYR A 1 663 ? 5.678 14.836 30.238 1.00 80.94 663 TYR A C 1
ATOM 5258 O O . TYR A 1 663 ? 5.188 14.444 31.300 1.00 80.94 663 TYR A O 1
ATOM 5266 N N . PRO A 1 664 ? 5.133 14.517 29.052 1.00 82.25 664 PRO A N 1
ATOM 5267 C CA . PRO A 1 664 ? 3.817 13.890 28.935 1.00 82.25 664 PRO A CA 1
ATOM 5268 C C . PRO A 1 664 ? 3.821 12.375 29.204 1.00 82.25 664 PRO A C 1
ATOM 5270 O O . PRO A 1 664 ? 2.749 11.771 29.233 1.00 82.25 664 PRO A O 1
ATOM 5273 N N . GLY A 1 665 ? 4.995 11.770 29.413 1.00 87.25 665 GLY A N 1
ATOM 5274 C CA . GLY A 1 665 ? 5.159 10.323 29.541 1.00 87.25 665 GLY A CA 1
ATOM 5275 C C . GLY A 1 665 ? 5.265 9.612 28.190 1.00 87.25 665 GLY A C 1
ATOM 5276 O O . GLY A 1 665 ? 5.237 10.234 27.127 1.00 87.25 665 GLY A O 1
ATOM 5277 N N . GLU A 1 666 ? 5.412 8.291 28.241 1.00 92.38 666 GLU A N 1
ATOM 5278 C CA . GLU A 1 666 ? 5.414 7.423 27.061 1.00 92.38 666 GLU A CA 1
ATOM 5279 C C . GLU A 1 666 ? 3.980 7.143 26.585 1.00 92.38 666 GLU A C 1
ATOM 5281 O O . GLU A 1 666 ? 3.036 7.116 27.378 1.00 92.38 666 GLU A O 1
ATOM 5286 N N . ARG A 1 667 ? 3.821 6.871 25.288 1.00 95.56 667 ARG A N 1
ATOM 5287 C CA . ARG A 1 667 ? 2.598 6.304 24.716 1.00 95.56 667 ARG A CA 1
ATOM 5288 C C . ARG A 1 667 ? 2.787 4.806 24.554 1.00 95.56 667 ARG A C 1
ATOM 5290 O O . ARG A 1 667 ? 3.624 4.371 23.763 1.00 95.56 667 ARG A O 1
ATOM 5297 N N . VAL A 1 668 ? 1.956 4.024 25.227 1.00 97.75 668 VAL A N 1
ATOM 5298 C CA . VAL A 1 668 ? 1.962 2.561 25.178 1.00 97.75 668 VAL A CA 1
ATOM 5299 C C . VAL A 1 668 ? 0.633 2.070 24.623 1.00 97.75 668 VAL A C 1
ATOM 5301 O O . VAL A 1 668 ? -0.427 2.401 25.158 1.00 97.75 668 VAL A O 1
ATOM 5304 N N . VAL A 1 669 ? 0.694 1.259 23.571 1.00 98.50 669 VAL A N 1
ATOM 5305 C CA . VAL A 1 669 ? -0.462 0.523 23.042 1.00 98.50 669 VAL A CA 1
ATOM 5306 C C . VAL A 1 669 ? -0.137 -0.961 22.972 1.00 98.50 669 VAL A C 1
ATOM 5308 O O . VAL A 1 669 ? 0.996 -1.316 22.654 1.00 98.50 669 VAL A O 1
ATOM 5311 N N . LEU A 1 670 ? -1.122 -1.818 23.228 1.00 98.75 670 LEU A N 1
ATOM 5312 C CA . LEU A 1 670 ? -1.070 -3.206 22.780 1.00 98.75 670 LEU A CA 1
ATOM 5313 C C . LEU A 1 670 ? -1.576 -3.224 21.335 1.00 98.75 670 LEU A C 1
ATOM 5315 O O . LEU A 1 670 ? -2.762 -2.999 21.084 1.00 98.75 670 LEU A O 1
ATOM 5319 N N . LEU A 1 671 ? -0.652 -3.409 20.396 1.00 98.38 671 LEU A N 1
ATOM 5320 C CA . LEU A 1 671 ? -0.926 -3.594 18.978 1.00 98.38 671 LEU A CA 1
ATOM 5321 C C . LEU A 1 671 ? -1.221 -5.072 18.749 1.00 98.38 671 LEU A C 1
ATOM 5323 O O . LEU A 1 671 ? -0.413 -5.920 19.116 1.00 98.38 671 LEU A O 1
ATOM 5327 N N . ALA A 1 672 ? -2.354 -5.367 18.124 1.00 98.31 672 ALA A N 1
ATOM 5328 C CA . ALA A 1 672 ? -2.682 -6.689 17.618 1.00 98.31 672 ALA A CA 1
ATOM 5329 C C . ALA A 1 672 ? -3.108 -6.573 16.152 1.00 98.31 672 ALA A C 1
ATOM 5331 O O . ALA A 1 672 ? -4.146 -5.976 15.848 1.00 98.31 672 ALA A O 1
ATOM 5332 N N . ASN A 1 673 ? -2.319 -7.142 15.242 1.00 98.06 673 ASN A N 1
ATOM 5333 C CA . ASN A 1 673 ? -2.802 -7.415 13.895 1.00 98.06 673 ASN A CA 1
ATOM 5334 C C . ASN A 1 673 ? -3.727 -8.633 13.943 1.00 98.06 673 ASN A C 1
ATOM 5336 O O . ASN A 1 673 ? -3.434 -9.600 14.641 1.00 98.06 673 ASN A O 1
ATOM 5340 N N . PHE A 1 674 ? -4.815 -8.618 13.183 1.00 97.75 674 PHE A N 1
ATOM 5341 C CA . PHE A 1 674 ? -5.748 -9.741 13.093 1.00 97.75 674 PHE A CA 1
ATOM 5342 C C . PHE A 1 674 ? -6.330 -9.850 11.688 1.00 97.75 674 PHE A C 1
ATOM 5344 O O . PHE A 1 674 ? -6.305 -8.885 10.925 1.00 97.75 674 PHE A O 1
ATOM 5351 N N . TRP A 1 675 ? -6.821 -11.032 11.319 1.00 97.19 675 TRP A N 1
ATOM 5352 C CA . TRP A 1 675 ? -7.390 -11.251 9.990 1.00 97.19 675 TRP A CA 1
ATOM 5353 C C . TRP A 1 675 ? -8.517 -10.269 9.673 1.00 97.19 675 TRP A C 1
ATOM 5355 O O . TRP A 1 675 ? -9.427 -10.065 10.478 1.00 97.19 675 TRP A O 1
ATOM 5365 N N . HIS A 1 676 ? -8.501 -9.727 8.455 1.00 95.75 676 HIS A N 1
ATOM 5366 C CA . HIS A 1 676 ? -9.627 -8.966 7.934 1.00 95.75 676 HIS A CA 1
ATOM 5367 C C . HIS A 1 676 ? -10.892 -9.847 7.980 1.00 95.75 676 HIS A C 1
ATOM 5369 O O . HIS A 1 676 ? -10.827 -11.010 7.566 1.00 95.75 676 HIS A O 1
ATOM 5375 N N . PRO A 1 677 ? -12.046 -9.350 8.472 1.00 92.69 677 PRO A N 1
ATOM 5376 C CA . PRO A 1 677 ? -13.242 -10.167 8.697 1.00 92.69 677 PRO A CA 1
ATOM 5377 C C . PRO A 1 677 ? -13.691 -10.927 7.442 1.00 92.69 677 PRO A C 1
ATOM 5379 O O . PRO A 1 677 ? -14.004 -12.111 7.551 1.00 92.69 677 PRO A O 1
ATOM 5382 N N . ASP A 1 678 ? -13.604 -10.283 6.277 1.00 90.25 678 ASP A N 1
ATOM 5383 C CA . ASP A 1 678 ? -14.015 -10.836 4.978 1.00 90.25 678 ASP A CA 1
ATOM 5384 C C . ASP A 1 678 ? -12.934 -11.695 4.282 1.00 90.25 678 ASP A C 1
ATOM 5386 O O . ASP A 1 678 ? -13.142 -12.178 3.168 1.00 90.25 678 ASP A O 1
ATOM 5390 N N . PHE A 1 679 ? -11.755 -11.884 4.889 1.00 93.12 679 PHE A N 1
ATOM 5391 C CA . PHE A 1 679 ? -10.699 -12.692 4.276 1.00 93.12 679 PHE A CA 1
ATOM 5392 C C . PHE A 1 679 ? -11.022 -14.185 4.361 1.00 93.12 679 PHE A C 1
ATOM 5394 O O . PHE A 1 679 ? -11.379 -14.693 5.421 1.00 93.12 679 PHE A O 1
ATOM 5401 N N . SER A 1 680 ? -10.900 -14.898 3.240 1.00 90.12 680 SER A N 1
ATOM 5402 C CA . SER A 1 680 ? -11.370 -16.287 3.122 1.00 90.12 680 SER A CA 1
ATOM 5403 C C . SER A 1 680 ? -10.349 -17.341 3.565 1.00 90.12 680 SER A C 1
ATOM 5405 O O . SER A 1 680 ? -10.745 -18.445 3.924 1.00 90.12 680 SER A O 1
ATOM 5407 N N . PHE A 1 681 ? -9.052 -17.019 3.582 1.00 90.31 681 PHE A N 1
ATOM 5408 C CA . PHE A 1 681 ? -7.972 -17.973 3.890 1.00 90.31 681 PHE A CA 1
ATOM 5409 C C . PHE A 1 681 ? -7.360 -17.745 5.277 1.00 90.31 681 PHE A C 1
ATOM 5411 O O . PHE A 1 681 ? -6.147 -17.839 5.461 1.00 90.31 681 PHE A O 1
ATOM 5418 N N . LYS A 1 682 ? -8.189 -17.383 6.262 1.00 91.56 682 LYS A N 1
ATOM 5419 C CA . LYS A 1 682 ? -7.715 -17.144 7.632 1.00 91.56 682 LYS A CA 1
ATOM 5420 C C . LYS A 1 682 ? -7.056 -18.398 8.190 1.00 91.56 682 LYS A C 1
ATOM 5422 O O . LYS A 1 682 ? -7.615 -19.487 8.087 1.00 91.56 682 LYS A O 1
ATOM 5427 N N . ASN A 1 683 ? -5.918 -18.211 8.851 1.00 88.94 683 ASN A N 1
ATOM 5428 C CA . ASN A 1 683 ? -5.160 -19.269 9.523 1.00 88.94 683 ASN A CA 1
ATOM 5429 C C . ASN A 1 683 ? -4.652 -20.389 8.592 1.00 88.94 683 ASN A C 1
ATOM 5431 O O . ASN A 1 683 ? -4.297 -21.464 9.069 1.00 88.94 683 ASN A O 1
ATOM 5435 N N . ASP A 1 684 ? -4.605 -20.147 7.280 1.00 86.88 684 ASP A N 1
ATOM 5436 C CA . ASP A 1 684 ? -3.919 -21.018 6.327 1.00 86.88 684 ASP A CA 1
ATOM 5437 C C . ASP A 1 684 ? -2.441 -20.590 6.228 1.00 86.88 684 ASP A C 1
ATOM 5439 O O . ASP A 1 684 ? -2.186 -19.429 5.910 1.00 86.88 684 ASP A O 1
ATOM 5443 N N . PRO A 1 685 ? -1.448 -21.465 6.472 1.00 85.31 685 PRO A N 1
ATOM 5444 C CA . PRO A 1 685 ? -0.032 -21.114 6.319 1.00 85.31 685 PRO A CA 1
ATOM 5445 C C . PRO A 1 685 ? 0.347 -20.638 4.906 1.00 85.31 685 PRO A C 1
ATOM 5447 O O . PRO A 1 685 ? 1.269 -19.839 4.753 1.00 85.31 685 PRO A O 1
ATOM 5450 N N . ASP A 1 686 ? -0.386 -21.074 3.879 1.00 84.50 686 ASP A N 1
ATOM 5451 C CA . ASP A 1 686 ? -0.197 -20.697 2.477 1.00 84.50 686 ASP A CA 1
ATOM 5452 C C . ASP A 1 686 ? -1.169 -19.586 2.026 1.00 84.50 686 ASP A C 1
ATOM 5454 O O . ASP A 1 686 ? -1.365 -19.374 0.826 1.00 84.50 686 ASP A O 1
ATOM 5458 N N . TRP A 1 687 ? -1.771 -18.840 2.964 1.00 86.81 687 TRP A N 1
ATOM 5459 C CA . TRP A 1 687 ? -2.797 -17.825 2.686 1.00 86.81 687 TRP A CA 1
ATOM 5460 C C . TRP A 1 687 ? -2.430 -16.846 1.567 1.00 86.81 687 TRP A C 1
ATOM 5462 O O . TRP A 1 687 ? -3.288 -16.545 0.743 1.00 86.81 687 TRP A O 1
ATOM 5472 N N . ARG A 1 688 ? -1.169 -16.387 1.508 1.00 82.75 688 ARG A N 1
ATOM 5473 C CA . ARG A 1 688 ? -0.686 -15.459 0.467 1.00 82.75 688 ARG A CA 1
ATOM 5474 C C . ARG A 1 688 ? -0.779 -16.080 -0.916 1.00 82.75 688 ARG A C 1
ATOM 5476 O O . ARG A 1 688 ? -1.339 -15.474 -1.816 1.00 82.75 688 ARG A O 1
ATOM 5483 N N . GLN A 1 689 ? -0.278 -17.307 -1.060 1.00 81.31 689 GLN A N 1
ATOM 5484 C CA . GLN A 1 689 ? -0.295 -18.016 -2.335 1.00 81.31 689 GLN A CA 1
ATOM 5485 C C . GLN A 1 689 ? -1.735 -18.246 -2.805 1.00 81.31 689 GLN A C 1
ATOM 5487 O O . GLN A 1 689 ? -2.054 -17.990 -3.962 1.00 81.31 689 GLN A O 1
ATOM 5492 N N . ARG A 1 690 ? -2.628 -18.655 -1.897 1.00 80.56 690 ARG A N 1
ATOM 5493 C CA . ARG A 1 690 ? -4.038 -18.891 -2.232 1.00 80.56 690 ARG A CA 1
ATOM 5494 C C . ARG A 1 690 ? -4.772 -17.623 -2.662 1.00 80.56 690 ARG A C 1
ATOM 5496 O O . ARG A 1 690 ? -5.569 -17.671 -3.595 1.00 80.56 690 ARG A O 1
ATOM 5503 N N . SER A 1 691 ? -4.521 -16.488 -2.007 1.00 80.62 691 SER A N 1
ATOM 5504 C CA . SER A 1 691 ? -5.114 -15.218 -2.436 1.00 80.62 691 SER A CA 1
ATOM 5505 C C . SER A 1 691 ? -4.461 -14.652 -3.694 1.00 80.62 691 SER A C 1
ATOM 5507 O O . SER A 1 691 ? -5.166 -14.051 -4.501 1.00 80.62 691 SER A O 1
ATOM 5509 N N . ASP A 1 692 ? -3.169 -14.892 -3.914 1.00 70.56 692 ASP A N 1
ATOM 5510 C CA . ASP A 1 692 ? -2.472 -14.515 -5.147 1.00 70.56 692 ASP A CA 1
ATOM 5511 C C . ASP A 1 692 ? -2.996 -15.311 -6.359 1.00 70.56 692 ASP A C 1
ATOM 5513 O O . ASP A 1 692 ? -3.162 -14.750 -7.436 1.00 70.56 692 ASP A O 1
ATOM 5517 N N . GLU A 1 693 ? -3.365 -16.585 -6.205 1.00 58.41 693 GLU A N 1
ATOM 5518 C CA . GLU A 1 693 ? -4.003 -17.374 -7.275 1.00 58.41 693 GLU A CA 1
ATOM 5519 C C . GLU A 1 693 ? -5.380 -16.808 -7.679 1.00 58.41 693 GLU A C 1
ATOM 5521 O O . GLU A 1 693 ? -5.745 -16.821 -8.855 1.00 58.41 693 GLU A O 1
ATOM 5526 N N . MET A 1 694 ? -6.126 -16.222 -6.733 1.00 52.28 694 MET A N 1
ATOM 5527 C CA . MET A 1 694 ? -7.366 -15.490 -7.034 1.00 52.28 694 MET A CA 1
ATOM 5528 C C . MET A 1 694 ? -7.099 -14.159 -7.756 1.00 52.28 694 MET A C 1
ATOM 5530 O O . MET A 1 694 ? -7.923 -13.720 -8.563 1.00 52.28 694 MET A O 1
ATOM 5534 N N . MET A 1 695 ? -5.936 -13.543 -7.516 1.00 51.19 695 MET A N 1
ATOM 5535 C CA . MET A 1 695 ? -5.428 -12.393 -8.278 1.00 51.19 695 MET A CA 1
ATOM 5536 C C . MET A 1 695 ? -4.967 -12.780 -9.688 1.00 51.19 695 MET A C 1
ATOM 5538 O O . MET A 1 695 ? -5.063 -11.968 -10.608 1.00 51.19 695 MET A O 1
ATOM 5542 N N . ALA A 1 696 ? -4.513 -14.024 -9.864 1.00 40.56 696 ALA A N 1
ATOM 5543 C CA . ALA A 1 696 ? -3.891 -14.558 -11.074 1.00 40.56 696 ALA A CA 1
ATOM 5544 C C . ALA A 1 696 ? -4.872 -14.983 -12.187 1.00 40.56 696 ALA A C 1
ATOM 5546 O O . ALA A 1 696 ? -4.439 -15.463 -13.231 1.00 40.56 696 ALA A O 1
ATOM 5547 N N . SER A 1 697 ? -6.181 -14.718 -12.052 1.00 31.69 697 SER A N 1
ATOM 5548 C CA . SER A 1 697 ? -7.074 -14.662 -13.233 1.00 31.69 697 SER A CA 1
ATOM 5549 C C . SER A 1 697 ? -6.730 -13.497 -14.186 1.00 31.69 697 SER A C 1
ATOM 5551 O O . SER A 1 697 ? -7.306 -13.371 -15.268 1.00 31.69 697 SER A O 1
ATOM 5553 N N . VAL A 1 698 ? -5.732 -12.688 -13.815 1.00 32.12 698 VAL A N 1
ATOM 5554 C CA . VAL A 1 698 ? -4.935 -11.836 -14.692 1.00 32.12 698 VAL A CA 1
ATOM 5555 C C . VAL A 1 698 ? -3.468 -12.257 -14.511 1.00 32.12 698 VAL A C 1
ATOM 5557 O O . VAL A 1 698 ? -2.912 -12.111 -13.431 1.00 32.12 698 VAL A O 1
ATOM 5560 N N . ASP A 1 699 ? -2.898 -12.838 -15.562 1.00 30.44 699 ASP A N 1
ATOM 5561 C CA . ASP A 1 699 ? -1.598 -13.523 -15.672 1.00 30.44 699 ASP A CA 1
ATOM 5562 C C . ASP A 1 699 ? -0.424 -12.866 -14.891 1.00 30.44 699 ASP A C 1
ATOM 5564 O O . ASP A 1 699 ? 0.045 -11.784 -15.253 1.00 30.44 699 ASP A O 1
ATOM 5568 N N . VAL A 1 700 ? 0.057 -13.516 -13.817 1.00 31.28 700 VAL A N 1
ATOM 5569 C CA . VAL A 1 700 ? 1.270 -13.143 -13.048 1.00 31.28 700 VAL A CA 1
ATOM 5570 C C . VAL A 1 700 ? 2.046 -14.412 -12.667 1.00 31.28 700 VAL A C 1
ATOM 5572 O O . VAL A 1 700 ? 2.201 -14.758 -11.497 1.00 31.28 700 VAL A O 1
ATOM 5575 N N . GLU A 1 701 ? 2.559 -15.141 -13.654 1.00 28.36 701 GLU A N 1
ATOM 5576 C CA . GLU A 1 701 ? 3.628 -16.109 -13.401 1.00 28.36 701 GLU A CA 1
ATOM 5577 C C . GLU A 1 701 ? 4.987 -15.385 -13.325 1.00 28.36 701 GLU A C 1
ATOM 5579 O O . GLU A 1 701 ? 5.400 -14.713 -14.268 1.00 28.36 701 GLU A O 1
ATOM 5584 N N . SER A 1 702 ? 5.706 -15.586 -12.208 1.00 34.09 702 SER A N 1
ATOM 5585 C CA . SER A 1 702 ? 7.149 -15.321 -11.981 1.00 34.09 702 SER A CA 1
ATOM 5586 C C . SER A 1 702 ? 7.630 -14.012 -11.313 1.00 34.09 702 SER A C 1
ATOM 5588 O O . SER A 1 702 ? 8.573 -13.375 -11.776 1.00 34.09 702 SER A O 1
ATOM 5590 N N . LEU A 1 703 ? 7.129 -13.675 -10.115 1.00 33.00 703 LEU A N 1
ATOM 5591 C CA . LEU A 1 703 ? 7.758 -12.631 -9.283 1.00 33.00 703 LEU A CA 1
ATOM 5592 C C . LEU A 1 703 ? 8.628 -13.181 -8.132 1.00 33.00 703 LEU A C 1
ATOM 5594 O O . LEU A 1 703 ? 8.109 -13.808 -7.212 1.00 33.00 703 LEU A O 1
ATOM 5598 N N . PRO A 1 704 ? 9.947 -12.894 -8.111 1.00 29.17 704 PRO A N 1
ATOM 5599 C CA . PRO A 1 704 ? 10.911 -13.431 -7.135 1.00 29.17 704 PRO A CA 1
ATOM 5600 C C . PRO A 1 704 ? 10.861 -12.879 -5.706 1.00 29.17 704 PRO A C 1
ATOM 5602 O O . PRO A 1 704 ? 11.775 -13.159 -4.933 1.00 29.17 704 PRO A O 1
ATOM 5605 N N . GLN A 1 705 ? 9.878 -12.051 -5.349 1.00 31.23 705 GLN A N 1
ATOM 5606 C CA . GLN A 1 705 ? 9.878 -11.318 -4.073 1.00 31.23 705 GLN A CA 1
ATOM 5607 C C . GLN A 1 705 ? 8.975 -11.929 -2.989 1.00 31.23 705 GLN A C 1
ATOM 5609 O O . GLN A 1 705 ? 9.022 -11.491 -1.844 1.00 31.23 705 GLN A O 1
ATOM 5614 N N . THR A 1 706 ? 8.221 -12.989 -3.287 1.00 33.81 706 THR A N 1
ATOM 5615 C CA . THR A 1 706 ? 7.419 -13.733 -2.293 1.00 33.81 706 THR A CA 1
ATOM 5616 C C . THR A 1 706 ? 8.176 -14.891 -1.628 1.00 33.81 706 THR A C 1
ATOM 5618 O O . THR A 1 706 ? 7.670 -15.508 -0.695 1.00 33.81 706 THR A O 1
ATOM 5621 N N . ALA A 1 707 ? 9.425 -15.160 -2.027 1.00 30.08 707 ALA A N 1
ATOM 5622 C CA . ALA A 1 707 ? 10.215 -16.282 -1.509 1.00 30.08 707 ALA A CA 1
ATOM 5623 C C . ALA A 1 707 ? 10.966 -16.011 -0.185 1.00 30.08 707 ALA A C 1
ATOM 5625 O O . ALA A 1 707 ? 11.646 -16.906 0.304 1.00 30.08 707 ALA A O 1
ATOM 5626 N N . MET A 1 708 ? 10.847 -14.824 0.424 1.00 27.62 708 MET A N 1
ATOM 5627 C CA . MET A 1 708 ? 11.452 -14.533 1.741 1.00 27.62 708 MET A CA 1
ATOM 5628 C C . MET A 1 708 ? 10.546 -14.866 2.942 1.00 27.62 708 MET A C 1
ATOM 5630 O O . MET A 1 708 ? 10.872 -14.510 4.067 1.00 27.62 708 MET A O 1
ATOM 5634 N N . MET A 1 709 ? 9.427 -15.565 2.725 1.00 28.19 709 MET A N 1
ATOM 5635 C CA . MET A 1 709 ? 8.530 -16.020 3.802 1.00 28.19 709 MET A CA 1
ATOM 5636 C C . MET A 1 709 ? 8.284 -17.533 3.819 1.00 28.19 709 MET A C 1
ATOM 5638 O O . MET A 1 709 ? 7.383 -18.001 4.507 1.00 28.19 709 MET A O 1
ATOM 5642 N N . LYS A 1 710 ? 9.093 -18.313 3.094 1.00 26.92 710 LYS A N 1
ATOM 5643 C CA . LYS A 1 710 ? 9.121 -19.779 3.213 1.00 26.92 710 LYS A CA 1
ATOM 5644 C C . LYS A 1 710 ? 10.493 -20.245 3.700 1.00 26.92 710 LYS A C 1
ATOM 5646 O O . LYS A 1 710 ? 11.244 -20.832 2.930 1.00 26.92 710 LYS A O 1
ATOM 5651 N N . THR A 1 711 ? 10.784 -19.956 4.965 1.00 25.56 711 THR A N 1
ATOM 5652 C CA . THR A 1 711 ? 11.635 -20.751 5.873 1.00 25.56 711 THR A CA 1
ATOM 5653 C C . THR A 1 711 ? 11.280 -20.393 7.299 1.00 25.56 711 THR A C 1
ATOM 5655 O O . THR A 1 711 ? 11.369 -19.180 7.602 1.00 25.56 711 THR A O 1
#

Sequence (711 aa):
MAIDGNGQAAVIGSDGWWLCSVDFVWNENDSFDIDALGALGFPRDWPKTYSTSAALKSLIGKRGRAAAKRVAVAGLPTPQQLAELPKLTMVPMHSFQNAERAAQLAGLGVVRGWAVFERLDRAVGEAFVAERYWWNTMPDGTWIDLSPRPSSWPQVLLVEPVENSPKPKEALTRETLHLMSQLLRQRFPDYALPKSPPAVPQEKPKETVKKQSGYVAGNDRKSGQKASLDYSKFDKIEDSDDEKIVPKPALTLPMGLPREAVSRQEYDNVWRALMQDKQLPYTPAPDLDQMWGYYKYGGMDEQALLDQACEVLGKFPCRLDPKDWKGKTYSLTKKLELESREDEARMWSIICILRFPDADAFYNQGVLLNKMCDKAKFGGATVVKLPALEQSKMVPVEQYCSLFSRAAISYYRRSLKVDPKQRPAYINLIGSLERNEPANWYDEVHELAIAAVRNGIWYTKWQRSPHFVPTLTAKPFHDGQEFALARALEENYPVIKAEYVAYREKLANRKDWDDSDTTPGLGDVGNRAGALHDGGLRKSGKWQEVPLFTNCTIQREYTDLFPETTRILQTQCADATGLAFCGGGDVIFSVLTPGTRLRPHCGPSNARLTCHLGITVPRKRDGCFIRVAAEEPRGWEEGRCLVFDDSFEHEVVFQEPKTNETYPGERVVLLANFWHPDFSFKNDPDWRQRSDEMMASVDVESLPQTAMMKT